Protein AF-0000000085012468 (afdb_homodimer)

Solvent-accessible surface area (backbone atoms only — not comparable to full-atom values): 23285 Å² total; per-residue (Å²): 132,84,69,77,69,71,76,72,49,43,84,66,71,49,46,74,77,49,68,46,74,53,44,24,45,26,25,45,89,86,35,58,26,33,38,34,39,40,40,36,35,51,52,96,79,27,30,40,36,41,38,40,35,39,36,18,78,50,34,50,81,44,56,38,28,36,39,33,33,18,36,71,68,73,31,29,38,39,31,39,37,32,29,61,72,73,77,74,59,50,33,36,38,37,47,39,72,89,80,34,35,30,41,39,36,44,76,94,45,74,49,74,43,79,50,86,68,78,36,31,44,80,63,28,44,58,58,40,53,43,35,55,73,88,53,58,68,52,72,48,36,35,95,93,41,70,35,40,37,34,50,51,71,78,45,65,58,93,84,39,56,19,44,31,34,42,33,35,76,75,62,29,37,41,30,24,30,65,57,84,76,19,47,74,43,35,37,35,40,60,52,94,87,46,49,37,35,32,32,50,52,74,78,75,65,77,68,75,75,75,76,76,76,78,77,78,130,133,83,68,76,70,73,74,71,48,43,84,66,73,50,46,74,77,49,66,44,73,52,43,26,43,26,26,44,88,84,34,57,26,31,38,35,40,41,39,36,35,51,52,97,80,26,30,39,36,41,36,40,35,40,36,19,77,51,34,49,80,43,55,39,29,36,38,33,32,18,37,68,69,74,31,29,37,38,32,40,36,31,28,61,73,70,77,72,60,50,33,37,38,37,47,38,72,90,80,35,34,30,40,40,36,45,77,92,43,75,49,75,42,78,50,86,69,76,36,32,43,81,64,29,43,56,60,41,54,44,34,55,73,87,53,58,66,50,71,46,37,34,93,91,40,70,36,40,36,33,50,51,71,77,45,66,58,94,85,39,56,19,43,31,35,42,34,36,76,76,62,30,37,40,30,24,31,65,56,84,75,20,48,73,44,33,39,37,38,59,52,94,86,46,50,37,34,33,34,50,52,76,77,74,66,76,69,75,75,76,76,76,77,76,78,78,130

Organism: Deinococcus geothermalis (strain DSM 11300 / CIP 105573 / AG-3a) (NCBI:txid319795)

Secondary structure (DSSP, 8-state):
----------TT--TTTS-EEEEEEEEETTEEEEEEEEEEEE-SS-EEEEEEEEE-TTS--EEEEEEEEE-TTT--EEEEEEE-SSSS-SEEEEEETTTTEEEEEETTEEEEEE--S----HHHHHHHHTTTTT-SEEEEEETTEEEEEEE---EEETTEEEEEEEEETTTEEEEEESSTT--EEEEEE--TTS-EEEEEPP---------------/----------TT--TTT--EEEEEEEEETTEEEEEEEEEEEE-SS-EEEEEEEEE-TTS--EEEEEEEEE-TTT--EEEEEEE-SSSS-SEEEEEETTTTEEEEEETTEEEEEE--S----HHHHHHHHTTTTT-SEEEEEETTEEEEEEE-S-EEETTEEEEEEEEETTTEEEEEESSTT--EEEEEE--TTS-EEEEEPP---------------

pLDDT: mean 88.83, std 17.61, range [24.22, 98.81]

Sequence (434 aa):
MNGVALPRPPSGLDFRAQPEAFTLTLTLGGRYAGQQEWAVHAERSAVVARVQTDFGGVLPELRRVQTSRLHPHLLTSLHYAEGDGRGKASFETTFDRKVGLITLRQGKEEATAPLTTEYHDPISLLLWLRGLGDVDRAHAQLTGGRVLIQRLADSEVGGVPARAYFLRPGGAYVYIEQAPPHRLLRLIQPTDFGPIEATLQPSRRPQPERRRRRKEPMNGVALPRPPSGLDFRAQPEAFTLTLTLGGRYAGQQEWAVHAERSAVVARVQTDFGGVLPELRRVQTSRLHPHLLTSLHYAEGDGRGKASFETTFDRKVGLITLRQGKEEATAPLTTEYHDPISLLLWLRGLGDVDRAHAQLTGGRVLIQRLADSEVGGVPARAYFLRPGGAYVYIEQAPPHRLLRLIQPTDFGPIEATLQPSRRPQPERRRRRKEP

Nearest PDB structures (foldseek):
  1pm1-assembly1_X  TM=3.310E-01  e=3.498E-01  Rhodnius prolixus
  2a3f-assembly1_X  TM=3.193E-01  e=4.746E-01  Rhodnius prolixus
  4e1t-assembly1_A  TM=2.655E-01  e=6.348E+00  Yersinia pseudotuberculosis
  6o38-assembly3_K  TM=2.354E-01  e=6.348E+00  Acinetobacter nosocomialis M2
  1pm1-assembly1_X  TM=3.331E-01  e=3.435E-01  Rhodnius prolixus

Foldseek 3Di:
DPPPPLPWQPPQLQLAVDKDKFKWFKDFPNWGFWMKIWTWHDDPFWIKIKIWTATDDVDDGAIKIKIFTAGNTSLFTQKIFMDRPPDHGQWIWGQDPVVQKIWIDGDPDIDIDGNDDTAHDPVSVLSSVLRPAPDQWDWGAYPVGIKIKGWDPWDDDPNFTWTWIFIPPQGKIWTWGNDPPTDGAKIWGQDPRGIMIIGTDPDPPPPPPPPPPPPDD/DPPPPLPWQPPQLQLAVDKDKFKWFKDFPNWGFWMKIWTWHDDPFWIKIKIWTATDDVDDGAIKIKIFTAGNTNLFTQKIFMDRPPDHTQWIWGQDPVVQKIWIDGDPDIDIDGNDDTAHDPVSVLSSVLRPAPDQWDWGAYPVGIKIKGWDPWDDDPNFTWTWIFIPPQGKIWTWGNDPPTDGAKIWGQDPRGIMMIGTDPDPPPPPPPPPPPDDD

Structure (mmCIF, N/CA/C/O backbone):
data_AF-0000000085012468-model_v1
#
loop_
_entity.id
_entity.type
_entity.pdbx_description
1 polymer 'DUF3108 domain-containing protein'
#
loop_
_atom_site.group_PDB
_atom_site.id
_atom_site.type_symbol
_atom_site.label_atom_id
_atom_site.label_alt_id
_atom_site.label_comp_id
_atom_site.label_asym_id
_atom_site.label_entity_id
_atom_site.label_seq_id
_atom_site.pdbx_PDB_ins_code
_atom_site.Cartn_x
_atom_site.Cartn_y
_atom_site.Cartn_z
_atom_site.occupancy
_atom_site.B_iso_or_equiv
_atom_site.auth_seq_id
_atom_site.auth_comp_id
_atom_site.auth_asym_id
_atom_site.auth_atom_id
_atom_site.pdbx_PDB_model_num
ATOM 1 N N . MET A 1 1 ? -27.953 -22.891 -3.949 1 25.39 1 MET A N 1
ATOM 2 C CA . MET A 1 1 ? -26.562 -22.797 -3.482 1 25.39 1 MET A CA 1
ATOM 3 C C . MET A 1 1 ? -25.594 -23.281 -4.559 1 25.39 1 MET A C 1
ATOM 5 O O . MET A 1 1 ? -25.281 -24.469 -4.629 1 25.39 1 MET A O 1
ATOM 9 N N . ASN A 1 2 ? -25.797 -22.781 -5.809 1 28.42 2 ASN A N 1
ATOM 10 C CA . ASN A 1 2 ? -25.047 -23.219 -6.98 1 28.42 2 ASN A CA 1
ATOM 11 C C . ASN A 1 2 ? -23.547 -23.031 -6.793 1 28.42 2 ASN A C 1
ATOM 13 O O . ASN A 1 2 ? -23.062 -21.906 -6.707 1 28.42 2 ASN A O 1
ATOM 17 N N . GLY A 1 3 ? -22.938 -23.875 -5.988 1 30.64 3 GLY A N 1
ATOM 18 C CA . GLY A 1 3 ? -21.5 -23.891 -5.785 1 30.64 3 GLY A CA 1
ATOM 19 C C . GLY A 1 3 ? -20.719 -23.828 -7.082 1 30.64 3 GLY A C 1
ATOM 20 O O . GLY A 1 3 ? -20.828 -24.719 -7.922 1 30.64 3 GLY A O 1
ATOM 21 N N . VAL A 1 4 ? -20.547 -22.688 -7.672 1 33.84 4 VAL A N 1
ATOM 22 C CA . VAL A 1 4 ? -19.688 -22.625 -8.852 1 33.84 4 VAL A CA 1
ATOM 23 C C . VAL A 1 4 ? -18.453 -23.516 -8.648 1 33.84 4 VAL A C 1
ATOM 25 O O . VAL A 1 4 ? -17.719 -23.344 -7.672 1 33.84 4 VAL A O 1
ATOM 28 N N . ALA A 1 5 ? -18.609 -24.719 -9.078 1 38.41 5 ALA A N 1
ATOM 29 C CA . ALA A 1 5 ? -17.516 -25.688 -9.078 1 38.41 5 ALA A CA 1
ATOM 30 C C . ALA A 1 5 ? -16.219 -25.062 -9.562 1 38.41 5 ALA A C 1
ATOM 32 O O . ALA A 1 5 ? -16.188 -24.422 -10.617 1 38.41 5 ALA A O 1
ATOM 33 N N . LEU A 1 6 ? -15.312 -24.703 -8.641 1 46.31 6 LEU A N 1
ATOM 34 C CA . LEU A 1 6 ? -13.992 -24.281 -9.094 1 46.31 6 LEU A CA 1
ATOM 35 C C . LEU A 1 6 ? -13.461 -25.203 -10.18 1 46.31 6 LEU A C 1
ATOM 37 O O . LEU A 1 6 ? -13.555 -26.422 -10.062 1 46.31 6 LEU A O 1
ATOM 41 N N . PRO A 1 7 ? -13.469 -24.75 -11.406 1 45.09 7 PRO A N 1
ATOM 42 C CA . PRO A 1 7 ? -12.938 -25.656 -12.438 1 45.09 7 PRO A CA 1
ATOM 43 C C . PRO A 1 7 ? -11.664 -26.375 -11.992 1 45.09 7 PRO A C 1
ATOM 45 O O . PRO A 1 7 ? -10.906 -25.844 -11.172 1 45.09 7 PRO A O 1
ATOM 48 N N . ARG A 1 8 ? -11.656 -27.703 -12.078 1 47.78 8 ARG A N 1
ATOM 49 C CA . ARG A 1 8 ? -10.484 -28.531 -11.812 1 47.78 8 ARG A CA 1
ATOM 50 C C . ARG A 1 8 ? -9.25 -27.969 -12.516 1 47.78 8 ARG A C 1
ATOM 52 O O . ARG A 1 8 ? -9.352 -27.438 -13.617 1 47.78 8 ARG A O 1
ATOM 59 N N . PRO A 1 9 ? -8.188 -27.656 -11.719 1 50.91 9 PRO A N 1
ATOM 60 C CA . PRO A 1 9 ? -6.957 -27.219 -12.375 1 50.91 9 PRO A CA 1
ATOM 61 C C . PRO A 1 9 ? -6.582 -28.094 -13.57 1 50.91 9 PRO A C 1
ATOM 63 O O . PRO A 1 9 ? -6.922 -29.281 -13.602 1 50.91 9 PRO A O 1
ATOM 66 N N . PRO A 1 10 ? -6.285 -27.5 -14.633 1 47.56 10 PRO A N 1
ATOM 67 C CA . PRO A 1 10 ? -5.934 -28.312 -15.805 1 47.56 10 PRO A CA 1
ATOM 68 C C . PRO A 1 10 ? -4.914 -29.406 -15.484 1 47.56 10 PRO A C 1
ATOM 70 O O . PRO A 1 10 ? -4.137 -29.266 -14.531 1 47.56 10 PRO A O 1
ATOM 73 N N . SER A 1 11 ? -5.062 -30.594 -15.961 1 46.88 11 SER A N 1
ATOM 74 C CA . SER A 1 11 ? -4.289 -31.828 -15.898 1 46.88 11 SER A CA 1
ATOM 75 C C . SER A 1 11 ? -2.793 -31.547 -15.969 1 46.88 11 SER A C 1
ATOM 77 O O . SER A 1 11 ? -1.981 -32.375 -15.516 1 46.88 11 SER A O 1
ATOM 79 N N . GLY A 1 12 ? -2.367 -30.438 -16.469 1 49.78 12 GLY A N 1
ATOM 80 C CA . GLY A 1 12 ? -0.949 -30.328 -16.781 1 49.78 12 GLY A CA 1
ATOM 81 C C . GLY A 1 12 ? -0.124 -29.812 -15.617 1 49.78 12 GLY A C 1
ATOM 82 O O . GLY A 1 12 ? 1.104 -29.766 -15.695 1 49.78 12 GLY A O 1
ATOM 83 N N . LEU A 1 13 ? -0.713 -29.094 -14.68 1 58.72 13 LEU A N 1
ATOM 84 C CA . LEU A 1 13 ? 0.152 -28.656 -13.594 1 58.72 13 LEU A CA 1
ATOM 85 C C . LEU A 1 13 ? 0.348 -29.766 -12.57 1 58.72 13 LEU A C 1
ATOM 87 O O . LEU A 1 13 ? -0.41 -29.875 -11.602 1 58.72 13 LEU A O 1
ATOM 91 N N . ASP A 1 14 ? 1.005 -30.875 -13.031 1 64.19 14 ASP A N 1
ATOM 92 C CA . ASP A 1 14 ? 1.238 -31.984 -12.117 1 64.19 14 ASP A CA 1
ATOM 93 C C . ASP A 1 14 ? 2.486 -31.75 -11.266 1 64.19 14 ASP A C 1
ATOM 95 O O . ASP A 1 14 ? 3.574 -32.219 -11.609 1 64.19 14 ASP A O 1
ATOM 99 N N . PHE A 1 15 ? 2.338 -30.875 -10.281 1 63.84 15 PHE A N 1
ATOM 100 C CA . PHE A 1 15 ? 3.459 -30.625 -9.383 1 63.84 15 PHE A CA 1
ATOM 101 C C . PHE A 1 15 ? 3.881 -31.922 -8.688 1 63.84 15 PHE A C 1
ATOM 103 O O . PHE A 1 15 ? 4.965 -31.984 -8.102 1 63.84 15 PHE A O 1
ATOM 110 N N . ARG A 1 16 ? 3.078 -32.906 -8.773 1 61.41 16 ARG A N 1
ATOM 111 C CA . ARG A 1 16 ? 3.389 -34.219 -8.18 1 61.41 16 ARG A CA 1
ATOM 112 C C . ARG A 1 16 ? 4.473 -34.938 -8.969 1 61.41 16 ARG A C 1
ATOM 114 O O . ARG A 1 16 ? 5.27 -35.688 -8.398 1 61.41 16 ARG A O 1
ATOM 121 N N . ALA A 1 17 ? 4.457 -34.594 -10.18 1 64.25 17 ALA A N 1
ATOM 122 C CA . ALA A 1 17 ? 5.414 -35.344 -11 1 64.25 17 ALA A CA 1
ATOM 123 C C . ALA A 1 17 ? 6.824 -34.812 -10.836 1 64.25 17 ALA A C 1
ATOM 125 O O . ALA A 1 17 ? 7.789 -35.562 -10.719 1 64.25 17 ALA A O 1
ATOM 126 N N . GLN A 1 18 ? 7.055 -33.531 -10.805 1 78.38 18 GLN A N 1
ATOM 127 C CA . GLN A 1 18 ? 8.391 -32.969 -10.664 1 78.38 18 GLN A CA 1
ATOM 128 C C . GLN A 1 18 ? 8.352 -31.656 -9.906 1 78.38 18 GLN A C 1
ATOM 130 O O . GLN A 1 18 ? 7.512 -30.797 -10.188 1 78.38 18 GLN A O 1
ATOM 135 N N . PRO A 1 19 ? 9.312 -31.594 -8.891 1 90 19 PRO A N 1
ATOM 136 C CA . PRO A 1 19 ? 9.484 -30.297 -8.242 1 90 19 PRO A CA 1
ATOM 137 C C . PRO A 1 19 ? 9.875 -29.188 -9.227 1 90 19 PRO A C 1
ATOM 139 O O . PRO A 1 19 ? 10.414 -29.484 -10.297 1 90 19 PRO A O 1
ATOM 142 N N . GLU A 1 20 ? 9.422 -28.062 -8.938 1 93.31 20 GLU A N 1
ATOM 143 C CA . GLU A 1 20 ? 9.742 -26.906 -9.773 1 93.31 20 GLU A CA 1
ATOM 144 C C . GLU A 1 20 ? 10.477 -25.844 -8.977 1 93.31 20 GLU A C 1
ATOM 146 O O . GLU A 1 20 ? 10.133 -25.562 -7.824 1 93.31 20 GLU A O 1
ATOM 151 N N . ALA A 1 21 ? 11.57 -25.359 -9.562 1 95.56 21 ALA A N 1
ATOM 152 C CA . ALA A 1 21 ? 12.297 -24.219 -9.023 1 95.56 21 ALA A CA 1
ATOM 153 C C . ALA A 1 21 ? 12.57 -23.172 -10.109 1 95.56 21 ALA A C 1
ATOM 155 O O . ALA A 1 21 ? 13 -23.531 -11.211 1 95.56 21 ALA A O 1
ATOM 156 N N . PHE A 1 22 ? 12.25 -21.969 -9.805 1 96.75 22 PHE A N 1
ATOM 157 C CA . PHE A 1 22 ? 12.516 -20.922 -10.781 1 96.75 22 PHE A CA 1
ATOM 158 C C . PHE A 1 22 ? 12.703 -19.578 -10.078 1 96.75 22 PHE A C 1
ATOM 160 O O . PHE A 1 22 ? 12.398 -19.438 -8.891 1 96.75 22 PHE A O 1
ATOM 167 N N . THR A 1 23 ? 13.273 -18.609 -10.805 1 98.5 23 THR A N 1
ATOM 168 C CA . THR A 1 23 ? 13.594 -17.297 -10.258 1 98.5 23 THR A CA 1
ATOM 169 C C . THR A 1 23 ? 13.023 -16.188 -11.141 1 98.5 23 THR A C 1
ATOM 171 O O . THR A 1 23 ? 13.078 -16.281 -12.375 1 98.5 23 THR A O 1
ATOM 174 N N . LEU A 1 24 ? 12.477 -15.227 -10.516 1 98.69 24 LEU A N 1
ATOM 175 C CA . LEU A 1 24 ? 12.039 -14.008 -11.195 1 98.69 24 LEU A CA 1
ATOM 176 C C . LEU A 1 24 ? 12.93 -12.828 -10.805 1 98.69 24 LEU A C 1
ATOM 178 O O . LEU A 1 24 ? 13.289 -12.68 -9.633 1 98.69 24 LEU A O 1
ATOM 182 N N . THR A 1 25 ? 13.273 -12 -11.789 1 98.69 25 THR A N 1
ATOM 183 C CA . THR A 1 25 ? 13.945 -10.734 -11.523 1 98.69 25 THR A CA 1
ATOM 184 C C . THR A 1 25 ? 12.938 -9.617 -11.297 1 98.69 25 THR A C 1
ATOM 186 O O . THR A 1 25 ? 11.977 -9.484 -12.062 1 98.69 25 THR A O 1
ATOM 189 N N . LEU A 1 26 ? 13.164 -8.852 -10.273 1 98.81 26 LEU A N 1
ATOM 190 C CA . LEU A 1 26 ? 12.273 -7.734 -9.961 1 98.81 26 LEU A CA 1
ATOM 191 C C . LEU A 1 26 ? 12.852 -6.418 -10.477 1 98.81 26 LEU A C 1
ATOM 193 O O . LEU A 1 26 ? 14.039 -6.145 -10.289 1 98.81 26 LEU A O 1
ATOM 197 N N . THR A 1 27 ? 12.047 -5.598 -11.102 1 98.56 27 THR A N 1
ATOM 198 C CA . THR A 1 27 ? 12.438 -4.254 -11.516 1 98.56 27 THR A CA 1
ATOM 199 C C . THR A 1 27 ? 11.367 -3.236 -11.125 1 98.56 27 THR A C 1
ATOM 201 O O . THR A 1 27 ? 10.195 -3.584 -10.992 1 98.56 27 THR A O 1
ATOM 204 N N . LEU A 1 28 ? 11.695 -2.072 -10.922 1 97.75 28 LEU A N 1
ATOM 205 C CA . LEU A 1 28 ? 10.852 -0.903 -10.719 1 97.75 28 LEU A CA 1
ATOM 206 C C . LEU A 1 28 ? 11.258 0.237 -11.641 1 97.75 28 LEU A C 1
ATOM 208 O O . LEU A 1 28 ? 12.375 0.756 -11.539 1 97.75 28 LEU A O 1
ATOM 212 N N . GLY A 1 29 ? 10.375 0.564 -12.5 1 94.5 29 GLY A N 1
ATOM 213 C CA . GLY A 1 29 ? 10.711 1.591 -13.477 1 94.5 29 GLY A CA 1
ATOM 214 C C . GLY A 1 29 ? 11.906 1.223 -14.336 1 94.5 29 GLY A C 1
ATOM 215 O O . GLY A 1 29 ? 12.75 2.07 -14.633 1 94.5 29 GLY A O 1
ATOM 216 N N . GLY A 1 30 ? 12.086 0.026 -14.547 1 95.94 30 GLY A N 1
ATOM 217 C CA . GLY A 1 30 ? 13.164 -0.447 -15.398 1 95.94 30 GLY A CA 1
ATOM 218 C C . GLY A 1 30 ? 14.469 -0.639 -14.656 1 95.94 30 GLY A C 1
ATOM 219 O O . GLY A 1 30 ? 15.453 -1.115 -15.227 1 95.94 30 GLY A O 1
ATOM 220 N N . ARG A 1 31 ? 14.445 -0.337 -13.422 1 97.44 31 ARG A N 1
ATOM 221 C CA . ARG A 1 31 ? 15.656 -0.476 -12.617 1 97.44 31 ARG A CA 1
ATOM 222 C C . ARG A 1 31 ? 15.586 -1.712 -11.727 1 97.44 31 ARG A C 1
ATOM 224 O O . ARG A 1 31 ? 14.508 -2.084 -11.258 1 97.44 31 ARG A O 1
ATOM 231 N N . TYR A 1 32 ? 16.734 -2.299 -11.469 1 98.12 32 TYR A N 1
ATOM 232 C CA . TYR A 1 32 ? 16.797 -3.514 -10.664 1 98.12 32 TYR A CA 1
ATOM 233 C C . TYR A 1 32 ? 16.234 -3.273 -9.266 1 98.12 32 TYR A C 1
ATOM 235 O O . TYR A 1 32 ? 16.578 -2.297 -8.602 1 98.12 32 TYR A O 1
ATOM 243 N N . ALA A 1 33 ? 15.344 -4.199 -8.836 1 98.38 33 ALA A N 1
ATOM 244 C CA . ALA A 1 33 ? 14.672 -4.035 -7.551 1 98.38 33 ALA A CA 1
ATOM 245 C C . ALA A 1 33 ? 14.727 -5.324 -6.738 1 98.38 33 ALA A C 1
ATOM 247 O O . ALA A 1 33 ? 14.031 -5.453 -5.723 1 98.38 33 ALA A O 1
ATOM 248 N N . GLY A 1 34 ? 15.359 -6.371 -7.184 1 98.44 34 GLY A N 1
ATOM 249 C CA . GLY A 1 34 ? 15.516 -7.578 -6.387 1 98.44 34 GLY A CA 1
ATOM 250 C C . GLY A 1 34 ? 15.258 -8.852 -7.172 1 98.44 34 GLY A C 1
ATOM 251 O O . GLY A 1 34 ? 15.336 -8.852 -8.406 1 98.44 34 GLY A O 1
ATOM 252 N N . GLN A 1 35 ? 15.055 -9.914 -6.395 1 98.56 35 GLN A N 1
ATOM 253 C CA . GLN A 1 35 ? 14.812 -11.227 -6.973 1 98.56 35 GLN A CA 1
ATOM 254 C C . GLN A 1 35 ? 13.82 -12.023 -6.129 1 98.56 35 GLN A C 1
ATOM 256 O O . GLN A 1 35 ? 13.742 -11.828 -4.914 1 98.56 35 GLN A O 1
ATOM 261 N N . GLN A 1 36 ? 13.133 -12.844 -6.789 1 98.81 36 GLN A N 1
ATOM 262 C CA . GLN A 1 36 ? 12.172 -13.734 -6.141 1 98.81 36 GLN A CA 1
ATOM 263 C C . GLN A 1 36 ? 12.414 -15.188 -6.539 1 98.81 36 GLN A C 1
ATOM 265 O O . GLN A 1 36 ? 12.367 -15.523 -7.723 1 98.81 36 GLN A O 1
ATOM 270 N N . GLU A 1 37 ? 12.68 -16.031 -5.602 1 98.62 37 GLU A N 1
ATOM 271 C CA . GLU A 1 37 ? 12.945 -17.438 -5.844 1 98.62 37 GLU A CA 1
ATOM 272 C C . GLU A 1 37 ? 11.75 -18.297 -5.43 1 98.62 37 GLU A C 1
ATOM 274 O O . GLU A 1 37 ? 11.242 -18.172 -4.312 1 98.62 37 GLU A O 1
ATOM 279 N N . TRP A 1 38 ? 11.367 -19.156 -6.324 1 98.12 38 TRP A N 1
ATOM 280 C CA . TRP A 1 38 ? 10.258 -20.078 -6.094 1 98.12 38 TRP A CA 1
ATOM 281 C C . TRP A 1 38 ? 10.766 -21.516 -5.984 1 98.12 38 TRP A C 1
ATOM 283 O O . TRP A 1 38 ? 11.633 -21.938 -6.754 1 98.12 38 TRP A O 1
ATOM 293 N N . ALA A 1 39 ? 10.289 -22.203 -5.012 1 97.56 39 ALA A N 1
ATOM 294 C CA . ALA A 1 39 ? 10.438 -23.656 -4.898 1 97.56 39 ALA A CA 1
ATOM 295 C C . ALA A 1 39 ? 9.094 -24.328 -4.629 1 97.56 39 ALA A C 1
ATOM 297 O O . ALA A 1 39 ? 8.43 -24.016 -3.641 1 97.56 39 ALA A O 1
ATOM 298 N N . VAL A 1 40 ? 8.688 -25.188 -5.52 1 96.94 40 VAL A N 1
ATOM 299 C CA . VAL A 1 40 ? 7.414 -25.891 -5.41 1 96.94 40 VAL A CA 1
ATOM 300 C C . VAL A 1 40 ? 7.645 -27.406 -5.48 1 96.94 40 VAL A C 1
ATOM 302 O O . VAL A 1 40 ? 8.344 -27.891 -6.371 1 96.94 40 VAL A O 1
ATOM 305 N N . HIS A 1 41 ? 7.125 -28.125 -4.555 1 94.81 41 HIS A N 1
ATOM 306 C CA . HIS A 1 41 ? 7.246 -29.578 -4.59 1 94.81 41 HIS A CA 1
ATOM 307 C C . HIS A 1 41 ? 6.02 -30.25 -3.982 1 94.81 41 HIS A C 1
ATOM 309 O O . HIS A 1 41 ? 5.281 -29.625 -3.215 1 94.81 41 HIS A O 1
ATOM 315 N N . ALA A 1 42 ? 5.875 -31.438 -4.328 1 92.19 42 ALA A N 1
ATOM 316 C CA . ALA A 1 42 ? 4.75 -32.219 -3.811 1 92.19 42 ALA A CA 1
ATOM 317 C C . ALA A 1 42 ? 5.148 -33 -2.562 1 92.19 42 ALA A C 1
ATOM 319 O O . ALA A 1 42 ? 6.285 -33.469 -2.453 1 92.19 42 ALA A O 1
ATOM 320 N N . GLU A 1 43 ? 4.297 -33 -1.653 1 89.81 43 GLU A N 1
ATOM 321 C CA . GLU A 1 43 ? 4.312 -33.906 -0.524 1 89.81 43 GLU A CA 1
ATOM 322 C C . GLU A 1 43 ? 3.137 -34.875 -0.589 1 89.81 43 GLU A C 1
ATOM 324 O O . GLU A 1 43 ? 2.35 -34.844 -1.537 1 89.81 43 GLU A O 1
ATOM 329 N N . ARG A 1 44 ? 3.088 -35.844 0.306 1 83.69 44 ARG A N 1
ATOM 330 C CA . ARG A 1 44 ? 2.082 -36.906 0.273 1 83.69 44 ARG A CA 1
ATOM 331 C C . ARG A 1 44 ? 0.677 -36.312 0.164 1 83.69 44 ARG A C 1
ATOM 333 O O . ARG A 1 44 ? -0.104 -36.719 -0.698 1 83.69 44 ARG A O 1
ATOM 340 N N . SER A 1 45 ? 0.342 -35.281 0.885 1 88.56 45 SER A N 1
ATOM 341 C CA . SER A 1 45 ? -1.042 -34.812 0.929 1 88.56 45 SER A CA 1
ATOM 342 C C . SER A 1 45 ? -1.143 -33.344 0.588 1 88.56 45 SER A C 1
ATOM 344 O O . SER A 1 45 ? -2.178 -32.719 0.825 1 88.56 45 SER A O 1
ATOM 346 N N . ALA A 1 46 ? -0.019 -32.844 0.003 1 94.5 46 ALA A N 1
ATOM 347 C CA . ALA A 1 46 ? -0.056 -31.391 -0.265 1 94.5 46 ALA A CA 1
ATOM 348 C C . ALA A 1 46 ? 1.004 -31 -1.29 1 94.5 46 ALA A C 1
ATOM 350 O O . ALA A 1 46 ? 1.909 -31.781 -1.589 1 94.5 46 ALA A O 1
ATOM 351 N N . VAL A 1 47 ? 0.768 -29.953 -1.942 1 95.31 47 VAL A N 1
ATOM 352 C CA . VAL A 1 47 ? 1.818 -29.234 -2.666 1 95.31 47 VAL A CA 1
ATOM 353 C C . VAL A 1 47 ? 2.367 -28.109 -1.804 1 95.31 47 VAL A C 1
ATOM 355 O O . VAL A 1 47 ? 1.602 -27.328 -1.221 1 95.31 47 VAL A O 1
ATOM 358 N N . VAL A 1 48 ? 3.648 -28.078 -1.646 1 97.62 48 VAL A N 1
ATOM 359 C CA . VAL A 1 48 ? 4.273 -27.062 -0.809 1 97.62 48 VAL A CA 1
ATOM 360 C C . VAL A 1 48 ? 5.059 -26.078 -1.683 1 97.62 48 VAL A C 1
ATOM 362 O O . VAL A 1 48 ? 5.836 -26.5 -2.545 1 97.62 48 VAL A O 1
ATOM 365 N N . ALA A 1 49 ? 4.816 -24.797 -1.472 1 97.94 49 ALA A N 1
ATOM 366 C CA . ALA A 1 49 ? 5.531 -23.75 -2.189 1 97.94 49 ALA A CA 1
ATOM 367 C C . ALA A 1 49 ? 6.223 -22.797 -1.221 1 97.94 49 ALA A C 1
ATOM 369 O O . ALA A 1 49 ? 5.625 -22.359 -0.238 1 97.94 49 ALA A O 1
ATOM 370 N N . ARG A 1 50 ? 7.469 -22.562 -1.464 1 98.19 50 ARG A N 1
ATOM 371 C CA . ARG A 1 50 ? 8.242 -21.547 -0.758 1 98.19 50 ARG A CA 1
ATOM 372 C C . ARG A 1 50 ? 8.719 -20.469 -1.715 1 98.19 50 ARG A C 1
ATOM 374 O O . ARG A 1 50 ? 9.328 -20.766 -2.748 1 98.19 50 ARG A O 1
ATOM 381 N N . VAL A 1 51 ? 8.398 -19.234 -1.367 1 98.69 51 VAL A N 1
ATOM 382 C CA . VAL A 1 51 ? 8.781 -18.078 -2.18 1 98.69 51 VAL A CA 1
ATOM 383 C C . VAL A 1 51 ? 9.609 -17.109 -1.339 1 98.69 51 VAL A C 1
ATOM 385 O O . VAL A 1 51 ? 9.125 -16.594 -0.334 1 98.69 51 VAL A O 1
ATOM 388 N N . GLN A 1 52 ? 10.844 -16.953 -1.732 1 98.56 52 GLN A N 1
ATOM 389 C CA . GLN A 1 52 ? 11.703 -15.977 -1.082 1 98.56 52 GLN A CA 1
ATOM 390 C C . GLN A 1 52 ? 11.93 -14.766 -1.98 1 98.56 52 GLN A C 1
ATOM 392 O O . GLN A 1 52 ? 12.422 -14.898 -3.102 1 98.56 52 GLN A O 1
ATOM 397 N N . THR A 1 53 ? 11.531 -13.633 -1.501 1 98.56 53 THR A N 1
ATOM 398 C CA . THR A 1 53 ? 11.766 -12.383 -2.213 1 98.56 53 THR A CA 1
ATOM 399 C C . THR A 1 53 ? 12.82 -11.547 -1.501 1 98.56 53 THR A C 1
ATOM 401 O O . THR A 1 53 ? 12.656 -11.195 -0.332 1 98.56 53 THR A O 1
ATOM 404 N N . ASP A 1 54 ? 13.883 -11.273 -2.191 1 98.38 54 ASP A N 1
ATOM 405 C CA . ASP A 1 54 ? 14.914 -10.359 -1.719 1 98.38 54 ASP A CA 1
ATOM 406 C C . ASP A 1 54 ? 14.875 -9.039 -2.488 1 98.38 54 ASP A C 1
ATOM 408 O O . ASP A 1 54 ? 15.32 -8.969 -3.637 1 98.38 54 ASP A O 1
ATOM 412 N N . PHE A 1 55 ? 14.32 -8.086 -1.835 1 97.81 55 PHE A N 1
ATOM 413 C CA . PHE A 1 55 ? 14.297 -6.758 -2.443 1 97.81 55 PHE A CA 1
ATOM 414 C C . PHE A 1 55 ? 15.664 -6.09 -2.328 1 97.81 55 PHE A C 1
ATOM 416 O O . PHE A 1 55 ? 16.406 -6.336 -1.373 1 97.81 55 PHE A O 1
ATOM 423 N N . GLY A 1 56 ? 15.969 -5.203 -3.26 1 96.69 56 GLY A N 1
ATOM 424 C CA . GLY A 1 56 ? 17.219 -4.469 -3.295 1 96.69 56 GLY A CA 1
ATOM 425 C C . GLY A 1 56 ? 17.328 -3.516 -4.473 1 96.69 56 GLY A C 1
ATOM 426 O O . GLY A 1 56 ? 16.344 -3.297 -5.188 1 96.69 56 GLY A O 1
ATOM 427 N N . GLY A 1 57 ? 18.547 -2.996 -4.648 1 96.38 57 GLY A N 1
ATOM 428 C CA . GLY A 1 57 ? 18.688 -2.002 -5.699 1 96.38 57 GLY A CA 1
ATOM 429 C C . GLY A 1 57 ? 17.984 -0.696 -5.387 1 96.38 57 GLY A C 1
ATOM 430 O O . GLY A 1 57 ? 18.281 -0.058 -4.371 1 96.38 57 GLY A O 1
ATOM 431 N N . VAL A 1 58 ? 16.953 -0.395 -6.219 1 96.06 58 VAL A N 1
ATOM 432 C CA . VAL A 1 58 ? 16.25 0.878 -6.059 1 96.06 58 VAL A CA 1
ATOM 433 C C . VAL A 1 58 ? 15.281 0.794 -4.883 1 96.06 58 VAL A C 1
ATOM 435 O O . VAL A 1 58 ? 14.695 1.802 -4.48 1 96.06 58 VAL A O 1
ATOM 438 N N . LEU A 1 59 ? 15.109 -0.397 -4.344 1 96.81 59 LEU A N 1
ATOM 439 C CA . LEU A 1 59 ? 14.242 -0.596 -3.184 1 96.81 59 LEU A CA 1
ATOM 440 C C . LEU A 1 59 ? 15.07 -0.854 -1.929 1 96.81 59 LEU A C 1
ATOM 442 O O . LEU A 1 59 ? 16.25 -1.218 -2.018 1 96.81 59 LEU A O 1
ATOM 446 N N . PRO A 1 60 ? 14.469 -0.599 -0.81 1 95.5 60 PRO A N 1
ATOM 447 C CA . PRO A 1 60 ? 15.18 -0.965 0.416 1 95.5 60 PRO A CA 1
ATOM 448 C C . PRO A 1 60 ? 15.516 -2.455 0.482 1 95.5 60 PRO A C 1
ATOM 450 O O . PRO A 1 60 ? 14.758 -3.283 -0.023 1 95.5 60 PRO A O 1
ATOM 453 N N . GLU A 1 61 ? 16.656 -2.723 1.171 1 94.62 61 GLU A N 1
ATOM 454 C CA . GLU A 1 61 ? 17 -4.125 1.373 1 94.62 61 GLU A CA 1
ATOM 455 C C . GLU A 1 61 ? 16.047 -4.797 2.357 1 94.62 61 GLU A C 1
ATOM 457 O O . GLU A 1 61 ? 16.016 -4.441 3.535 1 94.62 61 GLU A O 1
ATOM 462 N N . LEU A 1 62 ? 15.281 -5.703 1.839 1 94.81 62 LEU A N 1
ATOM 463 C CA . LEU A 1 62 ? 14.273 -6.41 2.619 1 94.81 62 LEU A CA 1
ATOM 464 C C . LEU A 1 62 ? 14.07 -7.828 2.092 1 94.81 62 LEU A C 1
ATOM 466 O O . LEU A 1 62 ? 14.016 -8.039 0.879 1 94.81 62 LEU A O 1
ATOM 470 N N . ARG A 1 63 ? 14.039 -8.766 3.023 1 96.75 63 ARG A N 1
ATOM 471 C CA . ARG A 1 63 ? 13.758 -10.148 2.66 1 96.75 63 ARG A CA 1
ATOM 472 C C . ARG A 1 63 ? 12.367 -10.57 3.135 1 96.75 63 ARG A C 1
ATOM 474 O O . ARG A 1 63 ? 12 -10.32 4.281 1 96.75 63 ARG A O 1
ATOM 481 N N . ARG A 1 64 ? 11.641 -11.156 2.271 1 97.25 64 ARG A N 1
ATOM 482 C CA . ARG A 1 64 ? 10.344 -11.734 2.588 1 97.25 64 ARG A CA 1
ATOM 483 C C . ARG A 1 64 ? 10.281 -13.203 2.184 1 97.25 64 ARG A C 1
ATOM 485 O O . ARG A 1 64 ? 10.664 -13.562 1.067 1 97.25 64 ARG A O 1
ATOM 492 N N . VAL A 1 65 ? 9.859 -13.984 3.139 1 98.5 65 VAL A N 1
ATOM 493 C CA . VAL A 1 65 ? 9.695 -15.414 2.857 1 98.5 65 VAL A CA 1
ATOM 494 C C . VAL A 1 65 ? 8.234 -15.812 3.053 1 98.5 65 VAL A C 1
ATOM 496 O O . VAL A 1 65 ? 7.66 -15.586 4.117 1 98.5 65 VAL A O 1
ATOM 499 N N . GLN A 1 66 ? 7.664 -16.328 2.021 1 98.5 66 GLN A N 1
ATOM 500 C CA . GLN A 1 66 ? 6.289 -16.812 2.031 1 98.5 66 GLN A CA 1
ATOM 501 C C . GLN A 1 66 ? 6.238 -18.328 1.78 1 98.5 66 GLN A C 1
ATOM 503 O O . GLN A 1 66 ? 6.941 -18.844 0.907 1 98.5 66 GLN A O 1
ATOM 508 N N . THR A 1 67 ? 5.457 -19 2.564 1 98.31 67 THR A N 1
ATOM 509 C CA . THR A 1 67 ? 5.25 -20.438 2.375 1 98.31 67 THR A CA 1
ATOM 510 C C . THR A 1 67 ? 3.76 -20.766 2.287 1 98.31 67 THR A C 1
ATOM 512 O O . THR A 1 67 ? 2.951 -20.188 3.018 1 98.31 67 THR A O 1
ATOM 515 N N . SER A 1 68 ? 3.434 -21.609 1.419 1 98.5 68 SER A N 1
ATOM 516 C CA . SER A 1 68 ? 2.053 -22.047 1.229 1 98.5 68 SER A CA 1
ATOM 517 C C . SER A 1 68 ? 1.962 -23.562 1.082 1 98.5 68 SER A C 1
ATOM 519 O O . SER A 1 68 ? 2.764 -24.172 0.369 1 98.5 68 SER A O 1
ATOM 521 N N . ARG A 1 69 ? 1.082 -24.188 1.795 1 97.88 69 ARG A N 1
ATOM 522 C CA . ARG A 1 69 ? 0.654 -25.562 1.569 1 97.88 69 ARG A CA 1
ATOM 523 C C . ARG A 1 69 ? -0.697 -25.609 0.863 1 97.88 69 ARG A C 1
ATOM 525 O O . ARG A 1 69 ? -1.661 -25 1.316 1 97.88 69 ARG A O 1
ATOM 532 N N . LEU A 1 70 ? -0.668 -26.297 -0.187 1 96.62 70 LEU A N 1
ATOM 533 C CA . LEU A 1 70 ? -1.858 -26.281 -1.03 1 96.62 70 LEU A CA 1
ATOM 534 C C . LEU A 1 70 ? -2.494 -27.672 -1.091 1 96.62 70 LEU A C 1
ATOM 536 O O . LEU A 1 70 ? -1.791 -28.688 -1.038 1 96.62 70 LEU A O 1
ATOM 540 N N . HIS A 1 71 ? -3.836 -27.672 -1.29 1 94 71 HIS A N 1
ATOM 541 C CA . HIS A 1 71 ? -4.52 -28.891 -1.67 1 94 71 HIS A CA 1
ATOM 542 C C . HIS A 1 71 ? -3.963 -29.453 -2.979 1 94 71 HIS A C 1
ATOM 544 O O . HIS A 1 71 ? -3.812 -28.719 -3.955 1 94 71 HIS A O 1
ATOM 550 N N . PRO A 1 72 ? -3.666 -30.734 -3.004 1 89.94 72 PRO A N 1
ATOM 551 C CA . PRO A 1 72 ? -2.93 -31.281 -4.145 1 89.94 72 PRO A CA 1
ATOM 552 C C . PRO A 1 72 ? -3.738 -31.25 -5.441 1 89.94 72 PRO A C 1
ATOM 554 O O . PRO A 1 72 ? -3.162 -31.219 -6.531 1 89.94 72 PRO A O 1
ATOM 557 N N . HIS A 1 73 ? -5.055 -31.203 -5.359 1 87.5 73 HIS A N 1
ATOM 558 C CA . HIS A 1 73 ? -5.875 -31.25 -6.562 1 87.5 73 HIS A CA 1
ATOM 559 C C . HIS A 1 73 ? -6.5 -29.906 -6.863 1 87.5 73 HIS A C 1
ATOM 561 O O . HIS A 1 73 ? -6.477 -29.438 -8.008 1 87.5 73 HIS A O 1
ATOM 567 N N . LEU A 1 74 ? -6.938 -29.219 -5.781 1 90.12 74 LEU A N 1
ATOM 568 C CA . LEU A 1 74 ? -7.676 -27.969 -5.977 1 90.12 74 LEU A CA 1
ATOM 569 C C . LEU A 1 74 ? -6.727 -26.781 -5.996 1 90.12 74 LEU A C 1
ATOM 571 O O . LEU A 1 74 ? -7.105 -25.688 -6.434 1 90.12 74 LEU A O 1
ATOM 575 N N . LEU A 1 75 ? -5.566 -26.938 -5.48 1 94 75 LEU A N 1
ATOM 576 C CA . LEU A 1 75 ? -4.523 -25.922 -5.344 1 94 75 LEU A CA 1
ATOM 577 C C . LEU A 1 75 ? -4.992 -24.766 -4.453 1 94 75 LEU A C 1
ATOM 579 O O . LEU A 1 75 ? -4.465 -23.656 -4.535 1 94 75 LEU A O 1
ATOM 583 N N . THR A 1 76 ? -6.023 -25.047 -3.635 1 96.38 76 THR A N 1
ATOM 584 C CA . THR A 1 76 ? -6.449 -24.078 -2.625 1 96.38 76 THR A CA 1
ATOM 585 C C . THR A 1 76 ? -5.547 -24.156 -1.397 1 96.38 76 THR A C 1
ATOM 587 O O . THR A 1 76 ? -4.836 -25.141 -1.195 1 96.38 76 THR A O 1
ATOM 590 N N . SER A 1 77 ? -5.594 -23.078 -0.625 1 98 77 SER A N 1
ATOM 591 C CA . SER A 1 77 ? -4.652 -22.938 0.479 1 98 77 SER A CA 1
ATOM 592 C C . SER A 1 77 ? -5.07 -23.781 1.678 1 98 77 SER A C 1
ATOM 594 O O . SER A 1 77 ? -6.234 -23.75 2.086 1 98 77 SER A O 1
ATOM 596 N N . LEU A 1 78 ? -4.133 -24.562 2.172 1 97.75 78 LEU A N 1
ATOM 597 C CA . LEU A 1 78 ? -4.301 -25.266 3.436 1 97.75 78 LEU A CA 1
ATOM 598 C C . LEU A 1 78 ? -3.629 -24.516 4.578 1 97.75 78 LEU A C 1
ATOM 600 O O . LEU A 1 78 ? -4.113 -24.531 5.711 1 97.75 78 LEU A O 1
ATOM 604 N N . HIS A 1 79 ? -2.531 -23.938 4.281 1 98.31 79 HIS A N 1
ATOM 605 C CA . HIS A 1 79 ? -1.739 -23.172 5.238 1 98.31 79 HIS A CA 1
ATOM 606 C C . HIS A 1 79 ? -0.869 -22.141 4.531 1 98.31 79 HIS A C 1
ATOM 608 O O . HIS A 1 79 ? -0.267 -22.438 3.498 1 98.31 79 HIS A O 1
ATOM 614 N N . TYR A 1 80 ? -0.757 -20.969 5.121 1 98.62 80 TYR A N 1
ATOM 615 C CA . TYR A 1 80 ? 0.065 -19.875 4.598 1 98.62 80 TYR A CA 1
ATOM 616 C C . TYR A 1 80 ? 0.796 -19.156 5.719 1 98.62 80 TYR A C 1
ATOM 618 O O . TYR A 1 80 ? 0.215 -18.875 6.773 1 98.62 80 TYR A O 1
ATOM 626 N N . ALA A 1 81 ? 2.082 -18.859 5.461 1 98.19 81 ALA A N 1
ATOM 627 C CA . ALA A 1 81 ? 2.869 -18.078 6.418 1 98.19 81 ALA A CA 1
ATOM 628 C C . ALA A 1 81 ? 3.803 -17.109 5.699 1 98.19 81 ALA A C 1
ATOM 630 O O . ALA A 1 81 ? 4.277 -17.406 4.594 1 98.19 81 ALA A O 1
ATOM 631 N N . GLU A 1 82 ? 4.016 -15.984 6.32 1 97.44 82 GLU A N 1
ATOM 632 C CA . GLU A 1 82 ? 4.949 -15.008 5.77 1 97.44 82 GLU A CA 1
ATOM 633 C C . GLU A 1 82 ? 5.781 -14.359 6.871 1 97.44 82 GLU A C 1
ATOM 635 O O . GLU A 1 82 ? 5.297 -14.148 7.984 1 97.44 82 GLU A O 1
ATOM 640 N N . GLY A 1 83 ? 7.016 -14.086 6.57 1 95.81 83 GLY A N 1
ATOM 641 C CA . GLY A 1 83 ? 7.973 -13.438 7.453 1 95.81 83 GLY A CA 1
ATOM 642 C C . GLY A 1 83 ? 9.266 -13.062 6.758 1 95.81 83 GLY A C 1
ATOM 643 O O . GLY A 1 83 ? 9.289 -12.867 5.543 1 95.81 83 GLY A O 1
ATOM 644 N N . ASP A 1 84 ? 10.312 -12.961 7.59 1 94.44 84 ASP A N 1
ATOM 645 C CA . ASP A 1 84 ? 11.602 -12.586 7.02 1 94.44 84 ASP A CA 1
ATOM 646 C C . ASP A 1 84 ? 12.508 -13.797 6.852 1 94.44 84 ASP A C 1
ATOM 648 O O . ASP A 1 84 ? 13.641 -13.672 6.398 1 94.44 84 ASP A O 1
ATOM 652 N N . GLY A 1 85 ? 12.023 -14.859 7.191 1 93.06 85 GLY A N 1
ATOM 653 C CA . GLY A 1 85 ? 12.781 -16.094 7.035 1 93.06 85 GLY A CA 1
ATOM 654 C C . GLY A 1 85 ? 13.641 -16.422 8.234 1 93.06 85 GLY A C 1
ATOM 655 O O . GLY A 1 85 ? 14.289 -17.469 8.273 1 93.06 85 GLY A O 1
ATOM 656 N N . ARG A 1 86 ? 13.703 -15.414 9.18 1 89.38 86 ARG A N 1
ATOM 657 C CA . ARG A 1 86 ? 14.492 -15.617 10.391 1 89.38 86 ARG A CA 1
ATOM 658 C C . ARG A 1 86 ? 13.586 -15.852 11.602 1 89.38 86 ARG A C 1
ATOM 660 O O . ARG A 1 86 ? 12.922 -14.922 12.07 1 89.38 86 ARG A O 1
ATOM 667 N N . GLY A 1 87 ? 13.289 -17.031 11.852 1 86.69 87 GLY A N 1
ATOM 668 C CA . GLY A 1 87 ? 12.484 -17.297 13.039 1 86.69 87 GLY A CA 1
ATOM 669 C C . GLY A 1 87 ? 11.023 -17.531 12.734 1 86.69 87 GLY A C 1
ATOM 670 O O . GLY A 1 87 ? 10.688 -18.156 11.719 1 86.69 87 GLY A O 1
ATOM 671 N N . LYS A 1 88 ? 10.219 -16.953 13.672 1 89.69 88 LYS A N 1
ATOM 672 C CA . LYS A 1 88 ? 8.781 -17.203 13.539 1 89.69 88 LYS A CA 1
ATOM 673 C C . LYS A 1 88 ? 8.156 -16.281 12.492 1 89.69 88 LYS A C 1
ATOM 675 O O . LYS A 1 88 ? 8.547 -15.125 12.359 1 89.69 88 LYS A O 1
ATOM 680 N N . ALA A 1 89 ? 7.148 -16.812 11.812 1 93.38 89 ALA A N 1
ATOM 681 C CA . ALA A 1 89 ? 6.406 -16.031 10.82 1 93.38 89 ALA A CA 1
ATOM 682 C C . ALA A 1 89 ? 5.652 -14.883 11.477 1 93.38 89 ALA A C 1
ATOM 684 O O . ALA A 1 89 ? 5.145 -15.023 12.594 1 93.38 89 ALA A O 1
ATOM 685 N N . SER A 1 90 ? 5.547 -13.75 10.797 1 93.62 90 SER A N 1
ATOM 686 C CA . SER A 1 90 ? 4.828 -12.578 11.289 1 93.62 90 SER A CA 1
ATOM 687 C C . SER A 1 90 ? 3.336 -12.68 11.008 1 93.62 90 SER A C 1
ATOM 689 O O . SER A 1 90 ? 2.531 -11.969 11.617 1 93.62 90 SER A O 1
ATOM 691 N N . PHE A 1 91 ? 2.971 -13.492 10.117 1 96.19 91 PHE A N 1
ATOM 692 C CA . PHE A 1 91 ? 1.59 -13.703 9.703 1 96.19 91 PHE A CA 1
ATOM 693 C C . PHE A 1 91 ? 1.367 -15.148 9.273 1 96.19 91 PHE A C 1
ATOM 695 O O . PHE A 1 91 ? 2.184 -15.719 8.547 1 96.19 91 PHE A O 1
ATOM 702 N N . GLU A 1 92 ? 0.293 -15.695 9.742 1 97.69 92 GLU A N 1
ATOM 703 C CA . GLU A 1 92 ? -0.003 -17.094 9.445 1 97.69 92 GLU A CA 1
ATOM 704 C C . GLU A 1 92 ? -1.508 -17.328 9.352 1 97.69 92 GLU A C 1
ATOM 706 O O . GLU A 1 92 ? -2.279 -16.797 10.148 1 97.69 92 GLU A O 1
ATOM 711 N N . THR A 1 93 ? -1.875 -18.109 8.359 1 98.38 93 THR A N 1
ATOM 712 C CA . THR A 1 93 ? -3.266 -18.531 8.219 1 98.38 93 THR A CA 1
ATOM 713 C C . THR A 1 93 ? -3.361 -20.047 8.055 1 98.38 93 THR A C 1
ATOM 715 O O . THR A 1 93 ? -2.627 -20.641 7.266 1 98.38 93 THR A O 1
ATOM 718 N N . THR A 1 94 ? -4.277 -20.625 8.766 1 98.31 94 THR A N 1
ATOM 719 C CA . THR A 1 94 ? -4.559 -22.047 8.648 1 98.31 94 THR A CA 1
ATOM 720 C C . THR A 1 94 ? -6.008 -22.281 8.242 1 98.31 94 THR A C 1
ATOM 722 O O . THR A 1 94 ? -6.926 -21.719 8.844 1 98.31 94 THR A O 1
ATOM 725 N N . PHE A 1 95 ? -6.172 -23.078 7.285 1 98.06 95 PHE A N 1
ATOM 726 C CA . PHE A 1 95 ? -7.492 -23.484 6.824 1 98.06 95 PHE A CA 1
ATOM 727 C C . PHE A 1 95 ? -7.773 -24.938 7.188 1 98.06 95 PHE A C 1
ATOM 729 O O . PHE A 1 95 ? -7.41 -25.859 6.438 1 98.06 95 PHE A O 1
ATOM 736 N N . ASP A 1 96 ? -8.453 -25.109 8.273 1 96.06 96 ASP A N 1
ATOM 737 C CA . ASP A 1 96 ? -8.688 -26.453 8.805 1 96.06 96 ASP A CA 1
ATOM 738 C C . ASP A 1 96 ? -10.039 -27 8.352 1 96.06 96 ASP A C 1
ATOM 740 O O . ASP A 1 96 ? -11.07 -26.719 8.961 1 96.06 96 ASP A O 1
ATOM 744 N N . ARG A 1 97 ? -9.984 -27.859 7.461 1 92.44 97 ARG A N 1
ATOM 745 C CA . ARG A 1 97 ? -11.203 -28.391 6.859 1 92.44 97 ARG A CA 1
ATOM 746 C C . ARG A 1 97 ? -11.875 -29.406 7.781 1 92.44 97 ARG A C 1
ATOM 748 O O . ARG A 1 97 ? -13.086 -29.594 7.727 1 92.44 97 ARG A O 1
ATOM 755 N N . LYS A 1 98 ? -11.117 -30.047 8.531 1 93.12 98 LYS A N 1
ATOM 756 C CA . LYS A 1 98 ? -11.68 -31.047 9.445 1 93.12 98 LYS A CA 1
ATOM 757 C C . LYS A 1 98 ? -12.578 -30.375 10.484 1 93.12 98 LYS A C 1
ATOM 759 O O . LYS A 1 98 ? -13.695 -30.859 10.734 1 93.12 98 LYS A O 1
ATOM 764 N N . VAL A 1 99 ? -12.117 -29.25 10.984 1 95.19 99 VAL A N 1
ATOM 765 C CA . VAL A 1 99 ? -12.867 -28.578 12.047 1 95.19 99 VAL A CA 1
ATOM 766 C C . VAL A 1 99 ? -13.734 -27.469 11.461 1 95.19 99 VAL A C 1
ATOM 768 O O . VAL A 1 99 ? -14.648 -26.969 12.117 1 95.19 99 VAL A O 1
ATOM 771 N N . GLY A 1 100 ? -13.43 -27.047 10.234 1 96.06 100 GLY A N 1
ATOM 772 C CA . GLY A 1 100 ? -14.211 -26.031 9.555 1 96.06 100 GLY A CA 1
ATOM 773 C C . GLY A 1 100 ? -13.891 -24.625 10.031 1 96.06 100 GLY A C 1
ATOM 774 O O . GLY A 1 100 ? -14.789 -23.797 10.188 1 96.06 100 GLY A O 1
ATOM 775 N N . LEU A 1 101 ? -12.555 -24.391 10.312 1 97.56 101 LEU A N 1
ATOM 776 C CA . LEU A 1 101 ? -12.18 -23.078 10.852 1 97.56 101 LEU A CA 1
ATOM 777 C C . LEU A 1 101 ? -10.977 -22.516 10.109 1 97.56 101 LEU A C 1
ATOM 779 O O . LEU A 1 101 ? -10.07 -23.266 9.719 1 97.56 101 LEU A O 1
ATOM 783 N N . ILE A 1 102 ? -10.977 -21.203 9.938 1 98.25 102 ILE A N 1
ATOM 784 C CA . ILE A 1 102 ? -9.805 -20.438 9.539 1 98.25 102 ILE A CA 1
ATOM 785 C C . ILE A 1 102 ? -9.164 -19.797 10.773 1 98.25 102 ILE A C 1
ATOM 787 O O . ILE A 1 102 ? -9.844 -19.188 11.602 1 98.25 102 ILE A O 1
ATOM 791 N N . THR A 1 103 ? -7.926 -19.984 10.938 1 98.25 103 THR A N 1
ATOM 792 C CA . THR A 1 103 ? -7.188 -19.328 12.008 1 98.25 103 THR A CA 1
ATOM 793 C C . THR A 1 103 ? -6.129 -18.391 11.445 1 98.25 103 THR A C 1
ATOM 795 O O . THR A 1 103 ? -5.293 -18.797 10.641 1 98.25 103 THR A O 1
ATOM 798 N N . LEU A 1 104 ? -6.234 -17.125 11.82 1 97.81 104 LEU A N 1
ATOM 799 C CA . LEU A 1 104 ? -5.254 -16.109 11.445 1 97.81 104 LEU A CA 1
ATOM 800 C C . LEU A 1 104 ? -4.426 -15.688 12.656 1 97.81 104 LEU A C 1
ATOM 802 O O . LEU A 1 104 ? -4.973 -15.422 13.727 1 97.81 104 LEU A O 1
ATOM 806 N N . ARG A 1 105 ? -3.139 -15.695 12.469 1 96.88 105 ARG A N 1
ATOM 807 C CA . ARG A 1 105 ? -2.225 -15.25 13.508 1 96.88 105 ARG A CA 1
ATOM 808 C C . ARG A 1 105 ? -1.307 -14.148 13 1 96.88 105 ARG A C 1
ATOM 810 O O . ARG A 1 105 ? -0.707 -14.273 11.93 1 96.88 105 ARG A O 1
ATOM 817 N N . GLN A 1 106 ? -1.236 -13.094 13.766 1 93.69 106 GLN A N 1
ATOM 818 C CA . GLN A 1 106 ? -0.33 -11.977 13.5 1 93.69 106 GLN A CA 1
ATOM 819 C C . GLN A 1 106 ? 0.306 -11.469 14.789 1 93.69 106 GLN A C 1
ATOM 821 O O . GLN A 1 106 ? -0.368 -10.859 15.625 1 93.69 106 GLN A O 1
ATOM 826 N N . GLY A 1 107 ? 1.542 -11.727 14.852 1 85.69 107 GLY A N 1
ATOM 827 C CA . GLY A 1 107 ? 2.18 -11.414 16.125 1 85.69 107 GLY A CA 1
ATOM 828 C C . GLY A 1 107 ? 1.562 -12.156 17.297 1 85.69 107 GLY A C 1
ATOM 829 O O . GLY A 1 107 ? 1.54 -13.391 17.312 1 85.69 107 GLY A O 1
ATOM 830 N N . LYS A 1 108 ? 1.007 -11.367 18.281 1 88.25 108 LYS A N 1
ATOM 831 C CA . LYS A 1 108 ? 0.402 -11.961 19.469 1 88.25 108 LYS A CA 1
ATOM 832 C C . LYS A 1 108 ? -1.11 -12.094 19.312 1 88.25 108 LYS A C 1
ATOM 834 O O . LYS A 1 108 ? -1.784 -12.656 20.172 1 88.25 108 LYS A O 1
ATOM 839 N N . GLU A 1 109 ? -1.607 -11.641 18.156 1 93.38 109 GLU A N 1
ATOM 840 C CA . GLU A 1 109 ? -3.049 -11.633 17.922 1 93.38 109 GLU A CA 1
ATOM 841 C C . GLU A 1 109 ? -3.492 -12.859 17.125 1 93.38 109 GLU A C 1
ATOM 843 O O . GLU A 1 109 ? -2.76 -13.344 16.266 1 93.38 109 GLU A O 1
ATOM 848 N N . GLU A 1 110 ? -4.668 -13.328 17.516 1 95.81 110 GLU A N 1
ATOM 849 C CA . GLU A 1 110 ? -5.266 -14.461 16.812 1 95.81 110 GLU A CA 1
ATOM 850 C C . GLU A 1 110 ? -6.754 -14.234 16.562 1 95.81 110 GLU A C 1
ATOM 852 O O . GLU A 1 110 ? -7.461 -13.688 17.406 1 95.81 110 GLU A O 1
ATOM 857 N N . ALA A 1 111 ? -7.168 -14.594 15.383 1 96.38 111 ALA A N 1
ATOM 858 C CA . ALA A 1 111 ? -8.578 -14.523 15.023 1 96.38 111 ALA A CA 1
ATOM 859 C C . ALA A 1 111 ? -9.039 -15.805 14.32 1 96.38 111 ALA A C 1
ATOM 861 O O . ALA A 1 111 ? -8.25 -16.453 13.617 1 96.38 111 ALA A O 1
ATOM 862 N N . THR A 1 112 ? -10.305 -16.141 14.539 1 96.62 112 THR A N 1
ATOM 863 C CA . THR A 1 112 ? -10.867 -17.328 13.891 1 96.62 112 THR A CA 1
ATOM 864 C C . THR A 1 112 ? -12.148 -16.969 13.148 1 96.62 112 THR A C 1
ATOM 866 O O . THR A 1 112 ? -12.852 -16.031 13.523 1 96.62 112 THR A O 1
ATOM 869 N N . ALA A 1 113 ? -12.359 -17.688 12.133 1 96.38 113 ALA A N 1
ATOM 870 C CA . ALA A 1 113 ? -13.578 -17.547 11.344 1 96.38 113 ALA A CA 1
ATOM 871 C C . ALA A 1 113 ? -14 -18.875 10.742 1 96.38 113 ALA A C 1
ATOM 873 O O . ALA A 1 113 ? -13.18 -19.781 10.57 1 96.38 113 ALA A O 1
ATOM 874 N N . PRO A 1 114 ? -15.32 -19.031 10.469 1 96.12 114 PRO A N 1
ATOM 875 C CA . PRO A 1 114 ? -15.758 -20.281 9.828 1 96.12 114 PRO A CA 1
ATOM 876 C C . PRO A 1 114 ? -15.195 -20.438 8.414 1 96.12 114 PRO A C 1
ATOM 878 O O . PRO A 1 114 ? -15.094 -19.469 7.672 1 96.12 114 PRO A O 1
ATOM 881 N N . LEU A 1 115 ? -14.773 -21.641 8.148 1 96.38 115 LEU A N 1
ATOM 882 C CA . LEU A 1 115 ? -14.352 -22 6.801 1 96.38 115 LEU A CA 1
ATOM 883 C C . LEU A 1 115 ? -15.539 -22.438 5.953 1 96.38 115 LEU A C 1
ATOM 885 O O . LEU A 1 115 ? -15.969 -23.594 6.035 1 96.38 115 LEU A O 1
ATOM 889 N N . THR A 1 116 ? -16.047 -21.547 5.098 1 93.5 116 THR A N 1
ATOM 890 C CA . THR A 1 116 ? -17.328 -21.812 4.43 1 93.5 116 THR A CA 1
ATOM 891 C C . THR A 1 116 ? -17.109 -22.031 2.934 1 93.5 116 THR A C 1
ATOM 893 O O . THR A 1 116 ? -18.031 -22.422 2.223 1 93.5 116 THR A O 1
ATOM 896 N N . THR A 1 117 ? -15.977 -21.734 2.453 1 94.25 117 THR A N 1
ATOM 897 C CA . THR A 1 117 ? -15.609 -21.906 1.049 1 94.25 117 THR A CA 1
ATOM 898 C C . THR A 1 117 ? -14.133 -22.25 0.909 1 94.25 117 THR A C 1
ATOM 900 O O . THR A 1 117 ? -13.414 -22.344 1.908 1 94.25 117 THR A O 1
ATOM 903 N N . GLU A 1 118 ? -13.75 -22.484 -0.347 1 95 118 GLU A N 1
ATOM 904 C CA . GLU A 1 118 ? -12.328 -22.656 -0.614 1 95 118 GLU A CA 1
ATOM 905 C C . GLU A 1 118 ? -11.602 -21.312 -0.628 1 95 118 GLU A C 1
ATOM 907 O O . GLU A 1 118 ? -12.133 -20.328 -1.126 1 95 118 GLU A O 1
ATOM 912 N N . TYR A 1 119 ? -10.398 -21.344 -0.075 1 97.94 119 TYR A N 1
ATOM 913 C CA . TYR A 1 119 ? -9.617 -20.109 0.009 1 97.94 119 TYR A CA 1
ATOM 914 C C . TYR A 1 119 ? -8.297 -20.266 -0.728 1 97.94 119 TYR A C 1
ATOM 916 O O . TYR A 1 119 ? -7.73 -21.359 -0.791 1 97.94 119 TYR A O 1
ATOM 924 N N . HIS A 1 120 ? -7.93 -19.156 -1.209 1 98 120 HIS A N 1
ATOM 925 C CA . HIS A 1 120 ? -6.562 -19.047 -1.701 1 98 120 HIS A CA 1
ATOM 926 C C . HIS A 1 120 ? -5.742 -18.094 -0.83 1 98 120 HIS A C 1
ATOM 928 O O . HIS A 1 120 ? -6.305 -17.281 -0.096 1 98 120 HIS A O 1
ATOM 934 N N . ASP A 1 121 ? -4.473 -18.328 -0.793 1 98.19 121 ASP A N 1
ATOM 935 C CA . ASP A 1 121 ? -3.486 -17.344 -0.378 1 98.19 121 ASP A CA 1
ATOM 936 C C . ASP A 1 121 ? -2.732 -16.781 -1.582 1 98.19 121 ASP A C 1
ATOM 938 O O . ASP A 1 121 ? -2.961 -17.203 -2.717 1 98.19 121 ASP A O 1
ATOM 942 N N . PRO A 1 122 ? -1.862 -15.75 -1.424 1 97.75 122 PRO A N 1
ATOM 943 C CA . PRO A 1 122 ? -1.227 -15.125 -2.584 1 97.75 122 PRO A CA 1
ATOM 944 C C . PRO A 1 122 ? -0.435 -16.109 -3.434 1 97.75 122 PRO A C 1
ATOM 946 O O . PRO A 1 122 ? -0.423 -16.016 -4.664 1 97.75 122 PRO A O 1
ATOM 949 N N . ILE A 1 123 ? 0.196 -17.078 -2.83 1 98.25 123 ILE A N 1
ATOM 950 C CA . ILE A 1 123 ? 1.025 -18.031 -3.551 1 98.25 123 ILE A CA 1
ATOM 951 C C . ILE A 1 123 ? 0.137 -19.047 -4.266 1 98.25 123 ILE A C 1
ATOM 953 O O . ILE A 1 123 ? 0.311 -19.297 -5.461 1 98.25 123 ILE A O 1
ATOM 957 N N . SER A 1 124 ? -0.816 -19.641 -3.541 1 97.81 124 SER A N 1
ATOM 958 C CA . SER A 1 124 ? -1.687 -20.641 -4.145 1 97.81 124 SER A CA 1
ATOM 959 C C . SER A 1 124 ? -2.516 -20.047 -5.277 1 97.81 124 SER A C 1
ATOM 961 O O . SER A 1 124 ? -2.807 -20.719 -6.262 1 97.81 124 SER A O 1
ATOM 963 N N . LEU A 1 125 ? -2.867 -18.797 -5.156 1 97.94 125 LEU A N 1
ATOM 964 C CA . LEU A 1 125 ? -3.602 -18.109 -6.219 1 97.94 125 LEU A CA 1
ATOM 965 C C . LEU A 1 125 ? -2.791 -18.094 -7.508 1 97.94 125 LEU A C 1
ATOM 967 O O . LEU A 1 125 ? -3.311 -18.422 -8.578 1 97.94 125 LEU A O 1
ATOM 971 N N . LEU A 1 126 ? -1.528 -17.734 -7.41 1 97.88 126 LEU A N 1
ATOM 972 C CA . LEU A 1 126 ? -0.68 -17.641 -8.594 1 97.88 126 LEU A CA 1
ATOM 973 C C . LEU A 1 126 ? -0.49 -19 -9.234 1 97.88 126 LEU A C 1
ATOM 975 O O . LEU A 1 126 ? -0.497 -19.125 -10.461 1 97.88 126 LEU A O 1
ATOM 979 N N . LEU A 1 127 ? -0.35 -19.969 -8.422 1 96.5 127 LEU A N 1
ATOM 980 C CA . LEU A 1 127 ? -0.196 -21.312 -8.961 1 96.5 127 LEU A CA 1
ATOM 981 C C . LEU A 1 127 ? -1.495 -21.797 -9.602 1 96.5 127 LEU A C 1
ATOM 983 O O . LEU A 1 127 ? -1.474 -22.453 -10.648 1 96.5 127 LEU A O 1
ATOM 987 N N . TRP A 1 128 ? -2.58 -21.531 -8.977 1 95.75 128 TRP A N 1
ATOM 988 C CA . TRP A 1 128 ? -3.891 -21.891 -9.5 1 95.75 128 TRP A CA 1
ATOM 989 C C . TRP A 1 128 ? -4.152 -21.203 -10.836 1 95.75 128 TRP A C 1
ATOM 991 O O . TRP A 1 128 ? -4.695 -21.812 -11.758 1 95.75 128 TRP A O 1
ATOM 1001 N N . LEU A 1 129 ? -3.74 -19.969 -10.977 1 96.31 129 LEU A N 1
ATOM 1002 C CA . LEU A 1 129 ? -3.924 -19.203 -12.203 1 96.31 129 LEU A CA 1
ATOM 1003 C C . LEU A 1 129 ? -3.24 -19.875 -13.383 1 96.31 129 LEU A C 1
ATOM 1005 O O . LEU A 1 129 ? -3.691 -19.75 -14.523 1 96.31 129 LEU A O 1
ATOM 1009 N N . ARG A 1 130 ? -2.182 -20.516 -13.094 1 95.19 130 ARG A N 1
ATOM 1010 C CA . ARG A 1 130 ? -1.46 -21.188 -14.164 1 95.19 130 ARG A CA 1
ATOM 1011 C C . ARG A 1 130 ? -2.354 -22.203 -14.867 1 95.19 130 ARG A C 1
ATOM 1013 O O . ARG A 1 130 ? -2.178 -22.469 -16.062 1 95.19 130 ARG A O 1
ATOM 1020 N N . GLY A 1 131 ? -3.328 -22.719 -14.164 1 91.88 131 GLY A N 1
ATOM 1021 C CA . GLY A 1 131 ? -4.203 -23.734 -14.734 1 91.88 131 GLY A CA 1
ATOM 1022 C C . GLY A 1 131 ? -5.551 -23.188 -15.164 1 91.88 131 GLY A C 1
ATOM 1023 O O . GLY A 1 131 ? -6.426 -23.938 -15.594 1 91.88 131 GLY A O 1
ATOM 1024 N N . LEU A 1 132 ? -5.758 -21.938 -15.047 1 91.5 132 LEU A N 1
ATOM 1025 C CA . LEU A 1 132 ? -7.07 -21.344 -15.281 1 91.5 132 LEU A CA 1
ATOM 1026 C C . LEU A 1 132 ? -7.422 -21.375 -16.766 1 91.5 132 LEU A C 1
ATOM 1028 O O . LEU A 1 132 ? -8.594 -21.453 -17.125 1 91.5 132 LEU A O 1
ATOM 1032 N N . GLY A 1 133 ? -6.422 -21.312 -17.609 1 90.19 133 GLY A N 1
ATOM 1033 C CA . GLY A 1 133 ? -6.652 -21.406 -19.047 1 90.19 133 GLY A CA 1
ATOM 1034 C C . GLY A 1 133 ? -7.379 -20.203 -19.609 1 90.19 133 GLY A C 1
ATOM 1035 O O . GLY A 1 133 ? -7.016 -19.062 -19.328 1 90.19 133 GLY A O 1
ATOM 1036 N N . ASP A 1 134 ? -8.438 -20.422 -20.484 1 89.5 134 ASP A N 1
ATOM 1037 C CA . ASP A 1 134 ? -9.016 -19.344 -21.281 1 89.5 134 ASP A CA 1
ATOM 1038 C C . ASP A 1 134 ? -10.344 -18.875 -20.688 1 89.5 134 ASP A C 1
ATOM 1040 O O . ASP A 1 134 ? -11.219 -18.391 -21.406 1 89.5 134 ASP A O 1
ATOM 1044 N N . VAL A 1 135 ? -10.445 -18.969 -19.453 1 91.62 135 VAL A N 1
ATOM 1045 C CA . VAL A 1 135 ? -11.633 -18.469 -18.766 1 91.62 135 VAL A CA 1
ATOM 1046 C C . VAL A 1 135 ? -11.633 -16.938 -18.781 1 91.62 135 VAL A C 1
ATOM 1048 O O . VAL A 1 135 ? -10.648 -16.312 -18.375 1 91.62 135 VAL A O 1
ATOM 1051 N N . ASP A 1 136 ? -12.711 -16.328 -19.203 1 94.75 136 ASP A N 1
ATOM 1052 C CA . ASP A 1 136 ? -12.781 -14.875 -19.344 1 94.75 136 ASP A CA 1
ATOM 1053 C C . ASP A 1 136 ? -12.789 -14.188 -17.984 1 94.75 136 ASP A C 1
ATOM 1055 O O . ASP A 1 136 ? -12.148 -13.148 -17.812 1 94.75 136 ASP A O 1
ATOM 1059 N N . ARG A 1 137 ? -13.602 -14.758 -17.047 1 96.75 137 ARG A N 1
ATOM 1060 C CA . ARG A 1 137 ? -13.719 -14.195 -15.703 1 96.75 137 ARG A CA 1
ATOM 1061 C C . ARG A 1 137 ? -13.766 -15.289 -14.648 1 96.75 137 ARG A C 1
ATOM 1063 O O . ARG A 1 137 ? -14.344 -16.359 -14.875 1 96.75 137 ARG A O 1
ATOM 1070 N N . ALA A 1 138 ? -13.102 -15.031 -13.57 1 96.94 138 ALA A N 1
ATOM 1071 C CA . ALA A 1 138 ? -13.109 -15.914 -12.406 1 96.94 138 ALA A CA 1
ATOM 1072 C C . ALA A 1 138 ? -12.93 -15.125 -11.109 1 96.94 138 ALA A C 1
ATOM 1074 O O . ALA A 1 138 ? -12.797 -13.898 -11.141 1 96.94 138 ALA A O 1
ATOM 1075 N N . HIS A 1 139 ? -13.188 -15.758 -10.062 1 97.62 139 HIS A N 1
ATOM 1076 C CA . HIS A 1 139 ? -12.914 -15.125 -8.773 1 97.62 139 HIS A CA 1
ATOM 1077 C C . HIS A 1 139 ? -12.281 -16.109 -7.797 1 97.62 139 HIS A C 1
ATOM 1079 O O . HIS A 1 139 ? -12.391 -17.328 -7.977 1 97.62 139 HIS A O 1
ATOM 1085 N N . ALA A 1 140 ? -11.609 -15.633 -6.879 1 97.44 140 ALA A N 1
ATOM 1086 C CA . ALA A 1 140 ? -10.984 -16.391 -5.797 1 97.44 140 ALA A CA 1
ATOM 1087 C C . ALA A 1 140 ? -11.188 -15.711 -4.453 1 97.44 140 ALA A C 1
ATOM 1089 O O . ALA A 1 140 ? -11.203 -14.477 -4.371 1 97.44 140 ALA A O 1
ATOM 1090 N N . GLN A 1 141 ? -11.391 -16.562 -3.482 1 97.75 141 GLN A N 1
ATOM 1091 C CA . GLN A 1 141 ? -11.555 -16.031 -2.137 1 97.75 141 GLN A CA 1
ATOM 1092 C C . GLN A 1 141 ? -10.234 -16.047 -1.366 1 97.75 141 GLN A C 1
ATOM 1094 O O . GLN A 1 141 ? -9.578 -17.094 -1.289 1 97.75 141 GLN A O 1
ATOM 1099 N N . LEU A 1 142 ? -9.844 -14.922 -0.853 1 97 142 LEU A N 1
ATOM 1100 C CA . LEU A 1 142 ? -8.75 -14.812 0.106 1 97 142 LEU A CA 1
ATOM 1101 C C . LEU A 1 142 ? -9.258 -14.344 1.463 1 97 142 LEU A C 1
ATOM 1103 O O . LEU A 1 142 ? -10.422 -13.953 1.592 1 97 142 LEU A O 1
ATOM 1107 N N . THR A 1 143 ? -8.391 -14.445 2.449 1 94.44 143 THR A N 1
ATOM 1108 C CA . THR A 1 143 ? -8.82 -13.992 3.768 1 94.44 143 THR A CA 1
ATOM 1109 C C . THR A 1 143 ? -9.109 -12.5 3.758 1 94.44 143 THR A C 1
ATOM 1111 O O . THR A 1 143 ? -9.945 -12.016 4.527 1 94.44 143 THR A O 1
ATOM 1114 N N . GLY A 1 144 ? -8.43 -11.758 2.85 1 91.25 144 GLY A N 1
ATOM 1115 C CA . GLY A 1 144 ? -8.633 -10.32 2.762 1 91.25 144 GLY A CA 1
ATOM 1116 C C . GLY A 1 144 ? -9.812 -9.938 1.883 1 91.25 144 GLY A C 1
ATOM 1117 O O . GLY A 1 144 ? -10.117 -8.758 1.722 1 91.25 144 GLY A O 1
ATOM 1118 N N . GLY A 1 145 ? -10.445 -10.93 1.287 1 94.44 145 GLY A N 1
ATOM 1119 C CA . GLY A 1 145 ? -11.594 -10.656 0.438 1 94.44 145 GLY A CA 1
ATOM 1120 C C . GLY A 1 145 ? -11.539 -11.391 -0.891 1 94.44 145 GLY A C 1
ATOM 1121 O O . GLY A 1 145 ? -10.664 -12.227 -1.11 1 94.44 145 GLY A O 1
ATOM 1122 N N . ARG A 1 146 ? -12.523 -11.023 -1.664 1 97.12 146 ARG A N 1
ATOM 1123 C CA . ARG A 1 146 ? -12.648 -11.656 -2.971 1 97.12 146 ARG A CA 1
ATOM 1124 C C . ARG A 1 146 ? -11.758 -10.969 -4 1 97.12 146 ARG A C 1
ATOM 1126 O O . ARG A 1 146 ? -11.664 -9.742 -4.027 1 97.12 146 ARG A O 1
ATOM 1133 N N . VAL A 1 147 ? -11.094 -11.75 -4.805 1 98.12 147 VAL A N 1
ATOM 1134 C CA . VAL A 1 147 ? -10.312 -11.258 -5.938 1 98.12 147 VAL A CA 1
ATOM 1135 C C . VAL A 1 147 ? -11.031 -11.578 -7.242 1 98.12 147 VAL A C 1
ATOM 1137 O O . VAL A 1 147 ? -11.383 -12.734 -7.496 1 98.12 147 VAL A O 1
ATOM 1140 N N . LEU A 1 148 ? -11.211 -10.539 -8 1 98.5 148 LEU A N 1
ATOM 1141 C CA . LEU A 1 148 ? -11.766 -10.727 -9.336 1 98.5 148 LEU A CA 1
ATOM 1142 C C . LEU A 1 148 ? -10.664 -10.891 -10.367 1 98.5 148 LEU A C 1
ATOM 1144 O O . LEU A 1 148 ? -9.688 -10.133 -10.375 1 98.5 148 LEU A O 1
A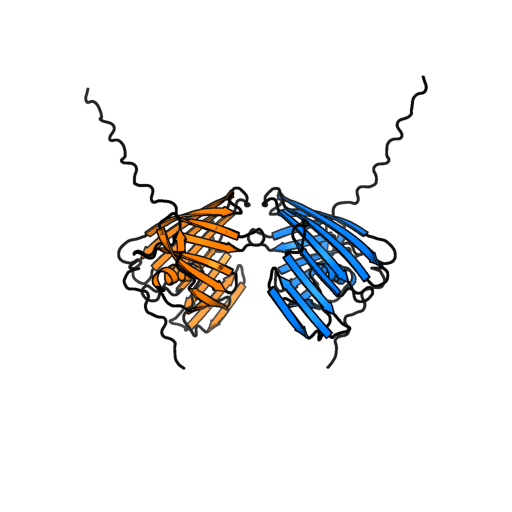TOM 1148 N N . ILE A 1 149 ? -10.828 -11.883 -11.203 1 98.31 149 ILE A N 1
ATOM 1149 C CA . ILE A 1 149 ? -9.836 -12.219 -12.219 1 98.31 149 ILE A CA 1
ATOM 1150 C C . ILE A 1 149 ? -10.445 -12.039 -13.609 1 98.31 149 ILE A C 1
ATOM 1152 O O . ILE A 1 149 ? -11.461 -12.648 -13.93 1 98.31 149 ILE A O 1
ATOM 1156 N N . GLN A 1 150 ? -9.727 -11.219 -14.406 1 98.38 150 GLN A N 1
ATOM 1157 C CA . GLN A 1 150 ? -10.18 -10.969 -15.766 1 98.38 150 GLN A CA 1
ATOM 1158 C C . GLN A 1 150 ? -9.117 -11.367 -16.781 1 98.38 150 GLN A C 1
ATOM 1160 O O . GLN A 1 150 ? -7.977 -10.906 -16.719 1 98.38 150 GLN A O 1
ATOM 1165 N N . ARG A 1 151 ? -9.539 -12.18 -17.688 1 97.75 151 ARG A N 1
ATOM 1166 C CA . ARG A 1 151 ? -8.672 -12.508 -18.812 1 97.75 151 ARG A CA 1
ATOM 1167 C C . ARG A 1 151 ? -8.539 -11.328 -19.766 1 97.75 151 ARG A C 1
ATOM 1169 O O . ARG A 1 151 ? -9.531 -10.688 -20.109 1 97.75 151 ARG A O 1
ATOM 1176 N N . LEU A 1 152 ? -7.281 -11.023 -20.125 1 97.81 152 LEU A N 1
ATOM 1177 C CA . LEU A 1 152 ? -7.004 -9.984 -21.094 1 97.81 152 LEU A CA 1
ATOM 1178 C C . LEU A 1 152 ? -6.645 -10.586 -22.453 1 97.81 152 LEU A C 1
ATOM 1180 O O . LEU A 1 152 ? -6.652 -11.805 -22.609 1 97.81 152 LEU A O 1
ATOM 1184 N N . ALA A 1 153 ? -6.48 -9.711 -23.422 1 96.62 153 ALA A N 1
ATOM 1185 C CA . ALA A 1 153 ? -6.023 -10.172 -24.734 1 96.62 153 ALA A CA 1
ATOM 1186 C C . ALA A 1 153 ? -4.695 -10.914 -24.625 1 96.62 153 ALA A C 1
ATOM 1188 O O . ALA A 1 153 ? -3.877 -10.602 -23.75 1 96.62 153 ALA A O 1
ATOM 1189 N N . ASP A 1 154 ? -4.555 -11.852 -25.484 1 96.5 154 ASP A N 1
ATOM 1190 C CA . ASP A 1 154 ? -3.287 -12.57 -25.516 1 96.5 154 ASP A CA 1
ATOM 1191 C C . ASP A 1 154 ? -2.111 -11.602 -25.625 1 96.5 154 ASP A C 1
ATOM 1193 O O . ASP A 1 154 ? -2.209 -10.562 -26.281 1 96.5 154 ASP A O 1
ATOM 1197 N N . SER A 1 155 ? -1.123 -12.086 -24.969 1 96.94 155 SER A N 1
ATOM 1198 C CA . SER A 1 155 ? 0.077 -11.258 -24.906 1 96.94 155 SER A CA 1
ATOM 1199 C C . SER A 1 155 ? 1.336 -12.094 -25.109 1 96.94 155 SER A C 1
ATOM 1201 O O . SER A 1 155 ? 1.267 -13.219 -25.609 1 96.94 155 SER A O 1
ATOM 1203 N N . GLU A 1 156 ? 2.496 -11.461 -25 1 97.56 156 GLU A N 1
ATOM 1204 C CA . GLU A 1 156 ? 3.795 -12.125 -25.062 1 97.56 156 GLU A CA 1
ATOM 1205 C C . GLU A 1 156 ? 4.773 -11.523 -24.047 1 97.56 156 GLU A C 1
ATOM 1207 O O . GLU A 1 156 ? 4.727 -10.32 -23.781 1 97.56 156 GLU A O 1
ATOM 1212 N N . VAL A 1 157 ? 5.543 -12.375 -23.516 1 97.44 157 VAL A N 1
ATOM 1213 C CA . VAL A 1 157 ? 6.629 -11.953 -22.641 1 97.44 157 VAL A CA 1
ATOM 1214 C C . VAL A 1 157 ? 7.961 -12.453 -23.188 1 97.44 157 VAL A C 1
ATOM 1216 O O . VAL A 1 157 ? 8.211 -13.664 -23.219 1 97.44 157 VAL A O 1
ATOM 1219 N N . GLY A 1 158 ? 8.789 -11.562 -23.641 1 94.81 158 GLY A N 1
ATOM 1220 C CA . GLY A 1 158 ? 10.062 -11.969 -24.203 1 94.81 158 GLY A CA 1
ATOM 1221 C C . GLY A 1 158 ? 9.922 -12.891 -25.391 1 94.81 158 GLY A C 1
ATOM 1222 O O . GLY A 1 158 ? 10.672 -13.859 -25.531 1 94.81 158 GLY A O 1
ATOM 1223 N N . GLY A 1 159 ? 9.016 -12.766 -26.094 1 95.62 159 GLY A N 1
ATOM 1224 C CA . GLY A 1 159 ? 8.805 -13.578 -27.281 1 95.62 159 GLY A CA 1
ATOM 1225 C C . GLY A 1 159 ? 8.016 -14.844 -27 1 95.62 159 GLY A C 1
ATOM 1226 O O . GLY A 1 159 ? 7.695 -15.594 -27.922 1 95.62 159 GLY A O 1
ATOM 1227 N N . VAL A 1 160 ? 7.699 -15.078 -25.781 1 97.31 160 VAL A N 1
ATOM 1228 C CA . VAL A 1 160 ? 6.965 -16.281 -25.406 1 97.31 160 VAL A CA 1
ATOM 1229 C C . VAL A 1 160 ? 5.477 -15.969 -25.297 1 97.31 160 VAL A C 1
ATOM 1231 O O . VAL A 1 160 ? 5.074 -15.094 -24.531 1 97.31 160 VAL A O 1
ATOM 1234 N N . PRO A 1 161 ? 4.645 -16.672 -26.047 1 98.19 161 PRO A N 1
ATOM 1235 C CA . PRO A 1 161 ? 3.203 -16.438 -25.953 1 98.19 161 PRO A CA 1
ATOM 1236 C C . PRO A 1 161 ? 2.674 -16.625 -24.531 1 98.19 161 PRO A C 1
ATOM 1238 O O . PRO A 1 161 ? 3.002 -17.625 -23.875 1 98.19 161 PRO A O 1
ATOM 1241 N N . ALA A 1 162 ? 1.781 -15.656 -24.125 1 98.31 162 ALA A N 1
ATOM 1242 C CA . ALA A 1 162 ? 1.342 -15.656 -22.734 1 98.31 162 ALA A CA 1
ATOM 1243 C C . ALA A 1 162 ? -0.14 -15.312 -22.625 1 98.31 162 ALA A C 1
ATOM 1245 O O . ALA A 1 162 ? -0.657 -14.516 -23.406 1 98.31 162 ALA A O 1
ATOM 1246 N N . ARG A 1 163 ? -0.833 -15.961 -21.719 1 97.94 163 ARG A N 1
ATOM 1247 C CA . ARG A 1 163 ? -2.129 -15.5 -21.234 1 97.94 163 ARG A CA 1
ATOM 1248 C C . ARG A 1 163 ? -1.959 -14.43 -20.156 1 97.94 163 ARG A C 1
ATOM 1250 O O . ARG A 1 163 ? -1.142 -14.578 -19.25 1 97.94 163 ARG A O 1
ATOM 1257 N N . ALA A 1 164 ? -2.74 -13.344 -20.297 1 98.44 164 ALA A N 1
ATOM 1258 C CA . ALA A 1 164 ? -2.65 -12.258 -19.312 1 98.44 164 ALA A CA 1
ATOM 1259 C C . ALA A 1 164 ? -3.918 -12.164 -18.469 1 98.44 164 ALA A C 1
ATOM 1261 O O . ALA A 1 164 ? -5.027 -12.281 -19 1 98.44 164 ALA A O 1
ATOM 1262 N N . TYR A 1 165 ? -3.793 -12.023 -17.203 1 98.5 165 TYR A N 1
ATOM 1263 C CA . TYR A 1 165 ? -4.895 -11.844 -16.25 1 98.5 165 TYR A CA 1
ATOM 1264 C C . TYR A 1 165 ? -4.734 -10.539 -15.477 1 98.5 165 TYR A C 1
ATOM 1266 O O . TYR A 1 165 ? -3.619 -10.164 -15.117 1 98.5 165 TYR A O 1
ATOM 1274 N N . PHE A 1 166 ? -5.801 -9.844 -15.344 1 98.56 166 PHE A N 1
ATOM 1275 C CA . PHE A 1 166 ? -5.871 -8.664 -14.492 1 98.56 166 PHE A CA 1
ATOM 1276 C C . PHE A 1 166 ? -6.625 -8.969 -13.203 1 98.56 166 PHE A C 1
ATOM 1278 O O . PHE A 1 166 ? -7.73 -9.516 -13.234 1 98.56 166 PHE A O 1
ATOM 1285 N N . LEU A 1 167 ? -6.074 -8.648 -12.008 1 98.38 167 LEU A N 1
ATOM 1286 C CA . LEU A 1 167 ? -6.648 -8.977 -10.711 1 98.38 167 LEU A CA 1
ATOM 1287 C C . LEU A 1 167 ? -7.094 -7.715 -9.977 1 98.38 167 LEU A C 1
ATOM 1289 O O . LEU A 1 167 ? -6.336 -6.75 -9.875 1 98.38 167 LEU A O 1
ATOM 1293 N N . ARG A 1 168 ? -8.328 -7.723 -9.43 1 96.94 168 ARG A N 1
ATOM 1294 C CA . ARG A 1 168 ? -8.859 -6.641 -8.609 1 96.94 168 ARG A CA 1
ATOM 1295 C C . ARG A 1 168 ? -9.414 -7.18 -7.293 1 96.94 168 ARG A C 1
ATOM 1297 O O . ARG A 1 168 ? -9.992 -8.266 -7.258 1 96.94 168 ARG A O 1
ATOM 1304 N N . PRO A 1 169 ? -9.359 -6.535 -6.305 1 93.81 169 PRO A N 1
ATOM 1305 C CA . PRO A 1 169 ? -8.664 -5.262 -6.141 1 93.81 169 PRO A CA 1
ATOM 1306 C C . PRO A 1 169 ? -7.145 -5.41 -6.195 1 93.81 169 PRO A C 1
ATOM 1308 O O . PRO A 1 169 ? -6.633 -6.527 -6.32 1 93.81 169 PRO A O 1
ATOM 1311 N N . GLY A 1 170 ? -6.367 -4.344 -6.195 1 91.25 170 GLY A N 1
ATOM 1312 C CA . GLY A 1 170 ? -4.914 -4.312 -6.164 1 91.25 170 GLY A CA 1
ATOM 1313 C C . GLY A 1 170 ? -4.297 -3.975 -7.508 1 91.25 170 GLY A C 1
ATOM 1314 O O . GLY A 1 170 ? -3.15 -3.527 -7.574 1 91.25 170 GLY A O 1
ATOM 1315 N N . GLY A 1 171 ? -4.91 -4.449 -8.602 1 96.81 171 GLY A N 1
ATOM 1316 C CA . GLY A 1 171 ? -4.496 -4.055 -9.938 1 96.81 171 GLY A CA 1
ATOM 1317 C C . GLY A 1 171 ? -3.275 -4.809 -10.43 1 96.81 171 GLY A C 1
ATOM 1318 O O . GLY A 1 171 ? -2.438 -4.246 -11.141 1 96.81 171 GLY A O 1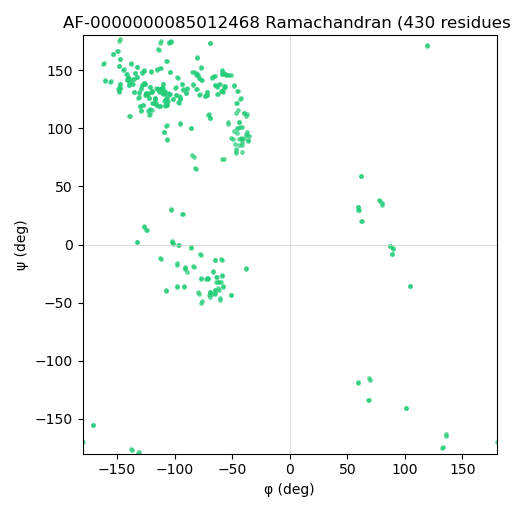
ATOM 1319 N N . ALA A 1 172 ? -3.166 -6.051 -10.039 1 98.31 172 ALA A N 1
ATOM 1320 C CA . ALA A 1 172 ? -2.018 -6.852 -10.461 1 98.31 172 ALA A CA 1
ATOM 1321 C C . ALA A 1 172 ? -2.242 -7.453 -11.844 1 98.31 172 ALA A C 1
ATOM 1323 O O . ALA A 1 172 ? -3.381 -7.746 -12.219 1 98.31 172 ALA A O 1
ATOM 1324 N N . TYR A 1 173 ? -1.175 -7.629 -12.617 1 98.69 173 TYR A N 1
ATOM 1325 C CA . TYR A 1 173 ? -1.167 -8.367 -13.875 1 98.69 173 TYR A CA 1
ATOM 1326 C C . TYR A 1 173 ? -0.324 -9.625 -13.766 1 98.69 173 TYR A C 1
ATOM 1328 O O . TYR A 1 173 ? 0.788 -9.594 -13.234 1 98.69 173 TYR A O 1
ATOM 1336 N N . VAL A 1 174 ? -0.881 -10.648 -14.234 1 98.69 174 VAL A N 1
ATOM 1337 C CA . VAL A 1 174 ? -0.185 -11.93 -14.211 1 98.69 174 VAL A CA 1
ATOM 1338 C C . VAL A 1 174 ? -0.116 -12.508 -15.625 1 98.69 174 VAL A C 1
ATOM 1340 O O . VAL A 1 174 ? -1.133 -12.594 -16.312 1 98.69 174 VAL A O 1
ATOM 1343 N N . TYR A 1 175 ? 1.064 -12.898 -16.047 1 98.69 175 TYR A N 1
ATOM 1344 C CA . TYR A 1 175 ? 1.291 -13.477 -17.359 1 98.69 175 TYR A CA 1
ATOM 1345 C C . TYR A 1 175 ? 1.742 -14.93 -17.25 1 98.69 175 TYR A C 1
ATOM 1347 O O . TYR A 1 175 ? 2.789 -15.219 -16.672 1 98.69 175 TYR A O 1
ATOM 1355 N N . ILE A 1 176 ? 0.948 -15.797 -17.828 1 97.62 176 ILE A N 1
ATOM 1356 C CA . ILE A 1 176 ? 1.186 -17.234 -17.766 1 97.62 176 ILE A CA 1
ATOM 1357 C C . ILE A 1 176 ? 1.505 -17.75 -19.172 1 97.62 176 ILE A C 1
ATOM 1359 O O . ILE A 1 176 ? 0.818 -17.422 -20.141 1 97.62 176 ILE A O 1
ATOM 1363 N N . GLU A 1 177 ? 2.57 -18.578 -19.219 1 96.88 177 GLU A N 1
ATOM 1364 C CA . GLU A 1 177 ? 2.914 -19.188 -20.5 1 96.88 177 GLU A CA 1
ATOM 1365 C C . GLU A 1 177 ? 1.738 -19.984 -21.078 1 96.88 177 GLU A C 1
ATOM 1367 O O . GLU A 1 177 ? 1.082 -20.734 -20.359 1 96.88 177 GLU A O 1
ATOM 1372 N N . GLN A 1 178 ? 1.463 -19.812 -22.391 1 96.12 178 GLN A N 1
ATOM 1373 C CA . GLN A 1 178 ? 0.349 -20.531 -23.016 1 96.12 178 GLN A CA 1
ATOM 1374 C C . GLN A 1 178 ? 0.629 -22.031 -23.078 1 96.12 178 GLN A C 1
ATOM 1376 O O . GLN A 1 178 ? -0.257 -22.844 -22.828 1 96.12 178 GLN A O 1
ATOM 1381 N N . ALA A 1 179 ? 1.854 -22.312 -23.438 1 94 179 ALA A N 1
ATOM 1382 C CA . ALA A 1 179 ? 2.221 -23.719 -23.578 1 94 179 ALA A CA 1
ATOM 1383 C C . ALA A 1 179 ? 2.518 -24.344 -22.219 1 94 179 ALA A C 1
ATOM 1385 O O . ALA A 1 179 ? 2.994 -23.672 -21.312 1 94 179 ALA A O 1
ATOM 1386 N N . PRO A 1 180 ? 2.186 -25.625 -22.047 1 91.62 180 PRO A N 1
ATOM 1387 C CA . PRO A 1 180 ? 2.625 -26.297 -20.828 1 91.62 180 PRO A CA 1
ATOM 1388 C C . PRO A 1 180 ? 4.137 -26.219 -20.609 1 91.62 180 PRO A C 1
ATOM 1390 O O . PRO A 1 180 ? 4.895 -26.188 -21.594 1 91.62 180 PRO A O 1
ATOM 1393 N N . PRO A 1 181 ? 4.613 -26.141 -19.422 1 90.62 181 PRO A N 1
ATOM 1394 C CA . PRO A 1 181 ? 3.848 -26.422 -18.203 1 90.62 181 PRO A CA 1
ATOM 1395 C C . PRO A 1 181 ? 3.229 -25.156 -17.594 1 90.62 181 PRO A C 1
ATOM 1397 O O . PRO A 1 181 ? 3.123 -25.047 -16.359 1 90.62 181 PRO A O 1
ATOM 1400 N N . HIS A 1 182 ? 2.961 -24.109 -18.453 1 94.31 182 HIS A N 1
ATOM 1401 C CA . HIS A 1 182 ? 2.268 -22.891 -18.047 1 94.31 182 HIS A CA 1
ATOM 1402 C C . HIS A 1 182 ? 3.049 -22.156 -16.969 1 94.31 182 HIS A C 1
ATOM 1404 O O . HIS A 1 182 ? 2.494 -21.797 -15.93 1 94.31 182 HIS A O 1
ATOM 1410 N N . ARG A 1 183 ? 4.289 -21.797 -17.328 1 95.19 183 ARG A N 1
ATOM 1411 C CA . ARG A 1 183 ? 5.18 -21.109 -16.406 1 95.19 183 ARG A CA 1
ATOM 1412 C C . ARG A 1 183 ? 4.676 -19.719 -16.094 1 95.19 183 ARG A C 1
ATOM 1414 O O . ARG A 1 183 ? 4.059 -19.062 -16.953 1 95.19 183 ARG A O 1
ATOM 1421 N N . LEU A 1 184 ? 4.875 -19.328 -14.867 1 97.31 184 LEU A N 1
ATOM 1422 C CA . LEU A 1 184 ? 4.688 -17.922 -14.523 1 97.31 184 LEU A CA 1
ATOM 1423 C C . LEU A 1 184 ? 5.773 -17.062 -15.156 1 97.31 184 LEU A C 1
ATOM 1425 O O . LEU A 1 184 ? 6.914 -17.047 -14.695 1 97.31 184 LEU A O 1
ATOM 1429 N N . LEU A 1 185 ? 5.387 -16.281 -16.156 1 98.44 185 LEU A N 1
ATOM 1430 C CA . LEU A 1 185 ? 6.391 -15.562 -16.938 1 98.44 185 LEU A CA 1
ATOM 1431 C C . LEU A 1 185 ? 6.652 -14.172 -16.359 1 98.44 185 LEU A C 1
ATOM 1433 O O . LEU A 1 185 ? 7.773 -13.672 -16.438 1 98.44 185 LEU A O 1
ATOM 1437 N N . ARG A 1 186 ? 5.605 -13.562 -15.852 1 98.75 186 ARG A N 1
ATOM 1438 C CA . ARG A 1 186 ? 5.719 -12.164 -15.43 1 98.75 186 ARG A CA 1
ATOM 1439 C C . ARG A 1 186 ? 4.598 -11.797 -14.461 1 98.75 186 ARG A C 1
ATOM 1441 O O . ARG A 1 186 ? 3.463 -12.25 -14.617 1 98.75 186 ARG A O 1
ATOM 1448 N N . LEU A 1 187 ? 4.875 -11.055 -13.5 1 98.75 187 LEU A N 1
ATOM 1449 C CA . LEU A 1 187 ? 3.943 -10.477 -12.539 1 98.75 187 LEU A CA 1
ATOM 1450 C C . LEU A 1 187 ? 4.191 -8.984 -12.367 1 98.75 187 LEU A C 1
ATOM 1452 O O . LEU A 1 187 ? 5.332 -8.555 -12.164 1 98.75 187 LEU A O 1
ATOM 1456 N N . ILE A 1 188 ? 3.195 -8.156 -12.523 1 98.69 188 ILE A N 1
ATOM 1457 C CA . ILE A 1 188 ? 3.281 -6.73 -12.25 1 98.69 188 ILE A CA 1
ATOM 1458 C C . ILE A 1 188 ? 2.395 -6.379 -11.055 1 98.69 188 ILE A C 1
ATOM 1460 O O . ILE A 1 188 ? 1.186 -6.617 -11.078 1 98.69 188 ILE A O 1
ATOM 1464 N N . GLN A 1 189 ? 2.943 -5.895 -10.047 1 97.88 189 GLN A N 1
ATOM 1465 C CA . GLN A 1 189 ? 2.23 -5.543 -8.82 1 97.88 189 GLN A CA 1
ATOM 1466 C C . GLN A 1 189 ? 2.379 -4.055 -8.508 1 97.88 189 GLN A C 1
ATOM 1468 O O . GLN A 1 189 ? 3.482 -3.582 -8.227 1 97.88 189 GLN A O 1
ATOM 1473 N N . PRO A 1 190 ? 1.283 -3.322 -8.531 1 96.25 190 PRO A N 1
ATOM 1474 C CA . PRO A 1 190 ? 1.357 -1.939 -8.047 1 96.25 190 PRO A CA 1
ATOM 1475 C C . PRO A 1 190 ? 1.77 -1.846 -6.582 1 96.25 190 PRO A C 1
ATOM 1477 O O . PRO A 1 190 ? 1.353 -2.672 -5.766 1 96.25 190 PRO A O 1
ATOM 1480 N N . THR A 1 191 ? 2.648 -0.903 -6.238 1 95.19 191 THR A N 1
ATOM 1481 C CA . THR A 1 191 ? 3.045 -0.594 -4.867 1 95.19 191 THR A CA 1
ATOM 1482 C C . THR A 1 191 ? 2.967 0.907 -4.609 1 95.19 191 THR A C 1
ATOM 1484 O O . THR A 1 191 ? 2.635 1.682 -5.508 1 95.19 191 THR A O 1
ATOM 1487 N N . ASP A 1 192 ? 3.336 1.301 -3.389 1 91.62 192 ASP A N 1
ATOM 1488 C CA . ASP A 1 192 ? 3.326 2.707 -2.996 1 91.62 192 ASP A CA 1
ATOM 1489 C C . ASP A 1 192 ? 4.344 3.51 -3.803 1 91.62 192 ASP A C 1
ATOM 1491 O O . ASP A 1 192 ? 4.234 4.73 -3.91 1 91.62 192 ASP A O 1
ATOM 1495 N N . PHE A 1 193 ? 5.238 2.867 -4.496 1 93.69 193 PHE A N 1
ATOM 1496 C CA . PHE A 1 193 ? 6.324 3.586 -5.156 1 93.69 193 PHE A CA 1
ATOM 1497 C C . PHE A 1 193 ? 6.352 3.275 -6.648 1 93.69 193 PHE A C 1
ATOM 1499 O O . PHE A 1 193 ? 7.344 3.555 -7.328 1 93.69 193 PHE A O 1
ATOM 1506 N N . GLY A 1 194 ? 5.32 2.674 -7.105 1 93.75 194 GLY A N 1
ATOM 1507 C CA . GLY A 1 194 ? 5.234 2.281 -8.508 1 93.75 194 GLY A CA 1
ATOM 1508 C C . GLY A 1 194 ? 5.094 0.784 -8.695 1 93.75 194 GLY A C 1
ATOM 1509 O O . GLY A 1 194 ? 5.223 0.015 -7.742 1 93.75 194 GLY A O 1
ATOM 1510 N N . PRO A 1 195 ? 4.84 0.426 -9.914 1 97.25 195 PRO A N 1
ATOM 1511 C CA . PRO A 1 195 ? 4.664 -1.004 -10.18 1 97.25 195 PRO A CA 1
ATOM 1512 C C . PRO A 1 195 ? 5.98 -1.776 -10.141 1 97.25 195 PRO A C 1
ATOM 1514 O O . PRO A 1 195 ? 6.945 -1.396 -10.805 1 97.25 195 PRO A O 1
ATOM 1517 N N . ILE A 1 196 ? 6 -2.814 -9.367 1 98.25 196 ILE A N 1
ATOM 1518 C CA . ILE A 1 196 ? 7.109 -3.764 -9.398 1 98.25 196 ILE A CA 1
ATOM 1519 C C . ILE A 1 196 ? 6.816 -4.859 -10.422 1 98.25 196 ILE A C 1
ATOM 1521 O O . ILE A 1 196 ? 5.727 -5.441 -10.422 1 98.25 196 ILE A O 1
ATOM 1525 N N . GLU A 1 197 ? 7.785 -5.105 -11.281 1 98.69 197 GLU A N 1
ATOM 1526 C CA . GLU A 1 197 ? 7.672 -6.156 -12.289 1 98.69 197 GLU A CA 1
ATOM 1527 C C . GLU A 1 197 ? 8.586 -7.332 -11.961 1 98.69 197 GLU A C 1
ATOM 1529 O O . GLU A 1 197 ? 9.789 -7.152 -11.75 1 98.69 197 GLU A O 1
ATOM 1534 N N . ALA A 1 198 ? 8.016 -8.453 -11.875 1 98.81 198 ALA A N 1
ATOM 1535 C CA . ALA A 1 198 ? 8.766 -9.703 -11.727 1 98.81 198 ALA A CA 1
ATOM 1536 C C . ALA A 1 198 ? 8.758 -10.508 -13.023 1 98.81 198 ALA A C 1
ATOM 1538 O O . ALA A 1 198 ? 7.691 -10.891 -13.516 1 98.81 198 ALA A O 1
ATOM 1539 N N . THR A 1 199 ? 9.914 -10.812 -13.531 1 98.62 199 THR A N 1
ATOM 1540 C CA . THR A 1 199 ? 10 -11.516 -14.805 1 98.62 199 THR A CA 1
ATOM 1541 C C . THR A 1 199 ? 10.836 -12.781 -14.672 1 98.62 199 THR A C 1
ATOM 1543 O O . THR A 1 199 ? 11.914 -12.758 -14.078 1 98.62 199 THR A O 1
ATOM 1546 N N . LEU A 1 200 ? 10.367 -13.812 -15.289 1 98.38 200 LEU A N 1
ATOM 1547 C CA . LEU A 1 200 ? 11.031 -15.109 -15.219 1 98.38 200 LEU A CA 1
ATOM 1548 C C . LEU A 1 200 ? 12.422 -15.039 -15.828 1 98.38 200 LEU A C 1
ATOM 1550 O O . LEU A 1 200 ? 12.594 -14.531 -16.938 1 98.38 200 LEU A O 1
ATOM 1554 N N . GLN A 1 201 ? 13.359 -15.539 -15.047 1 95.19 201 GLN A N 1
ATOM 1555 C CA . GLN A 1 201 ? 14.711 -15.68 -15.57 1 95.19 201 GLN A CA 1
ATOM 1556 C C . GLN A 1 201 ? 14.836 -16.906 -16.453 1 95.19 201 GLN A C 1
ATOM 1558 O O . GLN A 1 201 ? 14.219 -17.938 -16.188 1 95.19 201 GLN A O 1
ATOM 1563 N N . PRO A 1 202 ? 15.633 -16.75 -17.5 1 86.19 202 PRO A N 1
ATOM 1564 C CA . PRO A 1 202 ? 15.867 -17.938 -18.328 1 86.19 202 PRO A CA 1
ATOM 1565 C C . PRO A 1 202 ? 16.578 -19.062 -17.562 1 86.19 202 PRO A C 1
ATOM 1567 O O . PRO A 1 202 ? 17.359 -18.797 -16.641 1 86.19 202 PRO A O 1
ATOM 1570 N N . SER A 1 203 ? 16.078 -20.25 -17.781 1 73.88 203 SER A N 1
ATOM 1571 C CA . SER A 1 203 ? 16.656 -21.422 -17.141 1 73.88 203 SER A CA 1
ATOM 1572 C C . SER A 1 203 ? 18.141 -21.516 -17.406 1 73.88 203 SER A C 1
ATOM 1574 O O . SER A 1 203 ? 18.609 -21.188 -18.5 1 73.88 203 SER A O 1
ATOM 1576 N N . ARG A 1 204 ? 19 -21.172 -16.438 1 57.06 204 ARG A N 1
ATOM 1577 C CA . ARG A 1 204 ? 20.422 -21.375 -16.672 1 57.06 204 ARG A CA 1
ATOM 1578 C C . ARG A 1 204 ? 20.688 -22.797 -17.188 1 57.06 204 ARG A C 1
ATOM 1580 O O . ARG A 1 204 ? 20.281 -23.766 -16.547 1 57.06 204 ARG A O 1
ATOM 1587 N N . ARG A 1 205 ? 20.688 -22.969 -18.5 1 52.12 205 ARG A N 1
ATOM 1588 C CA . ARG A 1 205 ? 21.25 -24.234 -18.953 1 52.12 205 ARG A CA 1
ATOM 1589 C C . ARG A 1 205 ? 22.484 -24.609 -18.141 1 52.12 205 ARG A C 1
ATOM 1591 O O . ARG A 1 205 ? 23.312 -23.75 -17.828 1 52.12 205 ARG A O 1
ATOM 1598 N N . PRO A 1 206 ? 22.391 -25.672 -17.375 1 49.38 206 PRO A N 1
ATOM 1599 C CA . PRO A 1 206 ? 23.641 -26.094 -16.719 1 49.38 206 PRO A CA 1
ATOM 1600 C C . PRO A 1 206 ? 24.859 -25.891 -17.609 1 49.38 206 PRO A C 1
ATOM 1602 O O . PRO A 1 206 ? 24.844 -26.281 -18.781 1 49.38 206 PRO A O 1
ATOM 1605 N N . GLN A 1 207 ? 25.453 -24.703 -17.531 1 47.81 207 GLN A N 1
ATOM 1606 C CA . GLN A 1 207 ? 26.719 -24.656 -18.281 1 47.81 207 GLN A CA 1
ATOM 1607 C C . GLN A 1 207 ? 27.469 -25.984 -18.172 1 47.81 207 GLN A C 1
ATOM 1609 O O . GLN A 1 207 ? 27.625 -26.531 -17.078 1 47.81 207 GLN A O 1
ATOM 1614 N N . PRO A 1 208 ? 27.594 -26.734 -19.266 1 45.66 208 PRO A N 1
ATOM 1615 C CA . PRO A 1 208 ? 28.406 -27.953 -19.172 1 45.66 208 PRO A CA 1
ATOM 1616 C C . PRO A 1 208 ? 29.734 -27.734 -18.469 1 45.66 208 PRO A C 1
ATOM 1618 O O . PRO A 1 208 ? 30.359 -26.688 -18.625 1 45.66 208 PRO A O 1
ATOM 1621 N N . GLU A 1 209 ? 29.797 -28.094 -17.219 1 46.56 209 GLU A N 1
ATOM 1622 C CA . GLU A 1 209 ? 31.094 -28.062 -16.547 1 46.56 209 GLU A CA 1
ATOM 1623 C C . GLU A 1 209 ? 32.219 -28.438 -17.484 1 46.56 209 GLU A C 1
ATOM 1625 O O . GLU A 1 209 ? 32.156 -29.469 -18.156 1 46.56 209 GLU A O 1
ATOM 1630 N N . ARG A 1 210 ? 32.906 -27.516 -18.156 1 51.44 210 ARG A N 1
ATOM 1631 C CA . ARG A 1 210 ? 34.125 -27.812 -18.938 1 51.44 210 ARG A CA 1
ATOM 1632 C C . ARG A 1 210 ? 34.969 -28.859 -18.234 1 51.44 210 ARG A C 1
ATOM 1634 O O . ARG A 1 210 ? 35.438 -28.641 -17.109 1 51.44 210 ARG A O 1
ATOM 1641 N N . ARG A 1 211 ? 34.938 -30.125 -18.516 1 48.25 211 ARG A N 1
ATOM 1642 C CA . ARG A 1 211 ? 35.875 -31.172 -18.094 1 48.25 211 ARG A CA 1
ATOM 1643 C C . ARG A 1 211 ? 37.312 -30.688 -18.234 1 48.25 211 ARG A C 1
ATOM 1645 O O . ARG A 1 211 ? 37.781 -30.359 -19.328 1 48.25 211 ARG A O 1
ATOM 1652 N N . ARG A 1 212 ? 37.875 -29.984 -17.219 1 48.47 212 ARG A N 1
ATOM 1653 C CA . ARG A 1 212 ? 39.312 -29.75 -17.172 1 48.47 212 ARG A CA 1
ATOM 1654 C C . ARG A 1 212 ? 40.094 -31.016 -17.562 1 48.47 212 ARG A C 1
ATOM 1656 O O . ARG A 1 212 ? 39.969 -32.062 -16.906 1 48.47 212 ARG A O 1
ATOM 1663 N N . ARG A 1 213 ? 40.438 -31.25 -18.734 1 47.31 213 ARG A N 1
ATOM 1664 C CA . ARG A 1 213 ? 41.438 -32.219 -19.188 1 47.31 213 ARG A CA 1
ATOM 1665 C C . ARG A 1 213 ? 42.656 -32.219 -18.297 1 47.31 213 ARG A C 1
ATOM 1667 O O . ARG A 1 213 ? 43.344 -31.219 -18.156 1 47.31 213 ARG A O 1
ATOM 1674 N N . ARG A 1 214 ? 42.625 -32.969 -17.234 1 42 214 ARG A N 1
ATOM 1675 C CA . ARG A 1 214 ? 43.812 -33.312 -16.453 1 42 214 ARG A CA 1
ATOM 1676 C C . ARG A 1 214 ? 44.938 -33.75 -17.359 1 42 214 ARG A C 1
ATOM 1678 O O . ARG A 1 214 ? 44.844 -34.781 -18.031 1 42 214 ARG A O 1
ATOM 1685 N N . LYS A 1 215 ? 45.688 -32.875 -17.953 1 44.69 215 LYS A N 1
ATOM 1686 C CA . LYS A 1 215 ? 46.969 -33.188 -18.562 1 44.69 215 LYS A CA 1
ATOM 1687 C C . LYS A 1 215 ? 47.844 -34 -17.609 1 44.69 215 LYS A C 1
ATOM 1689 O O . LYS A 1 215 ? 48.156 -33.531 -16.5 1 44.69 215 LYS A O 1
ATOM 1694 N N . GLU A 1 216 ? 47.969 -35.344 -17.641 1 41.06 216 GLU A N 1
ATOM 1695 C CA . GLU A 1 216 ? 49 -36.219 -17.094 1 41.06 216 GLU A CA 1
ATOM 1696 C C . GLU A 1 216 ? 50.375 -35.719 -17.406 1 41.06 216 GLU A C 1
ATOM 1698 O O . GLU A 1 216 ? 50.688 -35.375 -18.547 1 41.06 216 GLU A O 1
ATOM 1703 N N . PRO A 1 217 ? 51.125 -35.281 -16.281 1 42.47 217 PRO A N 1
ATOM 1704 C CA . PRO A 1 217 ? 52.562 -35.188 -16.625 1 42.47 217 PRO A CA 1
ATOM 1705 C C . PRO A 1 217 ? 53.156 -36.5 -17.094 1 42.47 217 PRO A C 1
ATOM 1707 O O . PRO A 1 217 ? 52.656 -37.594 -16.75 1 42.47 217 PRO A O 1
ATOM 1710 N N . MET B 1 1 ? -31.359 11.734 12.867 1 24.22 1 MET B N 1
ATOM 1711 C CA . MET B 1 1 ? -30.297 12.211 11.984 1 24.22 1 MET B CA 1
ATOM 1712 C C . MET B 1 1 ? -29.281 13.031 12.758 1 24.22 1 MET B C 1
ATOM 1714 O O . MET B 1 1 ? -29.391 14.258 12.844 1 24.22 1 MET B O 1
ATOM 1718 N N . ASN B 1 2 ? -28.875 12.547 13.953 1 28.64 2 ASN B N 1
ATOM 1719 C CA . ASN B 1 2 ? -28 13.25 14.883 1 28.64 2 ASN B CA 1
ATOM 1720 C C . ASN B 1 2 ? -26.656 13.594 14.25 1 28.64 2 ASN B C 1
ATOM 1722 O O . ASN B 1 2 ? -25.875 12.695 13.938 1 28.64 2 ASN B O 1
ATOM 1726 N N . GLY B 1 3 ? -26.656 14.57 13.375 1 30.97 3 GLY B N 1
ATOM 1727 C CA . GLY B 1 3 ? -25.438 15.086 12.758 1 30.97 3 GLY B CA 1
ATOM 1728 C C . GLY B 1 3 ? -24.328 15.352 13.75 1 30.97 3 GLY B C 1
ATOM 1729 O O . GLY B 1 3 ? -24.469 16.203 14.641 1 30.97 3 GLY B O 1
ATOM 1730 N N . VAL B 1 4 ? -23.625 14.367 14.203 1 33.72 4 VAL B N 1
ATOM 1731 C CA . VAL B 1 4 ? -22.5 14.648 15.07 1 33.72 4 VAL B CA 1
ATOM 1732 C C . VAL B 1 4 ? -21.734 15.867 14.555 1 33.72 4 VAL B C 1
ATOM 1734 O O . VAL B 1 4 ? -21.312 15.891 13.398 1 33.72 4 VAL B O 1
ATOM 1737 N N . ALA B 1 5 ? -22.141 17 15.047 1 38.88 5 ALA B N 1
ATOM 1738 C CA . ALA B 1 5 ? -21.469 18.266 14.766 1 38.88 5 ALA B CA 1
ATOM 1739 C C . ALA B 1 5 ? -19.953 18.109 14.812 1 38.88 5 ALA B C 1
ATOM 1741 O O . ALA B 1 5 ? -19.406 17.578 15.781 1 38.88 5 ALA B O 1
ATOM 1742 N N . LEU B 1 6 ? -19.312 18.016 13.648 1 46.22 6 LEU B N 1
ATOM 1743 C CA . LEU B 1 6 ? -17.859 18.062 13.656 1 46.22 6 LEU B CA 1
ATOM 1744 C C . LEU B 1 6 ? -17.359 19.156 14.586 1 46.22 6 LEU B C 1
ATOM 1746 O O . LEU B 1 6 ? -17.859 20.281 14.562 1 46.22 6 LEU B O 1
ATOM 1750 N N . PRO B 1 7 ? -16.844 18.812 15.742 1 45.03 7 PRO B N 1
ATOM 1751 C CA . PRO B 1 7 ? -16.359 19.875 16.609 1 45.03 7 PRO B CA 1
ATOM 1752 C C . PRO B 1 7 ? -15.57 20.938 15.836 1 45.03 7 PRO B C 1
ATOM 1754 O O . PRO B 1 7 ? -14.961 20.641 14.812 1 45.03 7 PRO B O 1
ATOM 1757 N N . ARG B 1 8 ? -15.984 22.219 15.961 1 47.72 8 ARG B N 1
ATOM 1758 C CA . ARG B 1 8 ? -15.266 23.359 15.398 1 47.72 8 ARG B CA 1
ATOM 1759 C C . ARG B 1 8 ? -13.773 23.266 15.688 1 47.72 8 ARG B C 1
ATOM 1761 O O . ARG B 1 8 ? -13.367 22.766 16.734 1 47.72 8 ARG B O 1
ATOM 1768 N N . PRO B 1 9 ? -12.938 23.266 14.609 1 50.44 9 PRO B N 1
ATOM 1769 C CA . PRO B 1 9 ? -11.5 23.281 14.875 1 50.44 9 PRO B CA 1
ATOM 1770 C C . PRO B 1 9 ? -11.109 24.297 15.945 1 50.44 9 PRO B C 1
ATOM 1772 O O . PRO B 1 9 ? -11.789 25.312 16.125 1 50.44 9 PRO B O 1
ATOM 1775 N N . PRO B 1 10 ? -10.344 23.891 16.844 1 47.47 10 PRO B N 1
ATOM 1776 C CA . PRO B 1 10 ? -9.961 24.844 17.891 1 47.47 10 PRO B CA 1
ATOM 1777 C C . PRO B 1 10 ? -9.484 26.188 17.344 1 47.47 10 PRO B C 1
ATOM 1779 O O . PRO B 1 10 ? -9.008 26.25 16.203 1 47.47 10 PRO B O 1
ATOM 1782 N N . SER B 1 11 ? -9.883 27.281 17.891 1 46.62 11 SER B N 1
ATOM 1783 C CA . SER B 1 11 ? -9.609 28.703 17.672 1 46.62 11 SER B CA 1
ATOM 1784 C C . SER B 1 11 ? -8.148 28.938 17.312 1 46.62 11 SER B C 1
ATOM 1786 O O . SER B 1 11 ? -7.809 29.938 16.688 1 46.62 11 SER B O 1
ATOM 1788 N N . GLY B 1 12 ? -7.254 28.031 17.609 1 49.91 12 GLY B N 1
ATOM 1789 C CA . GLY B 1 12 ? -5.855 28.422 17.484 1 49.91 12 GLY B CA 1
ATOM 1790 C C . GLY B 1 12 ? -5.27 28.141 16.125 1 49.91 12 GLY B C 1
ATOM 1791 O O . GLY B 1 12 ? -4.125 28.5 15.844 1 49.91 12 GLY B O 1
ATOM 1792 N N . LEU B 1 13 ? -5.84 27.25 15.352 1 58.88 13 LEU B N 1
ATOM 1793 C CA . LEU B 1 13 ? -5.234 27.062 14.039 1 58.88 13 LEU B CA 1
ATOM 1794 C C . LEU B 1 13 ? -5.727 28.125 13.062 1 58.88 13 LEU B C 1
ATOM 1796 O O . LEU B 1 13 ? -6.742 27.922 12.383 1 58.88 13 LEU B O 1
ATOM 1800 N N . ASP B 1 14 ? -5.34 29.406 13.359 1 64.25 14 ASP B N 1
ATOM 1801 C CA . ASP B 1 14 ? -5.762 30.484 12.469 1 64.25 14 ASP B CA 1
ATOM 1802 C C . ASP B 1 14 ? -4.809 30.625 11.289 1 64.25 14 ASP B C 1
ATOM 1804 O O . ASP B 1 14 ? -3.871 31.438 11.336 1 64.25 14 ASP B O 1
ATOM 1808 N N . PHE B 1 15 ? -4.953 29.719 10.328 1 65.06 15 PHE B N 1
ATOM 1809 C CA . PHE B 1 15 ? -4.125 29.812 9.133 1 65.06 15 PHE B CA 1
ATOM 1810 C C . PHE B 1 15 ? -4.359 31.141 8.414 1 65.06 15 PHE B C 1
ATOM 1812 O O . PHE B 1 15 ? -3.578 31.531 7.547 1 65.06 15 PHE B O 1
ATOM 1819 N N . ARG B 1 16 ? -5.379 31.844 8.781 1 62 16 ARG B N 1
ATOM 1820 C CA . ARG B 1 16 ? -5.684 33.156 8.195 1 62 16 ARG B CA 1
ATOM 1821 C C . ARG B 1 16 ? -4.699 34.219 8.672 1 62 16 ARG B C 1
ATOM 1823 O O . ARG B 1 16 ? -4.371 35.156 7.934 1 62 16 ARG B O 1
ATOM 1830 N N . ALA B 1 17 ? -4.273 33.938 9.828 1 64.69 17 ALA B N 1
ATOM 1831 C CA . ALA B 1 17 ? -3.416 35 10.375 1 64.69 17 ALA B CA 1
ATOM 1832 C C . ALA B 1 17 ? -2.008 34.906 9.797 1 64.69 17 ALA B C 1
ATOM 1834 O O . ALA B 1 17 ? -1.409 35.938 9.453 1 64.69 17 ALA B O 1
ATOM 1835 N N . GLN B 1 18 ? -1.412 33.781 9.633 1 78.62 18 GLN B N 1
ATOM 1836 C CA . GLN B 1 18 ? -0.062 33.656 9.094 1 78.62 18 GLN B CA 1
ATOM 1837 C C . GLN B 1 18 ? 0.107 32.375 8.312 1 78.62 18 GLN B C 1
ATOM 1839 O O . GLN B 1 18 ? -0.295 31.297 8.781 1 78.62 18 GLN B O 1
ATOM 1844 N N . PRO B 1 19 ? 0.691 32.562 7.055 1 90 19 PRO B N 1
ATOM 1845 C CA . PRO B 1 19 ? 1.077 31.359 6.324 1 90 19 PRO B CA 1
ATOM 1846 C C . PRO B 1 19 ? 2.076 30.5 7.098 1 90 19 PRO B C 1
ATOM 1848 O O . PRO B 1 19 ? 2.775 31 7.98 1 90 19 PRO B O 1
ATOM 1851 N N . GLU B 1 20 ? 1.947 29.281 6.895 1 93.38 20 GLU B N 1
ATOM 1852 C CA . GLU B 1 20 ? 2.852 28.344 7.547 1 93.38 20 GLU B CA 1
ATOM 1853 C C . GLU B 1 20 ? 3.637 27.531 6.52 1 93.38 20 GLU B C 1
ATOM 1855 O O . GLU B 1 20 ? 3.084 27.094 5.508 1 93.38 20 GLU B O 1
ATOM 1860 N N . ALA B 1 21 ? 4.941 27.469 6.75 1 95.62 21 ALA B N 1
ATOM 1861 C CA . ALA B 1 21 ? 5.82 26.594 5.973 1 95.62 21 ALA B CA 1
ATOM 1862 C C . ALA B 1 21 ? 6.719 25.766 6.883 1 95.62 21 ALA B C 1
ATOM 1864 O O . ALA B 1 21 ? 7.312 26.281 7.828 1 95.62 21 ALA B O 1
ATOM 1865 N N . PHE B 1 22 ? 6.742 24.5 6.613 1 96.75 22 PHE B N 1
ATOM 1866 C CA . PHE B 1 22 ? 7.605 23.641 7.414 1 96.75 22 PHE B CA 1
ATOM 1867 C C . PHE B 1 22 ? 8.016 22.406 6.625 1 96.75 22 PHE B C 1
ATOM 1869 O O . PHE B 1 22 ? 7.438 22.109 5.574 1 96.75 22 PHE B O 1
ATOM 1876 N N . THR B 1 23 ? 9.055 21.719 7.117 1 98.5 23 THR B N 1
ATOM 1877 C CA . THR B 1 23 ? 9.609 20.547 6.441 1 98.5 23 THR B CA 1
ATOM 1878 C C . THR B 1 23 ? 9.711 19.359 7.398 1 98.5 23 THR B C 1
ATOM 1880 O O . THR B 1 23 ? 10.086 19.531 8.555 1 98.5 23 THR B O 1
ATOM 1883 N N . LEU B 1 24 ? 9.352 18.25 6.902 1 98.69 24 LEU B N 1
ATOM 1884 C CA . LEU B 1 24 ? 9.555 16.984 7.613 1 98.69 24 LEU B CA 1
ATOM 1885 C C . LEU B 1 24 ? 10.625 16.141 6.926 1 98.69 24 LEU B C 1
ATOM 1887 O O . LEU B 1 24 ? 10.656 16.062 5.695 1 98.69 24 LEU B O 1
ATOM 1891 N N . THR B 1 25 ? 11.492 15.523 7.738 1 98.69 25 THR B N 1
ATOM 1892 C CA . THR B 1 25 ? 12.438 14.539 7.223 1 98.69 25 THR B CA 1
ATOM 1893 C C . THR B 1 25 ? 11.828 13.141 7.246 1 98.69 25 THR B C 1
ATOM 1895 O O . THR B 1 25 ? 11.219 12.742 8.242 1 98.69 25 THR B O 1
ATOM 1898 N N . LEU B 1 26 ? 11.992 12.43 6.164 1 98.75 26 LEU B N 1
ATOM 1899 C CA . LEU B 1 26 ? 11.469 11.07 6.066 1 98.75 26 LEU B CA 1
ATOM 1900 C C . LEU B 1 26 ? 12.562 10.047 6.32 1 98.75 26 LEU B C 1
ATOM 1902 O O . LEU B 1 26 ? 13.672 10.164 5.789 1 98.75 26 LEU B O 1
ATOM 1906 N N . THR B 1 27 ? 12.289 9.047 7.105 1 98.62 27 THR B N 1
ATOM 1907 C CA . THR B 1 27 ? 13.195 7.93 7.324 1 98.62 27 THR B CA 1
ATOM 1908 C C . THR B 1 27 ? 12.461 6.602 7.207 1 98.62 27 THR B C 1
ATOM 1910 O O . THR B 1 27 ? 11.25 6.539 7.434 1 98.62 27 THR B O 1
ATOM 1913 N N . LEU B 1 28 ? 13.086 5.598 6.863 1 97.81 28 LEU B N 1
ATOM 1914 C CA . LEU B 1 28 ? 12.641 4.207 6.852 1 97.81 28 LEU B CA 1
ATOM 1915 C C . LEU B 1 28 ? 13.648 3.311 7.566 1 97.81 28 LEU B C 1
ATOM 1917 O O . LEU B 1 28 ? 14.797 3.182 7.125 1 97.81 28 LEU B O 1
ATOM 1921 N N . GLY B 1 29 ? 13.211 2.754 8.625 1 94.56 29 GLY B N 1
ATOM 1922 C CA . GLY B 1 29 ? 14.133 1.942 9.406 1 94.56 29 GLY B CA 1
ATOM 1923 C C . GLY B 1 29 ? 15.336 2.719 9.906 1 94.56 29 GLY B C 1
ATOM 1924 O O . GLY B 1 29 ? 16.453 2.209 9.898 1 94.56 29 GLY B O 1
ATOM 1925 N N . GLY B 1 30 ? 15.164 3.924 10.117 1 95.94 30 GLY B N 1
ATOM 1926 C CA . GLY B 1 30 ? 16.219 4.766 10.648 1 95.94 30 GLY B CA 1
ATOM 1927 C C . GLY B 1 30 ? 17.125 5.336 9.57 1 95.94 30 GLY B C 1
ATOM 1928 O O . GLY B 1 30 ? 18.016 6.133 9.859 1 95.94 30 GLY B O 1
ATOM 1929 N N . ARG B 1 31 ? 16.844 4.977 8.375 1 97.38 31 ARG B N 1
ATOM 1930 C CA . ARG B 1 31 ? 17.656 5.469 7.262 1 97.38 31 ARG B CA 1
ATOM 1931 C C . ARG B 1 31 ? 16.922 6.57 6.496 1 97.38 31 ARG B C 1
ATOM 1933 O O . ARG B 1 31 ? 15.703 6.543 6.375 1 97.38 31 ARG B O 1
ATOM 1940 N N . TYR B 1 32 ? 17.688 7.488 5.953 1 98.12 32 TYR B N 1
ATOM 1941 C CA . TYR B 1 32 ? 17.125 8.617 5.227 1 98.12 32 TYR B CA 1
ATOM 1942 C C . TYR B 1 32 ? 16.281 8.133 4.047 1 98.12 32 TYR B C 1
ATOM 1944 O O . TYR B 1 32 ? 16.734 7.301 3.258 1 98.12 32 TYR B O 1
ATOM 1952 N N . ALA B 1 33 ? 15.062 8.688 3.928 1 98.38 33 ALA B N 1
ATOM 1953 C CA . ALA B 1 33 ? 14.148 8.25 2.883 1 98.38 33 ALA B CA 1
ATOM 1954 C C . ALA B 1 33 ? 13.539 9.438 2.15 1 98.38 33 ALA B C 1
ATOM 1956 O O . ALA B 1 33 ? 12.586 9.289 1.383 1 98.38 33 ALA B O 1
ATOM 1957 N N . GLY B 1 34 ? 13.883 10.664 2.441 1 98.44 34 GLY B N 1
ATOM 1958 C CA . GLY B 1 34 ? 13.391 11.82 1.695 1 98.44 34 GLY B CA 1
ATOM 1959 C C . GLY B 1 34 ? 12.969 12.969 2.586 1 98.44 34 GLY B C 1
ATOM 1960 O O . GLY B 1 34 ? 13.391 13.055 3.742 1 98.44 34 GLY B O 1
ATOM 1961 N N . GLN B 1 35 ? 12.227 13.875 1.957 1 98.56 35 GLN B N 1
ATOM 1962 C CA . GLN B 1 35 ? 11.742 15.062 2.646 1 98.56 35 GLN B CA 1
ATOM 1963 C C . GLN B 1 35 ? 10.352 15.445 2.166 1 98.56 35 GLN B C 1
ATOM 1965 O O . GLN B 1 35 ? 9.984 15.172 1.021 1 98.56 35 GLN B O 1
ATOM 1970 N N . GLN B 1 36 ? 9.648 16.031 3.039 1 98.81 36 GLN B N 1
ATOM 1971 C CA . GLN B 1 36 ? 8.312 16.516 2.736 1 98.81 36 GLN B CA 1
ATOM 1972 C C . GLN B 1 36 ? 8.164 18 3.121 1 98.81 36 GLN B C 1
ATOM 1974 O O . GLN B 1 36 ? 8.352 18.359 4.281 1 98.81 36 GLN B O 1
ATOM 1979 N N . GLU B 1 37 ? 7.863 18.828 2.18 1 98.62 37 GLU B N 1
ATOM 1980 C CA . GLU B 1 37 ? 7.711 20.266 2.402 1 98.62 37 GLU B CA 1
ATOM 1981 C C . GLU B 1 37 ? 6.242 20.672 2.393 1 98.62 37 GLU B C 1
ATOM 1983 O O . GLU B 1 37 ? 5.508 20.344 1.46 1 98.62 37 GLU B O 1
ATOM 1988 N N . TRP B 1 38 ? 5.863 21.375 3.402 1 98.12 38 TRP B N 1
ATOM 1989 C CA . TRP B 1 38 ? 4.5 21.875 3.545 1 98.12 38 TRP B CA 1
ATOM 1990 C C . TRP B 1 38 ? 4.453 23.391 3.363 1 98.12 38 TRP B C 1
ATOM 1992 O O . TRP B 1 38 ? 5.32 24.109 3.865 1 98.12 38 TRP B O 1
ATOM 2002 N N . ALA B 1 39 ? 3.514 23.844 2.607 1 97.56 39 ALA B N 1
ATOM 2003 C CA . ALA B 1 39 ? 3.145 25.25 2.523 1 97.56 39 ALA B CA 1
ATOM 2004 C C . ALA B 1 39 ? 1.638 25.438 2.686 1 97.56 39 ALA B C 1
ATOM 2006 O O . ALA B 1 39 ? 0.852 24.891 1.913 1 97.56 39 ALA B O 1
ATOM 2007 N N . VAL B 1 40 ? 1.237 26.172 3.703 1 96.88 40 VAL B N 1
ATOM 2008 C CA . VAL B 1 40 ? -0.171 26.406 4 1 96.88 40 VAL B CA 1
ATOM 2009 C C . VAL B 1 40 ? -0.44 27.906 4.078 1 96.88 40 VAL B C 1
ATOM 2011 O O . VAL B 1 40 ? 0.286 28.641 4.754 1 96.88 40 VAL B O 1
ATOM 2014 N N . HIS B 1 41 ? -1.409 28.375 3.383 1 94.75 41 HIS B N 1
ATOM 2015 C CA . HIS B 1 41 ? -1.766 29.797 3.455 1 94.75 41 HIS B CA 1
ATOM 2016 C C . HIS B 1 41 ? -3.266 30 3.264 1 94.75 41 HIS B C 1
ATOM 2018 O O . HIS B 1 41 ? -3.947 29.125 2.715 1 94.75 41 HIS B O 1
ATOM 2024 N N . ALA B 1 42 ? -3.688 31.078 3.701 1 92.12 42 ALA B N 1
ATOM 2025 C CA . ALA B 1 42 ? -5.102 31.406 3.574 1 92.12 42 ALA B CA 1
ATOM 2026 C C . ALA B 1 42 ? -5.359 32.219 2.309 1 92.12 42 ALA B C 1
ATOM 2028 O O . ALA B 1 42 ? -4.523 33.031 1.903 1 92.12 42 ALA B O 1
ATOM 2029 N N . GLU B 1 43 ? -6.383 31.891 1.684 1 89.94 43 GLU B N 1
ATOM 2030 C CA . GLU B 1 43 ? -6.996 32.719 0.646 1 89.94 43 GLU B CA 1
ATOM 2031 C C . GLU B 1 43 ? -8.352 33.25 1.097 1 89.94 43 GLU B C 1
ATOM 2033 O O . GLU B 1 43 ? -8.773 33.031 2.232 1 89.94 43 GLU B O 1
ATOM 2038 N N . ARG B 1 44 ? -8.977 34.094 0.307 1 83.88 44 ARG B N 1
ATOM 2039 C CA . ARG B 1 44 ? -10.219 34.75 0.681 1 83.88 44 ARG B CA 1
ATOM 2040 C C . ARG B 1 44 ? -11.258 33.75 1.162 1 83.88 44 ARG B C 1
ATOM 2042 O O . ARG B 1 44 ? -11.852 33.938 2.23 1 83.88 44 ARG B O 1
ATOM 2049 N N . SER B 1 45 ? -11.438 32.625 0.511 1 88.62 45 SER B N 1
ATOM 2050 C CA . SER B 1 45 ? -12.539 31.75 0.847 1 88.62 45 SER B CA 1
ATOM 2051 C C . SER B 1 45 ? -12.047 30.328 1.123 1 88.62 45 SER B C 1
ATOM 2053 O O . SER B 1 45 ? -12.844 29.391 1.164 1 88.62 45 SER B O 1
ATOM 2055 N N . ALA B 1 46 ? -10.695 30.234 1.333 1 94.56 46 ALA B N 1
ATOM 2056 C CA . ALA B 1 46 ? -10.18 28.891 1.524 1 94.56 46 ALA B CA 1
ATOM 2057 C C . ALA B 1 46 ? -8.805 28.922 2.178 1 94.56 46 ALA B C 1
ATOM 2059 O O . ALA B 1 46 ? -8.156 29.969 2.23 1 94.56 46 ALA B O 1
ATOM 2060 N N . VAL B 1 47 ? -8.477 27.875 2.809 1 95.31 47 VAL B N 1
ATOM 2061 C CA . VAL B 1 47 ? -7.094 27.578 3.162 1 95.31 47 VAL B CA 1
ATOM 2062 C C . VAL B 1 47 ? -6.477 26.656 2.123 1 95.31 47 VAL B C 1
ATOM 2064 O O . VAL B 1 47 ? -7.082 25.641 1.75 1 95.31 47 VAL B O 1
ATOM 2067 N N . VAL B 1 48 ? -5.355 27.031 1.605 1 97.69 48 VAL B N 1
ATOM 2068 C CA . VAL B 1 48 ? -4.703 26.234 0.574 1 97.69 48 VAL B CA 1
ATOM 2069 C C . VAL B 1 48 ? -3.422 25.625 1.134 1 97.69 48 VAL B C 1
ATOM 2071 O O . VAL B 1 48 ? -2.611 26.312 1.753 1 97.69 48 VAL B O 1
ATOM 2074 N N . ALA B 1 49 ? -3.287 24.328 0.929 1 97.94 49 ALA B N 1
ATOM 2075 C CA . ALA B 1 49 ? -2.094 23.609 1.359 1 97.94 49 ALA B CA 1
ATOM 2076 C C . ALA B 1 49 ? -1.437 22.875 0.186 1 97.94 49 ALA B C 1
ATOM 2078 O O . ALA B 1 49 ? -2.115 22.219 -0.604 1 97.94 49 ALA B O 1
ATOM 2079 N N . ARG B 1 50 ? -0.175 23.078 0.05 1 98.19 50 ARG B N 1
ATOM 2080 C CA . ARG B 1 50 ? 0.649 22.344 -0.9 1 98.19 50 ARG B CA 1
ATOM 2081 C C . ARG B 1 50 ? 1.714 21.516 -0.179 1 98.19 50 ARG B C 1
ATOM 2083 O O . ARG B 1 50 ? 2.457 22.047 0.649 1 98.19 50 ARG B O 1
ATOM 2090 N N . VAL B 1 51 ? 1.733 20.234 -0.487 1 98.69 51 VAL B N 1
ATOM 2091 C CA . VAL B 1 51 ? 2.695 19.312 0.121 1 98.69 51 VAL B CA 1
ATOM 2092 C C . VAL B 1 51 ? 3.514 18.625 -0.969 1 98.69 51 VAL B C 1
ATOM 2094 O O . VAL B 1 51 ? 2.961 17.922 -1.815 1 98.69 51 VAL B O 1
ATOM 2097 N N . GLN B 1 52 ? 4.789 18.922 -0.947 1 98.56 52 GLN B N 1
ATOM 2098 C CA . GLN B 1 52 ? 5.699 18.234 -1.864 1 98.56 52 GLN B CA 1
ATOM 2099 C C . GLN B 1 52 ? 6.555 17.219 -1.13 1 98.56 52 GLN B C 1
ATOM 2101 O O . GLN B 1 52 ? 7.277 17.562 -0.191 1 98.56 52 GLN B O 1
ATOM 2106 N N . THR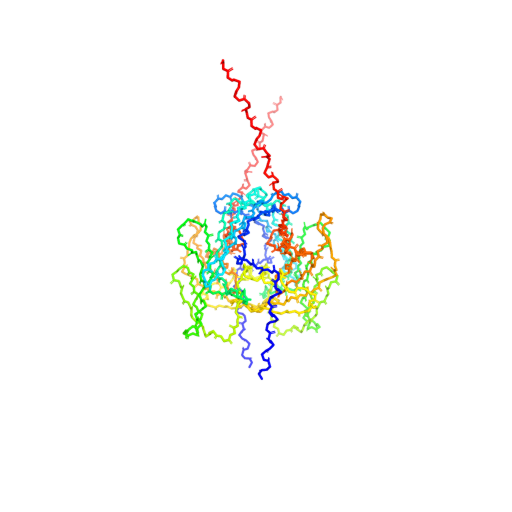 B 1 53 ? 6.426 15.984 -1.533 1 98.56 53 THR B N 1
ATOM 2107 C CA . THR B 1 53 ? 7.246 14.914 -0.983 1 98.56 53 THR B CA 1
ATOM 2108 C C . THR B 1 53 ? 8.266 14.43 -2.01 1 98.56 53 THR B C 1
ATOM 2110 O O . THR B 1 53 ? 7.902 13.984 -3.1 1 98.56 53 THR B O 1
ATOM 2113 N N . ASP B 1 54 ? 9.516 14.562 -1.657 1 98.31 54 ASP B N 1
ATOM 2114 C CA . ASP B 1 54 ? 10.609 14.016 -2.453 1 98.31 54 ASP B CA 1
ATOM 2115 C C . ASP B 1 54 ? 11.219 12.789 -1.771 1 98.31 54 ASP B C 1
ATOM 2117 O O . ASP B 1 54 ? 11.977 12.922 -0.803 1 98.31 54 ASP B O 1
ATOM 2121 N N . PHE B 1 55 ? 10.844 11.672 -2.293 1 97.81 55 PHE B N 1
ATOM 2122 C CA . PHE B 1 55 ? 11.438 10.445 -1.774 1 97.81 55 PHE B CA 1
ATOM 2123 C C . PHE B 1 55 ? 12.852 10.258 -2.312 1 97.81 55 PHE B C 1
ATOM 2125 O O . PHE B 1 55 ? 13.164 10.68 -3.426 1 97.81 55 PHE B O 1
ATOM 2132 N N . GLY B 1 56 ? 13.688 9.578 -1.547 1 96.69 56 GLY B N 1
ATOM 2133 C CA . GLY B 1 56 ? 15.062 9.297 -1.911 1 96.69 56 GLY B CA 1
ATOM 2134 C C . GLY B 1 56 ? 15.812 8.492 -0.861 1 96.69 56 GLY B C 1
ATOM 2135 O O . GLY B 1 56 ? 15.203 8.008 0.096 1 96.69 56 GLY B O 1
ATOM 2136 N N . GLY B 1 57 ? 17.141 8.398 -1.079 1 96.38 57 GLY B N 1
ATOM 2137 C CA . GLY B 1 57 ? 17.891 7.562 -0.16 1 96.38 57 GLY B CA 1
ATOM 2138 C C . GLY B 1 57 ? 17.594 6.082 -0.322 1 96.38 57 GLY B C 1
ATOM 2139 O O . GLY B 1 57 ? 17.781 5.523 -1.406 1 96.38 57 GLY B O 1
ATOM 2140 N N . VAL B 1 58 ? 17.016 5.508 0.771 1 96.06 58 VAL B N 1
ATOM 2141 C CA . VAL B 1 58 ? 16.75 4.07 0.758 1 96.06 58 VAL B CA 1
ATOM 2142 C C . VAL B 1 58 ? 15.516 3.771 -0.088 1 96.06 58 VAL B C 1
ATOM 2144 O O . VAL B 1 58 ? 15.211 2.609 -0.362 1 96.06 58 VAL B O 1
ATOM 2147 N N . LEU B 1 59 ? 14.812 4.805 -0.501 1 96.88 59 LEU B N 1
ATOM 2148 C CA . LEU B 1 59 ? 13.633 4.652 -1.354 1 96.88 59 LEU B CA 1
ATOM 2149 C C . LEU B 1 59 ? 13.938 5.109 -2.777 1 96.88 59 LEU B C 1
ATOM 2151 O O . LEU B 1 59 ? 14.898 5.84 -3.01 1 96.88 59 LEU B O 1
ATOM 2155 N N . PRO B 1 60 ? 13.156 4.625 -3.693 1 95.56 60 PRO B N 1
ATOM 2156 C CA . PRO B 1 60 ? 13.328 5.148 -5.051 1 95.56 60 PRO B CA 1
ATOM 2157 C C . PRO B 1 60 ? 13.117 6.656 -5.133 1 95.56 60 PRO B C 1
ATOM 2159 O O . PRO B 1 60 ? 12.305 7.215 -4.387 1 95.56 60 PRO B O 1
ATOM 2162 N N . GLU B 1 61 ? 13.844 7.246 -6.105 1 94.69 61 GLU B N 1
ATOM 2163 C CA . GLU B 1 61 ? 13.641 8.672 -6.328 1 94.69 61 GLU B CA 1
ATOM 2164 C C . GLU B 1 61 ? 12.281 8.953 -6.961 1 94.69 61 GLU B C 1
ATOM 2166 O O . GLU B 1 61 ? 12.039 8.562 -8.109 1 94.69 61 GLU B O 1
ATOM 2171 N N . LEU B 1 62 ? 11.438 9.562 -6.188 1 94.81 62 LEU B N 1
ATOM 2172 C CA . LEU B 1 62 ? 10.078 9.867 -6.605 1 94.81 62 LEU B CA 1
ATOM 2173 C C . LEU B 1 62 ? 9.586 11.164 -5.977 1 94.81 62 LEU B C 1
ATOM 2175 O O . LEU B 1 62 ? 9.82 11.414 -4.793 1 94.81 62 LEU B O 1
ATOM 2179 N N . ARG B 1 63 ? 8.977 11.984 -6.812 1 96.75 63 ARG B N 1
ATOM 2180 C CA . ARG B 1 63 ? 8.375 13.227 -6.32 1 96.75 63 ARG B CA 1
ATOM 2181 C C . ARG B 1 63 ? 6.855 13.148 -6.355 1 96.75 63 ARG B C 1
ATOM 2183 O O . ARG B 1 63 ? 6.273 12.727 -7.355 1 96.75 63 ARG B O 1
ATOM 2190 N N . ARG B 1 64 ? 6.254 13.5 -5.289 1 97.25 64 ARG B N 1
ATOM 2191 C CA . ARG B 1 64 ? 4.805 13.609 -5.191 1 97.25 64 ARG B CA 1
ATOM 2192 C C . ARG B 1 64 ? 4.387 14.992 -4.715 1 97.25 64 ARG B C 1
ATOM 2194 O O . ARG B 1 64 ? 4.934 15.508 -3.736 1 97.25 64 ARG B O 1
ATOM 2201 N N . VAL B 1 65 ? 3.467 15.547 -5.465 1 98.5 65 VAL B N 1
ATOM 2202 C CA . VAL B 1 65 ? 2.938 16.844 -5.074 1 98.5 65 VAL B CA 1
ATOM 2203 C C . VAL B 1 65 ? 1.436 16.75 -4.82 1 98.5 65 VAL B C 1
ATOM 2205 O O . VAL B 1 65 ? 0.685 16.281 -5.688 1 98.5 65 VAL B O 1
ATOM 2208 N N . GLN B 1 66 ? 1.05 17.094 -3.641 1 98.5 66 GLN B N 1
ATOM 2209 C CA . GLN B 1 66 ? -0.349 17.109 -3.227 1 98.5 66 GLN B CA 1
ATOM 2210 C C . GLN B 1 66 ? -0.817 18.516 -2.9 1 98.5 66 GLN B C 1
ATOM 2212 O O . GLN B 1 66 ? -0.103 19.281 -2.24 1 98.5 66 GLN B O 1
ATOM 2217 N N . THR B 1 67 ? -1.968 18.875 -3.395 1 98.31 67 THR B N 1
ATOM 2218 C CA . THR B 1 67 ? -2.57 20.156 -3.082 1 98.31 67 THR B CA 1
ATOM 2219 C C . THR B 1 67 ? -3.99 19.984 -2.551 1 98.31 67 THR B C 1
ATOM 2221 O O . THR B 1 67 ? -4.738 19.141 -3.043 1 98.31 67 THR B O 1
ATOM 2224 N N . SER B 1 68 ? -4.32 20.719 -1.585 1 98.5 68 SER B N 1
ATOM 2225 C CA . SER B 1 68 ? -5.648 20.688 -0.983 1 98.5 68 SER B CA 1
ATOM 2226 C C . SER B 1 68 ? -6.184 22.094 -0.743 1 98.5 68 SER B C 1
ATOM 2228 O O . SER B 1 68 ? -5.461 22.969 -0.26 1 98.5 68 SER B O 1
ATOM 2230 N N . ARG B 1 69 ? -7.391 22.359 -1.147 1 97.88 69 ARG B N 1
ATOM 2231 C CA . ARG B 1 69 ? -8.164 23.531 -0.741 1 97.88 69 ARG B CA 1
ATOM 2232 C C . ARG B 1 69 ? -9.188 23.172 0.326 1 97.88 69 ARG B C 1
ATOM 2234 O O . ARG B 1 69 ? -9.984 22.25 0.14 1 97.88 69 ARG B O 1
ATOM 2241 N N . LEU B 1 70 ? -9.078 23.875 1.356 1 96.69 70 LEU B N 1
ATOM 2242 C CA . LEU B 1 70 ? -9.898 23.516 2.506 1 96.69 70 LEU B CA 1
ATOM 2243 C C . LEU B 1 70 ? -10.906 24.625 2.82 1 96.69 70 LEU B C 1
ATOM 2245 O O . LEU B 1 70 ? -10.617 25.797 2.621 1 96.69 70 LEU B O 1
ATOM 2249 N N . HIS B 1 71 ? -12.062 24.188 3.389 1 93.94 71 HIS B N 1
ATOM 2250 C CA . HIS B 1 71 ? -12.969 25.141 4.012 1 93.94 71 HIS B CA 1
ATOM 2251 C C . HIS B 1 71 ? -12.273 25.922 5.129 1 93.94 71 HIS B C 1
ATOM 2253 O O . HIS B 1 71 ? -11.617 25.328 5.984 1 93.94 71 HIS B O 1
ATOM 2259 N N . PRO B 1 72 ? -12.414 27.219 5.125 1 90 72 PRO B N 1
ATOM 2260 C CA . PRO B 1 72 ? -11.602 28.031 6.027 1 90 72 PRO B CA 1
ATOM 2261 C C . PRO B 1 72 ? -11.938 27.797 7.5 1 90 72 PRO B C 1
ATOM 2263 O O . PRO B 1 72 ? -11.094 28 8.375 1 90 72 PRO B O 1
ATOM 2266 N N . HIS B 1 73 ? -13.133 27.328 7.809 1 87.44 73 HIS B N 1
ATOM 2267 C CA . HIS B 1 73 ? -13.539 27.172 9.203 1 87.44 73 HIS B CA 1
ATOM 2268 C C . HIS B 1 73 ? -13.57 25.688 9.602 1 87.44 73 HIS B C 1
ATOM 2270 O O . HIS B 1 73 ? -13.078 25.328 10.672 1 87.44 73 HIS B O 1
ATOM 2276 N N . LEU B 1 74 ? -14.055 24.859 8.664 1 90.12 74 LEU B N 1
ATOM 2277 C CA . LEU B 1 74 ? -14.25 23.453 9.008 1 90.12 74 LEU B CA 1
ATOM 2278 C C . LEU B 1 74 ? -13 22.641 8.688 1 90.12 74 LEU B C 1
ATOM 2280 O O . LEU B 1 74 ? -12.859 21.516 9.164 1 90.12 74 LEU B O 1
ATOM 2284 N N . LEU B 1 75 ? -12.164 23.125 7.863 1 93.94 75 LEU B N 1
ATOM 2285 C CA . LEU B 1 75 ? -10.93 22.516 7.383 1 93.94 75 LEU B CA 1
ATOM 2286 C C . LEU B 1 75 ? -11.234 21.234 6.613 1 93.94 75 LEU B C 1
ATOM 2288 O O . LEU B 1 75 ? -10.375 20.359 6.477 1 93.94 75 LEU B O 1
ATOM 2292 N N . THR B 1 76 ? -12.484 21.125 6.148 1 96.31 76 THR B N 1
ATOM 2293 C CA . THR B 1 76 ? -12.844 20.016 5.258 1 96.31 76 THR B CA 1
ATOM 2294 C C . THR B 1 76 ? -12.406 20.328 3.824 1 96.31 76 THR B C 1
ATOM 2296 O O . THR B 1 76 ? -12.148 21.484 3.479 1 96.31 76 THR B O 1
ATOM 2299 N N . SER B 1 77 ? -12.328 19.266 3.045 1 98 77 SER B N 1
ATOM 2300 C CA . SER B 1 77 ? -11.75 19.375 1.709 1 98 77 SER B CA 1
ATOM 2301 C C . SER B 1 77 ? -12.75 19.984 0.727 1 98 77 SER B C 1
ATOM 2303 O O . SER B 1 77 ? -13.906 19.547 0.672 1 98 77 SER B O 1
ATOM 2305 N N . LEU B 1 78 ? -12.305 21 0.025 1 97.75 78 LEU B N 1
ATOM 2306 C CA . LEU B 1 78 ? -13.055 21.547 -1.101 1 97.75 78 LEU B CA 1
ATOM 2307 C C . LEU B 1 78 ? -12.531 21 -2.422 1 97.75 78 LEU B C 1
ATOM 2309 O O . LEU B 1 78 ? -13.297 20.797 -3.367 1 97.75 78 LEU B O 1
ATOM 2313 N N . HIS B 1 79 ? -11.266 20.812 -2.484 1 98.31 79 HIS B N 1
ATOM 2314 C CA . HIS B 1 79 ? -10.578 20.312 -3.666 1 98.31 79 HIS B CA 1
ATOM 2315 C C . HIS B 1 79 ? -9.258 19.656 -3.297 1 98.31 79 HIS B C 1
ATOM 2317 O O . HIS B 1 79 ? -8.508 20.172 -2.467 1 98.31 79 HIS B O 1
ATOM 2323 N N . TYR B 1 80 ? -8.945 18.547 -3.953 1 98.56 80 TYR B N 1
ATOM 2324 C CA . TYR B 1 80 ? -7.699 17.828 -3.742 1 98.56 80 TYR B CA 1
ATOM 2325 C C . TYR B 1 80 ? -7.129 17.328 -5.066 1 98.56 80 TYR B C 1
ATOM 2327 O O . TYR B 1 80 ? -7.867 16.828 -5.918 1 98.56 80 TYR B O 1
ATOM 2335 N N . ALA B 1 81 ? -5.801 17.484 -5.207 1 98.19 81 ALA B N 1
ATOM 2336 C CA . ALA B 1 81 ? -5.113 16.969 -6.391 1 98.19 81 ALA B CA 1
ATOM 2337 C C . ALA B 1 81 ? -3.75 16.391 -6.023 1 98.19 81 ALA B C 1
ATOM 2339 O O . ALA B 1 81 ? -3.098 16.875 -5.09 1 98.19 81 ALA B O 1
ATOM 2340 N N . GLU B 1 82 ? -3.365 15.367 -6.734 1 97.38 82 GLU B N 1
ATOM 2341 C CA . GLU B 1 82 ? -2.047 14.773 -6.523 1 97.38 82 GLU B CA 1
ATOM 2342 C C . GLU B 1 82 ? -1.401 14.383 -7.852 1 97.38 82 GLU B C 1
ATOM 2344 O O . GLU B 1 82 ? -2.092 13.977 -8.789 1 97.38 82 GLU B O 1
ATOM 2349 N N . GLY B 1 83 ? -0.114 14.555 -7.934 1 95.81 83 GLY B N 1
ATOM 2350 C CA . GLY B 1 83 ? 0.706 14.211 -9.086 1 95.81 83 GLY B CA 1
ATOM 2351 C C . GLY B 1 83 ? 2.193 14.312 -8.812 1 95.81 83 GLY B C 1
ATOM 2352 O O . GLY B 1 83 ? 2.629 14.188 -7.664 1 95.81 83 GLY B O 1
ATOM 2353 N N . ASP B 1 84 ? 2.924 14.523 -9.914 1 94.44 84 ASP B N 1
ATOM 2354 C CA . ASP B 1 84 ? 4.371 14.617 -9.758 1 94.44 84 ASP B CA 1
ATOM 2355 C C . ASP B 1 84 ? 4.836 16.078 -9.789 1 94.44 84 ASP B C 1
ATOM 2357 O O . ASP B 1 84 ? 6.031 16.344 -9.688 1 94.44 84 ASP B O 1
ATOM 2361 N N . GLY B 1 85 ? 3.959 16.906 -9.922 1 92.88 85 GLY B N 1
ATOM 2362 C CA . GLY B 1 85 ? 4.273 18.312 -9.922 1 92.88 85 GLY B CA 1
ATOM 2363 C C . GLY B 1 85 ? 4.605 18.859 -11.305 1 92.88 85 GLY B C 1
ATOM 2364 O O . GLY B 1 85 ? 4.844 20.047 -11.469 1 92.88 85 GLY B O 1
ATOM 2365 N N . ARG B 1 86 ? 4.723 17.875 -12.281 1 89.38 86 ARG B N 1
ATOM 236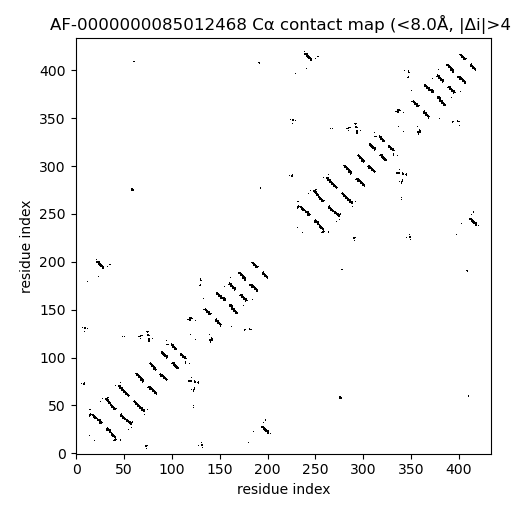6 C CA . ARG B 1 86 ? 5.023 18.266 -13.648 1 89.38 86 ARG B CA 1
ATOM 2367 C C . ARG B 1 86 ? 3.789 18.125 -14.539 1 89.38 86 ARG B C 1
ATOM 2369 O O . ARG B 1 86 ? 3.363 17.016 -14.859 1 89.38 86 ARG B O 1
ATOM 2376 N N . GLY B 1 87 ? 3.059 19.141 -14.617 1 86.75 87 GLY B N 1
ATOM 2377 C CA . GLY B 1 87 ? 1.91 19.078 -15.508 1 86.75 87 GLY B CA 1
ATOM 2378 C C . GLY B 1 87 ? 0.603 18.828 -14.781 1 86.75 87 GLY B C 1
ATOM 2379 O O . GLY B 1 87 ? 0.391 19.344 -13.68 1 86.75 87 GLY B O 1
ATOM 2380 N N . LYS B 1 88 ? -0.205 17.969 -15.477 1 89.62 88 LYS B N 1
ATOM 2381 C CA . LYS B 1 88 ? -1.538 17.75 -14.93 1 89.62 88 LYS B CA 1
ATOM 2382 C C . LYS B 1 88 ? -1.5 16.719 -13.797 1 89.62 88 LYS B C 1
ATOM 2384 O O . LYS B 1 88 ? -0.733 15.758 -13.844 1 89.62 88 LYS B O 1
ATOM 2389 N N . ALA B 1 89 ? -2.385 16.922 -12.844 1 93.38 89 ALA B N 1
ATOM 2390 C CA . ALA B 1 89 ? -2.512 15.992 -11.727 1 93.38 89 ALA B CA 1
ATOM 2391 C C . ALA B 1 89 ? -3.004 14.625 -12.195 1 93.38 89 ALA B C 1
ATOM 2393 O O . ALA B 1 89 ? -3.83 14.539 -13.109 1 93.38 89 ALA B O 1
ATOM 2394 N N . SER B 1 90 ? -2.525 13.562 -11.562 1 93.62 90 SER B N 1
ATOM 2395 C CA . SER B 1 90 ? -2.928 12.195 -11.898 1 93.62 90 SER B CA 1
ATOM 2396 C C . SER B 1 90 ? -4.227 11.82 -11.195 1 93.62 90 SER B C 1
ATOM 2398 O O . SER B 1 90 ? -4.891 10.859 -11.578 1 93.62 90 SER B O 1
ATOM 2400 N N . PHE B 1 91 ? -4.57 12.508 -10.203 1 96.25 91 PHE B N 1
ATOM 2401 C CA . PHE B 1 91 ? -5.766 12.266 -9.398 1 96.25 91 PHE B CA 1
ATOM 2402 C C . PHE B 1 91 ? -6.316 13.578 -8.852 1 96.25 91 PHE B C 1
ATOM 2404 O O . PHE B 1 91 ? -5.562 14.422 -8.367 1 96.25 91 PHE B O 1
ATOM 2411 N N . GLU B 1 92 ? -7.598 13.719 -8.953 1 97.69 92 GLU B N 1
ATOM 2412 C CA . GLU B 1 92 ? -8.242 14.953 -8.508 1 97.69 92 GLU B CA 1
ATOM 2413 C C . GLU B 1 92 ? -9.641 14.68 -7.973 1 97.69 92 GLU B C 1
ATOM 2415 O O . GLU B 1 92 ? -10.383 13.883 -8.539 1 97.69 92 GLU B O 1
ATOM 2420 N N . THR B 1 93 ? -9.953 15.344 -6.871 1 98.38 93 THR B N 1
ATOM 2421 C CA . THR B 1 93 ? -11.297 15.289 -6.309 1 98.38 93 THR B CA 1
ATOM 2422 C C . THR B 1 93 ? -11.836 16.688 -6.047 1 98.38 93 THR B C 1
ATOM 2424 O O . THR B 1 93 ? -11.148 17.531 -5.469 1 98.38 93 THR B O 1
ATOM 2427 N N . THR B 1 94 ? -13.047 16.906 -6.449 1 98.25 94 THR B N 1
ATOM 2428 C CA . THR B 1 94 ? -13.727 18.156 -6.18 1 98.25 94 THR B CA 1
ATOM 2429 C C . THR B 1 94 ? -14.992 17.922 -5.355 1 98.25 94 THR B C 1
ATOM 2431 O O . THR B 1 94 ? -15.805 17.062 -5.691 1 98.25 94 THR B O 1
ATOM 2434 N N . PHE B 1 95 ? -15.133 18.672 -4.348 1 98.06 95 PHE B N 1
ATOM 2435 C CA . PHE B 1 95 ? -16.328 18.641 -3.506 1 98.06 95 PHE B CA 1
ATOM 2436 C C . PHE B 1 95 ? -17.156 19.906 -3.699 1 98.06 95 PHE B C 1
ATOM 2438 O O . PHE B 1 95 ? -16.922 20.906 -3.037 1 98.06 95 PHE B O 1
ATOM 2445 N N . ASP B 1 96 ? -18.141 19.781 -4.547 1 95.94 96 ASP B N 1
ATOM 2446 C CA . ASP B 1 96 ? -18.938 20.938 -4.926 1 95.94 96 ASP B CA 1
ATOM 2447 C C . ASP B 1 96 ? -20.203 21.047 -4.07 1 95.94 96 ASP B C 1
ATOM 2449 O O . ASP B 1 96 ? -21.203 20.406 -4.375 1 95.94 96 ASP B O 1
ATOM 2453 N N . ARG B 1 97 ? -20.172 21.906 -3.188 1 92.31 97 ARG B N 1
ATOM 2454 C CA . ARG B 1 97 ? -21.266 22.031 -2.236 1 92.31 97 ARG B CA 1
ATOM 2455 C C . ARG B 1 97 ? -22.469 22.734 -2.875 1 92.31 97 ARG B C 1
ATOM 2457 O O . ARG B 1 97 ? -23.609 22.5 -2.463 1 92.31 97 ARG B O 1
ATOM 2464 N N . LYS B 1 98 ? -22.219 23.547 -3.779 1 93.12 98 LYS B N 1
ATOM 2465 C CA . LYS B 1 98 ? -23.312 24.25 -4.445 1 93.12 98 LYS B CA 1
ATOM 2466 C C . LYS B 1 98 ? -24.203 23.281 -5.211 1 93.12 98 LYS B C 1
ATOM 2468 O O . LYS B 1 98 ? -25.438 23.359 -5.109 1 93.12 98 LYS B O 1
ATOM 2473 N N . VAL B 1 99 ? -23.562 22.344 -5.887 1 95.12 99 VAL B N 1
ATOM 2474 C CA . VAL B 1 99 ? -24.328 21.422 -6.719 1 95.12 99 VAL B CA 1
ATOM 2475 C C . VAL B 1 99 ? -24.562 20.125 -5.961 1 95.12 99 VAL B C 1
ATOM 2477 O O . VAL B 1 99 ? -25.422 19.312 -6.352 1 95.12 99 VAL B O 1
ATOM 2480 N N . GLY B 1 100 ? -23.812 19.891 -4.891 1 96.12 100 GLY B N 1
ATOM 2481 C CA . GLY B 1 100 ? -23.969 18.703 -4.07 1 96.12 100 GLY B CA 1
ATOM 2482 C C . GLY B 1 100 ? -23.359 17.453 -4.688 1 96.12 100 GLY B C 1
ATOM 2483 O O . GLY B 1 100 ? -23.953 16.375 -4.625 1 96.12 100 GLY B O 1
ATOM 2484 N N . LEU B 1 101 ? -22.172 17.656 -5.348 1 97.5 101 LEU B N 1
ATOM 2485 C CA . LEU B 1 101 ? -21.562 16.531 -6.035 1 97.5 101 LEU B CA 1
ATOM 2486 C C . LEU B 1 101 ? -20.078 16.422 -5.695 1 97.5 101 LEU B C 1
ATOM 2488 O O . LEU B 1 101 ? -19.391 17.438 -5.547 1 97.5 101 LEU B O 1
ATOM 2492 N N . ILE B 1 102 ? -19.594 15.195 -5.598 1 98.25 102 ILE B N 1
ATOM 2493 C CA . ILE B 1 102 ? -18.172 14.867 -5.594 1 98.25 102 ILE B CA 1
ATOM 2494 C C . ILE B 1 102 ? -17.75 14.422 -6.988 1 98.25 102 ILE B C 1
ATOM 2496 O O . ILE B 1 102 ? -18.406 13.586 -7.609 1 98.25 102 ILE B O 1
ATOM 2500 N N . THR B 1 103 ? -16.734 14.992 -7.5 1 98.25 103 THR B N 1
ATOM 2501 C CA . THR B 1 103 ? -16.172 14.562 -8.773 1 98.25 103 THR B CA 1
ATOM 2502 C C . THR B 1 103 ? -14.75 14.055 -8.586 1 98.25 103 THR B C 1
ATOM 2504 O O . THR B 1 103 ? -13.898 14.758 -8.039 1 98.25 103 THR B O 1
ATOM 2507 N N . LEU B 1 104 ? -14.539 12.805 -8.969 1 97.75 104 LEU B N 1
ATOM 2508 C CA . LEU B 1 104 ? -13.211 12.195 -8.953 1 97.75 104 LEU B CA 1
ATOM 2509 C C . LEU B 1 104 ? -12.68 12.008 -10.367 1 97.75 104 LEU B C 1
ATOM 2511 O O . LEU B 1 104 ? -13.391 11.523 -11.25 1 97.75 104 LEU B O 1
ATOM 2515 N N . ARG B 1 105 ? -11.469 12.477 -10.57 1 96.88 105 ARG B N 1
ATOM 2516 C CA . ARG B 1 105 ? -10.805 12.305 -11.859 1 96.88 105 ARG B CA 1
ATOM 2517 C C . ARG B 1 105 ? -9.469 11.586 -11.695 1 96.88 105 ARG B C 1
ATOM 2519 O O . ARG B 1 105 ? -8.664 11.961 -10.844 1 96.88 105 ARG B O 1
ATOM 2526 N N . GLN B 1 106 ? -9.281 10.562 -12.492 1 93.62 106 GLN B N 1
ATOM 2527 C CA . GLN B 1 106 ? -8.023 9.82 -12.562 1 93.62 106 GLN B CA 1
ATOM 2528 C C . GLN B 1 106 ? -7.66 9.484 -14 1 93.62 106 GLN B C 1
ATOM 2530 O O . GLN B 1 106 ? -8.312 8.648 -14.633 1 93.62 106 GLN B O 1
ATOM 2535 N N . GLY B 1 107 ? -6.641 10.133 -14.398 1 85.75 107 GLY B N 1
ATOM 2536 C CA . GLY B 1 107 ? -6.336 9.984 -15.812 1 85.75 107 GLY B CA 1
ATOM 2537 C C . GLY B 1 107 ? -7.473 10.422 -16.719 1 85.75 107 GLY B C 1
ATOM 2538 O O . GLY B 1 107 ? -7.906 11.578 -16.656 1 85.75 107 GLY B O 1
ATOM 2539 N N . LYS B 1 108 ? -8 9.445 -17.531 1 88.38 108 LYS B N 1
ATOM 2540 C CA . LYS B 1 108 ? -9.078 9.75 -18.469 1 88.38 108 LYS B CA 1
ATOM 2541 C C . LYS B 1 108 ? -10.438 9.383 -17.875 1 88.38 108 LYS B C 1
ATOM 2543 O O . LYS B 1 108 ? -11.477 9.648 -18.484 1 88.38 108 LYS B O 1
ATOM 2548 N N . GLU B 1 109 ? -10.414 8.867 -16.656 1 93.5 109 GLU B N 1
ATOM 2549 C CA . GLU B 1 109 ? -11.641 8.398 -16.016 1 93.5 109 GLU B CA 1
ATOM 2550 C C . GLU B 1 109 ? -12.211 9.453 -15.07 1 93.5 109 GLU B C 1
ATOM 2552 O O . GLU B 1 109 ? -11.461 10.188 -14.43 1 93.5 109 GLU B O 1
ATOM 2557 N N . GLU B 1 110 ? -13.523 9.477 -15.062 1 95.81 110 GLU B N 1
ATOM 2558 C CA . GLU B 1 110 ? -14.234 10.383 -14.172 1 95.81 110 GLU B CA 1
ATOM 2559 C C . GLU B 1 110 ? -15.422 9.695 -13.508 1 95.81 110 GLU B C 1
ATOM 2561 O O . GLU B 1 110 ? -16.125 8.914 -14.141 1 95.81 110 GLU B O 1
ATOM 2566 N N . ALA B 1 111 ? -15.578 9.961 -12.242 1 96.38 111 ALA B N 1
ATOM 2567 C CA . ALA B 1 111 ? -16.719 9.445 -11.492 1 96.38 111 ALA B CA 1
ATOM 2568 C C . ALA B 1 111 ? -17.344 10.539 -10.633 1 96.38 111 ALA B C 1
ATOM 2570 O O . ALA B 1 111 ? -16.656 11.438 -10.156 1 96.38 111 ALA B O 1
ATOM 2571 N N . THR B 1 112 ? -18.656 10.438 -10.453 1 96.62 112 THR B N 1
ATOM 2572 C CA . THR B 1 112 ? -19.375 11.398 -9.609 1 96.62 112 THR B CA 1
ATOM 2573 C C . THR B 1 112 ? -20.188 10.68 -8.547 1 96.62 112 THR B C 1
ATOM 2575 O O . THR B 1 112 ? -20.625 9.547 -8.758 1 96.62 112 THR B O 1
ATOM 2578 N N . ALA B 1 113 ? -20.328 11.328 -7.484 1 96.38 113 ALA B N 1
ATOM 2579 C CA . ALA B 1 113 ? -21.156 10.828 -6.387 1 96.38 113 ALA B CA 1
ATOM 2580 C C . ALA B 1 113 ? -21.797 11.984 -5.621 1 96.38 113 ALA B C 1
ATOM 2582 O O . ALA B 1 113 ? -21.297 13.109 -5.652 1 96.38 113 ALA B O 1
ATOM 2583 N N . PRO B 1 114 ? -22.969 11.703 -4.98 1 96.06 114 PRO B N 1
ATOM 2584 C CA . PRO B 1 114 ? -23.578 12.766 -4.176 1 96.06 114 PRO B CA 1
ATOM 2585 C C . PRO B 1 114 ? -22.719 13.164 -2.979 1 96.06 114 PRO B C 1
ATOM 2587 O O . PRO B 1 114 ? -22.094 12.312 -2.352 1 96.06 114 PRO B O 1
ATOM 2590 N N . LEU B 1 115 ? -22.641 14.43 -2.775 1 96.31 115 LEU B N 1
ATOM 2591 C CA . LEU B 1 115 ? -21.984 14.977 -1.592 1 96.31 115 LEU B CA 1
ATOM 2592 C C . LEU B 1 115 ? -22.953 15.047 -0.416 1 96.31 115 LEU B C 1
ATOM 2594 O O . LEU B 1 115 ? -23.75 15.992 -0.312 1 96.31 115 LEU B O 1
ATOM 2598 N N . THR B 1 116 ? -22.891 14.109 0.504 1 93.5 116 THR B N 1
ATOM 2599 C CA . THR B 1 116 ? -23.922 13.977 1.522 1 93.5 116 THR B CA 1
ATOM 2600 C C . THR B 1 116 ? -23.375 14.312 2.902 1 93.5 116 THR B C 1
ATOM 2602 O O . THR B 1 116 ? -24.141 14.43 3.869 1 93.5 116 THR B O 1
ATOM 2605 N N . THR B 1 117 ? -22.125 14.43 3.02 1 94.06 117 THR B N 1
ATOM 2606 C CA . THR B 1 117 ? -21.438 14.773 4.266 1 94.06 117 THR B CA 1
ATOM 2607 C C . THR B 1 117 ? -20.172 15.578 3.988 1 94.06 117 THR B C 1
ATOM 2609 O O . THR B 1 117 ? -19.844 15.852 2.832 1 94.06 117 THR B O 1
ATOM 2612 N N . GLU B 1 118 ? -19.562 16 5.098 1 94.94 118 GLU B N 1
ATOM 2613 C CA . GLU B 1 118 ? -18.25 16.641 4.949 1 94.94 118 GLU B CA 1
ATOM 2614 C C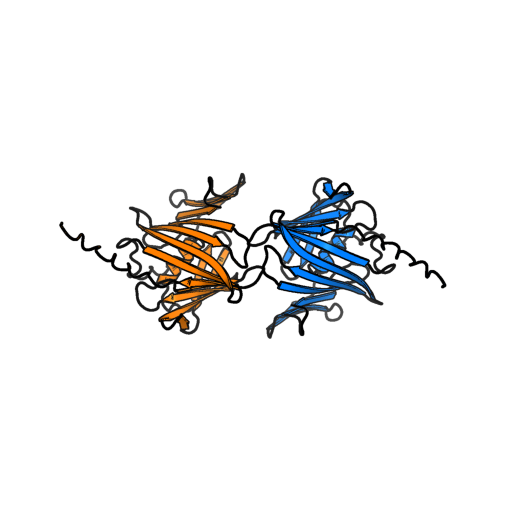 . GLU B 1 118 ? -17.156 15.617 4.684 1 94.94 118 GLU B C 1
ATOM 2616 O O . GLU B 1 118 ? -17.172 14.531 5.266 1 94.94 118 GLU B O 1
ATOM 2621 N N . TYR B 1 119 ? -16.25 16.016 3.812 1 97.94 119 TYR B N 1
ATOM 2622 C CA . TYR B 1 119 ? -15.164 15.109 3.443 1 97.94 119 TYR B CA 1
ATOM 2623 C C . TYR B 1 119 ? -13.805 15.719 3.771 1 97.94 119 TYR B C 1
ATOM 2625 O O . TYR B 1 119 ? -13.633 16.938 3.723 1 97.94 119 TYR B O 1
ATOM 2633 N N . HIS B 1 120 ? -12.977 14.812 4.074 1 98 120 HIS B N 1
ATOM 2634 C CA . HIS B 1 120 ? -11.562 15.172 4.145 1 98 120 HIS B CA 1
ATOM 2635 C C . HIS B 1 120 ? -10.773 14.508 3.025 1 98 120 HIS B C 1
ATOM 2637 O O . HIS B 1 120 ? -11.219 13.516 2.443 1 98 120 HIS B O 1
ATOM 2643 N N . ASP B 1 121 ? -9.719 15.133 2.633 1 98.25 121 ASP B N 1
ATOM 2644 C CA . ASP B 1 121 ? -8.633 14.5 1.901 1 98.25 121 ASP B CA 1
ATOM 2645 C C . ASP B 1 121 ? -7.422 14.273 2.805 1 98.25 121 ASP B C 1
ATOM 2647 O O . ASP B 1 121 ? -7.434 14.664 3.977 1 98.25 121 ASP B O 1
ATOM 2651 N N . PRO B 1 122 ? -6.348 13.594 2.348 1 97.75 122 PRO B N 1
ATOM 2652 C CA . PRO B 1 122 ? -5.234 13.266 3.242 1 97.75 122 PRO B CA 1
ATOM 2653 C C . PRO B 1 122 ? -4.602 14.5 3.877 1 97.75 122 PRO B C 1
ATOM 2655 O O . PRO B 1 122 ? -4.199 14.461 5.043 1 97.75 122 PRO B O 1
ATOM 2658 N N . ILE B 1 123 ? -4.516 15.586 3.168 1 98.31 123 ILE B N 1
ATOM 2659 C CA . ILE B 1 123 ? -3.873 16.797 3.668 1 98.31 123 ILE B CA 1
ATOM 2660 C C . ILE B 1 123 ? -4.801 17.5 4.66 1 98.31 123 ILE B C 1
ATOM 2662 O O . ILE B 1 123 ? -4.383 17.859 5.762 1 98.31 123 ILE B O 1
ATOM 2666 N N . SER B 1 124 ? -6.059 17.688 4.277 1 97.88 124 SER B N 1
ATOM 2667 C CA . SER B 1 124 ? -6.996 18.391 5.156 1 97.88 124 SER B CA 1
ATOM 2668 C C . SER B 1 124 ? -7.223 17.609 6.449 1 97.88 124 SER B C 1
ATOM 2670 O O . SER B 1 124 ? -7.422 18.203 7.508 1 97.88 124 SER B O 1
ATOM 2672 N N . LEU B 1 125 ? -7.164 16.312 6.367 1 98 125 LEU B N 1
ATOM 2673 C CA . LEU B 1 125 ? -7.297 15.492 7.562 1 98 125 LEU B CA 1
ATOM 2674 C C . LEU B 1 125 ? -6.191 15.797 8.562 1 98 125 LEU B C 1
ATOM 2676 O O . LEU B 1 125 ? -6.457 15.984 9.75 1 98 125 LEU B O 1
ATOM 2680 N N . LEU B 1 126 ? -4.965 15.875 8.086 1 97.88 126 LEU B N 1
ATOM 2681 C CA . LEU B 1 126 ? -3.83 16.125 8.969 1 97.88 126 LEU B CA 1
ATOM 2682 C C . LEU B 1 126 ? -3.92 17.5 9.594 1 97.88 126 LEU B C 1
ATOM 2684 O O . LEU B 1 126 ? -3.613 17.672 10.773 1 97.88 126 LEU B O 1
ATOM 2688 N N . LEU B 1 127 ? -4.34 18.422 8.82 1 96.56 127 LEU B N 1
ATOM 2689 C CA . LEU B 1 127 ? -4.484 19.766 9.352 1 96.56 127 LEU B CA 1
ATOM 2690 C C . LEU B 1 127 ? -5.633 19.828 10.359 1 96.56 127 LEU B C 1
ATOM 2692 O O . LEU B 1 127 ? -5.523 20.516 11.383 1 96.56 127 LEU B O 1
ATOM 2696 N N . TRP B 1 128 ? -6.695 19.172 10.07 1 95.75 128 TRP B N 1
ATOM 2697 C CA . TRP B 1 128 ? -7.844 19.109 10.969 1 95.75 128 TRP B CA 1
ATOM 2698 C C . TRP B 1 128 ? -7.473 18.438 12.281 1 95.75 128 TRP B C 1
ATOM 2700 O O . TRP B 1 128 ? -7.898 18.891 13.352 1 95.75 128 TRP B O 1
ATOM 2710 N N . LEU B 1 129 ? -6.648 17.438 12.242 1 96.38 129 LEU B N 1
ATOM 2711 C CA . LEU B 1 129 ? -6.211 16.703 13.43 1 96.38 129 LEU B CA 1
ATOM 2712 C C . LEU B 1 129 ? -5.477 17.625 14.398 1 96.38 129 LEU B C 1
ATOM 2714 O O . LEU B 1 129 ? -5.512 17.406 15.609 1 96.38 129 LEU B O 1
ATOM 2718 N N . ARG B 1 130 ? -4.824 18.562 13.844 1 95.19 130 ARG B N 1
ATOM 2719 C CA . ARG B 1 130 ? -4.09 19.484 14.695 1 95.19 130 ARG B CA 1
ATOM 2720 C C . ARG B 1 130 ? -5.023 20.188 15.68 1 95.19 130 ARG B C 1
ATOM 2722 O O . ARG B 1 130 ? -4.609 20.547 16.781 1 95.19 130 ARG B O 1
ATOM 2729 N N . GLY B 1 131 ? -6.27 20.312 15.32 1 91.94 131 GLY B N 1
ATOM 2730 C CA . GLY B 1 131 ? -7.227 21.016 16.156 1 91.94 131 GLY B CA 1
ATOM 2731 C C . GLY B 1 131 ? -8.133 20.078 16.938 1 91.94 131 GLY B C 1
ATOM 2732 O O . GLY B 1 131 ? -9.047 20.531 17.641 1 91.94 131 GLY B O 1
ATOM 2733 N N . LEU B 1 132 ? -7.941 18.812 16.828 1 91.44 132 LEU B N 1
ATOM 2734 C CA . LEU B 1 132 ? -8.859 17.844 17.391 1 91.44 132 LEU B CA 1
ATOM 2735 C C . LEU B 1 132 ? -8.758 17.828 18.922 1 91.44 132 LEU B C 1
ATOM 2737 O O . LEU B 1 132 ? -9.742 17.531 19.609 1 91.44 132 LEU B O 1
ATOM 2741 N N . GLY B 1 133 ? -7.605 18.156 19.438 1 90.12 133 GLY B N 1
ATOM 2742 C CA . GLY B 1 133 ? -7.43 18.234 20.875 1 90.12 133 GLY B CA 1
ATOM 2743 C C . GLY B 1 133 ? -7.52 16.891 21.562 1 90.12 133 GLY B C 1
ATOM 2744 O O . GLY B 1 133 ? -6.887 15.93 21.141 1 90.12 133 GLY B O 1
ATOM 2745 N N . ASP B 1 134 ? -8.305 16.781 22.719 1 89.38 134 ASP B N 1
ATOM 2746 C CA . ASP B 1 134 ? -8.242 15.609 23.594 1 89.38 134 ASP B CA 1
ATOM 2747 C C . ASP B 1 134 ? -9.445 14.703 23.375 1 89.38 134 ASP B C 1
ATOM 2749 O O . ASP B 1 134 ? -9.852 13.977 24.281 1 89.38 134 ASP B O 1
ATOM 2753 N N . VAL B 1 135 ? -9.93 14.711 22.234 1 91.69 135 VAL B N 1
ATOM 2754 C CA . VAL B 1 135 ? -11.031 13.82 21.906 1 91.69 135 VAL B CA 1
ATOM 2755 C C . VAL B 1 135 ? -10.531 12.375 21.828 1 91.69 135 VAL B C 1
ATOM 2757 O O . VAL B 1 135 ? -9.555 12.086 21.141 1 91.69 135 VAL B O 1
ATOM 2760 N N . ASP B 1 136 ? -11.172 11.477 22.516 1 94.62 136 ASP B N 1
ATOM 2761 C CA . ASP B 1 136 ? -10.727 10.094 22.609 1 94.62 136 ASP B CA 1
ATOM 2762 C C . ASP B 1 136 ? -10.891 9.375 21.281 1 94.62 136 ASP B C 1
ATOM 2764 O O . ASP B 1 136 ? -10.023 8.602 20.859 1 94.62 136 ASP B O 1
ATOM 2768 N N . ARG B 1 137 ? -12.086 9.57 20.641 1 96.69 137 ARG B N 1
ATOM 2769 C CA . ARG B 1 137 ? -12.391 8.938 19.359 1 96.69 137 ARG B CA 1
ATOM 2770 C C . ARG B 1 137 ? -13.086 9.906 18.422 1 96.69 137 ARG B C 1
ATOM 2772 O O . ARG B 1 137 ? -13.891 10.734 18.859 1 96.69 137 ARG B O 1
ATOM 2779 N N . ALA B 1 138 ? -12.734 9.836 17.188 1 96.88 138 ALA B N 1
ATOM 2780 C CA . ALA B 1 138 ? -13.359 10.617 16.125 1 96.88 138 ALA B CA 1
ATOM 2781 C C . ALA B 1 138 ? -13.312 9.867 14.789 1 96.88 138 ALA B C 1
ATOM 2783 O O . ALA B 1 138 ? -12.773 8.758 14.719 1 96.88 138 ALA B O 1
ATOM 2784 N N . HIS B 1 139 ? -14.039 10.312 13.883 1 97.62 139 HIS B N 1
ATOM 2785 C CA . HIS B 1 139 ? -13.961 9.742 12.547 1 97.62 139 HIS B CA 1
ATOM 2786 C C . HIS B 1 139 ? -13.992 10.828 11.477 1 97.62 139 HIS B C 1
ATOM 2788 O O . HIS B 1 139 ? -14.445 11.945 11.734 1 97.62 139 HIS B O 1
ATOM 2794 N N . ALA B 1 140 ? -13.484 10.57 10.383 1 97.44 140 ALA B N 1
ATOM 2795 C CA . ALA B 1 140 ? -13.484 11.438 9.211 1 97.44 140 ALA B CA 1
ATOM 2796 C C . ALA B 1 140 ? -13.836 10.656 7.945 1 97.44 140 ALA B C 1
ATOM 2798 O O . ALA B 1 140 ? -13.469 9.484 7.809 1 97.44 140 ALA B O 1
ATOM 2799 N N . GLN B 1 141 ? -14.586 11.344 7.117 1 97.75 141 GLN B N 1
ATOM 2800 C CA . GLN B 1 141 ? -14.953 10.719 5.848 1 97.75 141 GLN B CA 1
ATOM 2801 C C . GLN B 1 141 ? -14 11.133 4.734 1 97.75 141 GLN B C 1
ATOM 2803 O O . GLN B 1 141 ? -13.766 12.328 4.52 1 97.75 141 GLN B O 1
ATOM 2808 N N . LEU B 1 142 ? -13.414 10.172 4.082 1 96.94 142 LEU B N 1
ATOM 2809 C CA . LEU B 1 142 ? -12.664 10.375 2.844 1 96.94 142 LEU B CA 1
ATOM 2810 C C . LEU B 1 142 ? -13.367 9.695 1.67 1 96.94 142 LEU B C 1
ATOM 2812 O O . LEU B 1 142 ? -14.32 8.938 1.864 1 96.94 142 LEU B O 1
ATOM 2816 N N . THR B 1 143 ? -12.906 10.047 0.477 1 94.44 143 THR B N 1
ATOM 2817 C CA . THR B 1 143 ? -13.523 9.414 -0.685 1 94.44 143 THR B CA 1
ATOM 2818 C C . THR B 1 143 ? -13.289 7.906 -0.665 1 94.44 143 THR B C 1
ATOM 2820 O O . THR B 1 143 ? -14.102 7.141 -1.186 1 94.44 143 THR B O 1
ATOM 2823 N N . GLY B 1 144 ? -12.172 7.48 -0.037 1 91.25 144 GLY B N 1
ATOM 2824 C CA . GLY B 1 144 ? -11.859 6.062 0.03 1 91.25 144 GLY B CA 1
ATOM 2825 C C . GLY B 1 144 ? -12.531 5.355 1.192 1 91.25 144 GLY B C 1
ATOM 2826 O O . GLY B 1 144 ? -12.367 4.148 1.374 1 91.25 144 GLY B O 1
ATOM 2827 N N . GLY B 1 145 ? -13.258 6.109 1.992 1 94.44 145 GLY B N 1
ATOM 2828 C CA . GLY B 1 145 ? -13.945 5.512 3.125 1 94.44 145 GLY B CA 1
ATOM 2829 C C . GLY B 1 145 ? -13.75 6.281 4.418 1 94.44 145 GLY B C 1
ATOM 2830 O O . GLY B 1 145 ? -13.164 7.367 4.418 1 94.44 145 GLY B O 1
ATOM 2831 N N . ARG B 1 146 ? -14.305 5.648 5.418 1 97.19 146 ARG B N 1
ATOM 2832 C CA . ARG B 1 146 ? -14.242 6.277 6.734 1 97.19 146 ARG B CA 1
ATOM 2833 C C . ARG B 1 146 ? -12.922 5.973 7.43 1 97.19 146 ARG B C 1
ATOM 2835 O O . ARG B 1 146 ? -12.422 4.844 7.359 1 97.19 146 ARG B O 1
ATOM 2842 N N . VAL B 1 147 ? -12.352 6.957 8.062 1 98.12 147 VAL B N 1
ATOM 2843 C CA . VAL B 1 147 ? -11.156 6.809 8.891 1 98.12 147 VAL B CA 1
ATOM 2844 C C . VAL B 1 147 ? -11.539 6.941 10.367 1 98.12 147 VAL B C 1
ATOM 2846 O O . VAL B 1 147 ? -12.148 7.93 10.766 1 98.12 147 VAL B O 1
ATOM 2849 N N . LEU B 1 148 ? -11.148 5.953 11.086 1 98.5 148 LEU B N 1
ATOM 2850 C CA . LEU B 1 148 ? -11.328 6.008 12.531 1 98.5 148 LEU B CA 1
ATOM 2851 C C . LEU B 1 148 ? -10.086 6.578 13.211 1 98.5 148 LEU B C 1
ATOM 2853 O O . LEU B 1 148 ? -8.961 6.176 12.898 1 98.5 148 LEU B O 1
ATOM 2857 N N . ILE B 1 149 ? -10.32 7.484 14.109 1 98.31 149 ILE B N 1
ATOM 2858 C CA . ILE B 1 149 ? -9.25 8.18 14.82 1 98.31 149 ILE B CA 1
ATOM 2859 C C . ILE B 1 149 ? -9.328 7.875 16.312 1 98.31 149 ILE B C 1
ATOM 2861 O O . ILE B 1 149 ? -10.359 8.133 16.953 1 98.31 149 ILE B O 1
ATOM 2865 N N . GLN B 1 150 ? -8.195 7.395 16.828 1 98.38 150 GLN B N 1
ATOM 2866 C CA . GLN B 1 150 ? -8.125 7.074 18.25 1 98.38 150 GLN B CA 1
ATOM 2867 C C . GLN B 1 150 ? -7.008 7.852 18.938 1 98.38 150 GLN B C 1
ATOM 2869 O O . GLN B 1 150 ? -5.852 7.789 18.516 1 98.38 150 GLN B O 1
ATOM 2874 N N . ARG B 1 151 ? -7.398 8.523 19.953 1 97.75 151 ARG B N 1
ATOM 2875 C CA . ARG B 1 151 ? -6.398 9.18 20.797 1 97.75 151 ARG B CA 1
ATOM 2876 C C . ARG B 1 151 ? -5.617 8.156 21.609 1 97.75 151 ARG B C 1
ATOM 2878 O O . ARG B 1 151 ? -6.207 7.242 22.203 1 97.75 151 ARG B O 1
ATOM 2885 N N . LEU B 1 152 ? -4.289 8.297 21.578 1 97.88 152 LEU B N 1
ATOM 2886 C CA . LEU B 1 152 ? -3.414 7.445 22.391 1 97.88 152 LEU B CA 1
ATOM 2887 C C . LEU B 1 152 ? -2.898 8.203 23.609 1 97.88 152 LEU B C 1
ATOM 2889 O O . LEU B 1 152 ? -3.254 9.367 23.812 1 97.88 152 LEU B O 1
ATOM 2893 N N . ALA B 1 153 ? -2.195 7.477 24.453 1 96.62 153 ALA B N 1
ATOM 2894 C CA . ALA B 1 153 ? -1.556 8.125 25.594 1 96.62 153 ALA B CA 1
ATOM 2895 C C . ALA B 1 153 ? -0.632 9.25 25.141 1 96.62 153 ALA B C 1
ATOM 2897 O O . ALA B 1 153 ? -0.049 9.18 24.062 1 96.62 153 ALA B O 1
ATOM 2898 N N . ASP B 1 154 ? -0.568 10.227 25.953 1 96.5 154 ASP B N 1
ATOM 2899 C CA . ASP B 1 154 ? 0.352 11.328 25.656 1 96.5 154 ASP B CA 1
ATOM 2900 C C . ASP B 1 154 ? 1.756 10.805 25.359 1 96.5 154 ASP B C 1
ATOM 2902 O O . ASP B 1 154 ? 2.195 9.82 25.969 1 96.5 154 ASP B O 1
ATOM 2906 N N . SER B 1 155 ? 2.299 11.547 24.484 1 96.94 155 SER B N 1
ATOM 2907 C CA . SER B 1 155 ? 3.633 11.156 24.047 1 96.94 155 SER B CA 1
ATOM 2908 C C . SER B 1 155 ? 4.551 12.367 23.922 1 96.94 155 SER B C 1
ATOM 2910 O O . SER B 1 155 ? 4.266 13.43 24.484 1 96.94 155 SER B O 1
ATOM 2912 N N . GLU B 1 156 ? 5.785 12.148 23.438 1 97.56 156 GLU B N 1
ATOM 2913 C CA . GLU B 1 156 ? 6.754 13.203 23.156 1 97.56 156 GLU B CA 1
ATOM 2914 C C . GLU B 1 156 ? 7.539 12.914 21.891 1 97.56 156 GLU B C 1
ATOM 2916 O O . GLU B 1 156 ? 7.82 11.75 21.578 1 97.56 156 GLU B O 1
ATOM 2921 N N . VAL B 1 157 ? 7.793 13.938 21.188 1 97.44 157 VAL B N 1
ATOM 2922 C CA . VAL B 1 157 ? 8.656 13.852 20.016 1 97.44 157 VAL B CA 1
ATOM 2923 C C . VAL B 1 157 ? 9.852 14.797 20.188 1 97.44 157 VAL B C 1
ATOM 2925 O O . VAL B 1 157 ? 9.688 16.016 20.203 1 97.44 157 VAL B O 1
ATOM 2928 N N . GLY B 1 158 ? 11.016 14.25 20.328 1 94.81 158 GLY B N 1
ATOM 2929 C CA . GLY B 1 158 ? 12.195 15.078 20.531 1 94.81 158 GLY B CA 1
ATOM 2930 C C . GLY B 1 158 ? 12.109 15.961 21.766 1 94.81 158 GLY B C 1
ATOM 2931 O O . GLY B 1 158 ? 12.5 17.125 21.719 1 94.81 158 GLY B O 1
ATOM 2932 N N . GLY B 1 159 ? 11.531 15.578 22.672 1 95.62 159 GLY B N 1
ATOM 2933 C CA . GLY B 1 159 ? 11.414 16.328 23.922 1 95.62 159 GLY B CA 1
ATOM 2934 C C . GLY B 1 159 ? 10.211 17.25 23.938 1 95.62 159 GLY B C 1
ATOM 2935 O O . GLY B 1 159 ? 9.953 17.922 24.953 1 95.62 159 GLY B O 1
ATOM 2936 N N . VAL B 1 160 ? 9.5 17.312 22.875 1 97.31 160 VAL B N 1
ATOM 2937 C CA . VAL B 1 160 ? 8.336 18.188 22.781 1 97.31 160 VAL B CA 1
ATOM 2938 C C . VAL B 1 160 ? 7.066 17.406 23.094 1 97.31 160 VAL B C 1
ATOM 2940 O O . VAL B 1 160 ? 6.773 16.406 22.422 1 97.31 160 VAL B O 1
ATOM 2943 N N . PRO B 1 161 ? 6.309 17.828 24.094 1 98.19 161 PRO B N 1
ATOM 2944 C CA . PRO B 1 161 ? 5.055 17.125 24.406 1 98.19 161 PRO B CA 1
ATOM 2945 C C . PRO B 1 161 ? 4.109 17.062 23.203 1 98.19 161 PRO B C 1
ATOM 2947 O O . PRO B 1 161 ? 3.889 18.078 22.531 1 98.19 161 PRO B O 1
ATOM 2950 N N . ALA B 1 162 ? 3.512 15.828 23.031 1 98.25 162 ALA B N 1
ATOM 2951 C CA . ALA B 1 162 ? 2.715 15.617 21.828 1 98.25 162 ALA B CA 1
ATOM 2952 C C . ALA B 1 162 ? 1.463 14.805 22.125 1 98.25 162 ALA B C 1
ATOM 2954 O O . ALA B 1 162 ? 1.483 13.922 22.984 1 98.25 162 ALA B O 1
ATOM 2955 N N . ARG B 1 163 ? 0.366 15.141 21.5 1 98 163 ARG B N 1
ATOM 2956 C CA . ARG B 1 163 ? -0.787 14.25 21.375 1 98 163 ARG B CA 1
ATOM 2957 C C . ARG B 1 163 ? -0.593 13.242 20.25 1 98 163 ARG B C 1
ATOM 2959 O O . ARG B 1 163 ? -0.167 13.609 19.156 1 98 163 ARG B O 1
ATOM 2966 N N . ALA B 1 164 ? -0.905 11.969 20.547 1 98.38 164 ALA B N 1
ATOM 2967 C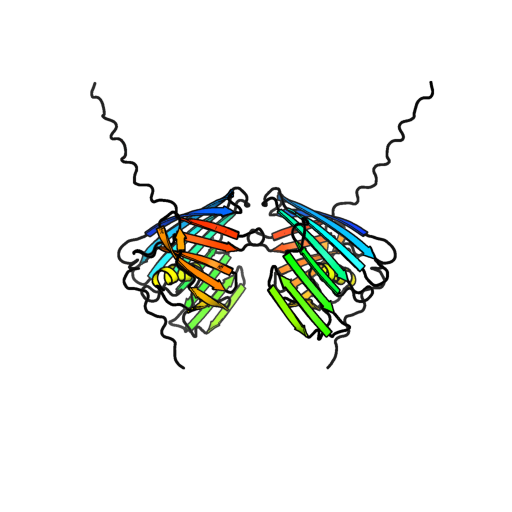 CA . ALA B 1 164 ? -0.748 10.922 19.531 1 98.38 164 ALA B CA 1
ATOM 2968 C C . ALA B 1 164 ? -2.104 10.383 19.094 1 98.38 164 ALA B C 1
ATOM 2970 O O . ALA B 1 164 ? -2.992 10.164 19.922 1 98.38 164 ALA B O 1
ATOM 2971 N N . TYR B 1 165 ? -2.305 10.234 17.828 1 98.5 165 TYR B N 1
ATOM 2972 C CA . TYR B 1 165 ? -3.506 9.656 17.234 1 98.5 165 TYR B CA 1
ATOM 2973 C C . TYR B 1 165 ? -3.162 8.438 16.375 1 98.5 165 TYR B C 1
ATOM 2975 O O . TYR B 1 165 ? -2.139 8.422 15.688 1 98.5 165 TYR B O 1
ATOM 2983 N N . PHE B 1 166 ? -3.922 7.422 16.516 1 98.56 166 PHE B N 1
ATOM 2984 C CA . PHE B 1 166 ? -3.848 6.242 15.664 1 98.56 166 PHE B CA 1
ATOM 2985 C C . PHE B 1 166 ? -5 6.223 14.664 1 98.56 166 PHE B C 1
ATOM 2987 O O . PHE B 1 166 ? -6.16 6.371 15.047 1 98.56 166 PHE B O 1
ATOM 2994 N N . LEU B 1 167 ? -4.754 6.035 13.352 1 98.38 167 LEU B N 1
ATOM 2995 C CA . LEU B 1 167 ? -5.75 6.094 12.289 1 98.38 167 LEU B CA 1
ATOM 2996 C C . LEU B 1 167 ? -5.949 4.723 11.656 1 98.38 167 LEU B C 1
ATOM 2998 O O . LEU B 1 167 ? -4.977 4.059 11.289 1 98.38 167 LEU B O 1
ATOM 3002 N N . ARG B 1 168 ? -7.215 4.297 11.5 1 96.88 168 ARG B N 1
ATOM 3003 C CA . ARG B 1 168 ? -7.574 3.066 10.797 1 96.88 168 ARG B CA 1
ATOM 3004 C C . ARG B 1 168 ? -8.633 3.332 9.734 1 96.88 168 ARG B C 1
ATOM 3006 O O . ARG B 1 168 ? -9.516 4.168 9.922 1 96.88 168 ARG B O 1
ATOM 3013 N N . PRO B 1 169 ? -8.656 2.682 8.734 1 93.75 169 PRO B N 1
ATOM 3014 C CA . PRO B 1 169 ? -7.66 1.697 8.312 1 93.75 169 PRO B CA 1
ATOM 3015 C C . PRO B 1 169 ? -6.324 2.336 7.93 1 93.75 169 PRO B C 1
ATOM 3017 O O . PRO B 1 169 ? -6.199 3.562 7.945 1 93.75 169 PRO B O 1
ATOM 3020 N N . GLY B 1 170 ? -5.277 1.579 7.656 1 91.06 170 GLY B N 1
ATOM 3021 C CA . GLY B 1 170 ? -3.965 2.02 7.207 1 91.06 170 GLY B CA 1
ATOM 3022 C C . GLY B 1 170 ? -2.912 1.971 8.297 1 91.06 170 GLY B C 1
ATOM 3023 O O . GLY B 1 170 ? -1.715 1.924 8.016 1 91.06 170 GLY B O 1
ATOM 3024 N N . GLY B 1 171 ? -3.309 2.279 9.547 1 96.81 171 GLY B N 1
ATOM 3025 C CA . GLY B 1 171 ? -2.424 2.113 10.688 1 96.81 171 GLY B CA 1
ATOM 3026 C C . GLY B 1 171 ? -1.424 3.246 10.836 1 96.81 171 GLY B C 1
ATOM 3027 O O . GLY B 1 171 ? -0.277 3.02 11.227 1 96.81 171 GLY B O 1
ATOM 3028 N N . ALA B 1 172 ? -1.846 4.434 10.508 1 98.31 172 ALA B N 1
ATOM 3029 C CA . ALA B 1 172 ? -0.951 5.582 10.609 1 98.31 172 ALA B CA 1
ATOM 3030 C C . ALA B 1 172 ? -0.951 6.148 12.031 1 98.31 172 ALA B C 1
ATOM 3032 O O . ALA B 1 172 ? -1.961 6.074 12.734 1 98.31 172 ALA B O 1
ATOM 3033 N N . TYR B 1 173 ? 0.16 6.707 12.469 1 98.69 173 TYR B N 1
ATOM 3034 C CA . TYR B 1 173 ? 0.292 7.465 13.711 1 98.69 173 TYR B CA 1
ATOM 3035 C C . TYR B 1 173 ? 0.603 8.93 13.422 1 98.69 173 TYR B C 1
ATOM 3037 O O . TYR B 1 173 ? 1.46 9.234 12.594 1 98.69 173 TYR B O 1
ATOM 3045 N N . VAL B 1 174 ? -0.086 9.727 14.078 1 98.69 174 VAL B N 1
ATOM 3046 C CA . VAL B 1 174 ? 0.114 11.164 13.922 1 98.69 174 VAL B CA 1
ATOM 3047 C C . VAL B 1 174 ? 0.395 11.797 15.281 1 98.69 174 VAL B C 1
ATOM 3049 O O . VAL B 1 174 ? -0.351 11.586 16.25 1 98.69 174 VAL B O 1
ATOM 3052 N N . TYR B 1 175 ? 1.436 12.578 15.359 1 98.69 175 TYR B N 1
ATOM 3053 C CA . TYR B 1 175 ? 1.83 13.266 16.594 1 98.69 175 TYR B CA 1
ATOM 3054 C C . TYR B 1 175 ? 1.732 14.781 16.422 1 98.69 175 TYR B C 1
ATOM 3056 O O . TYR B 1 175 ? 2.412 15.359 15.57 1 98.69 175 TYR B O 1
ATOM 3064 N N . ILE B 1 176 ? 0.91 15.375 17.234 1 97.69 176 ILE B N 1
ATOM 3065 C CA . ILE B 1 176 ? 0.638 16.812 17.188 1 97.69 176 ILE B CA 1
ATOM 3066 C C . ILE B 1 176 ? 1.158 17.469 18.469 1 97.69 176 ILE B C 1
ATOM 3068 O O . ILE B 1 176 ? 0.927 16.984 19.562 1 97.69 176 ILE B O 1
ATOM 3072 N N . GLU B 1 177 ? 1.853 18.594 18.234 1 97 177 GLU B N 1
ATOM 3073 C CA . GLU B 1 177 ? 2.33 19.359 19.391 1 97 177 GLU B CA 1
ATOM 3074 C C . GLU B 1 177 ? 1.176 19.734 20.312 1 97 177 GLU B C 1
ATOM 3076 O O . GLU B 1 177 ? 0.133 20.203 19.844 1 97 177 GLU B O 1
ATOM 3081 N N . GLN B 1 178 ? 1.358 19.562 21.656 1 96.19 178 GLN B N 1
ATOM 3082 C CA . GLN B 1 178 ? 0.298 19.891 22.609 1 96.19 178 GLN B CA 1
ATOM 3083 C C . GLN B 1 178 ? 0.082 21.406 22.672 1 96.19 178 GLN B C 1
ATOM 3085 O O . GLN B 1 178 ? -1.058 21.875 22.703 1 96.19 178 GLN B O 1
ATOM 3090 N N . ALA B 1 179 ? 1.196 22.094 22.656 1 94.12 179 ALA B N 1
ATOM 3091 C CA . ALA B 1 179 ? 1.107 23.547 22.766 1 94.12 179 ALA B CA 1
ATOM 3092 C C . ALA B 1 179 ? 0.775 24.172 21.406 1 94.12 179 ALA B C 1
ATOM 3094 O O . ALA B 1 179 ? 1.163 23.641 20.359 1 94.12 179 ALA B O 1
ATOM 3095 N N . PRO B 1 180 ? 0.015 25.25 21.391 1 91.69 180 PRO B N 1
ATOM 3096 C CA . PRO B 1 180 ? -0.165 25.984 20.141 1 91.69 180 PRO B CA 1
ATOM 3097 C C . PRO B 1 180 ? 1.16 26.391 19.5 1 91.69 180 PRO B C 1
ATOM 3099 O O . PRO B 1 180 ? 2.139 26.641 20.203 1 91.69 180 PRO B O 1
ATOM 3102 N N . PRO B 1 181 ? 1.268 26.422 18.203 1 90.69 181 PRO B N 1
ATOM 3103 C CA . PRO B 1 181 ? 0.135 26.359 17.266 1 90.69 181 PRO B CA 1
ATOM 3104 C C . PRO B 1 181 ? -0.182 24.938 16.812 1 90.69 181 PRO B C 1
ATOM 3106 O O . PRO B 1 181 ? -0.588 24.734 15.656 1 90.69 181 PRO B O 1
ATOM 3109 N N . HIS B 1 182 ? 0.169 23.906 17.656 1 94.44 182 HIS B N 1
ATOM 3110 C CA . HIS B 1 182 ? -0.17 22.516 17.406 1 94.44 182 HIS B CA 1
ATOM 3111 C C . HIS B 1 182 ? 0.469 22.016 16.109 1 94.44 182 HIS B C 1
ATOM 3113 O O . HIS B 1 182 ? -0.215 21.438 15.258 1 94.44 182 HIS B O 1
ATOM 3119 N N . ARG B 1 183 ? 1.797 22.109 16.109 1 95.38 183 ARG B N 1
ATOM 3120 C CA . ARG B 1 183 ? 2.555 21.703 14.922 1 95.38 183 ARG B CA 1
ATOM 3121 C C . ARG B 1 183 ? 2.471 20.203 14.703 1 95.38 183 ARG B C 1
ATOM 3123 O O . ARG B 1 183 ? 2.373 19.438 15.664 1 95.38 183 ARG B O 1
ATOM 3130 N N . LEU B 1 184 ? 2.426 19.844 13.453 1 97.31 184 LEU B N 1
ATOM 3131 C CA . LEU B 1 184 ? 2.617 18.438 13.102 1 97.31 184 LEU B CA 1
ATOM 3132 C C . LEU B 1 184 ? 4.059 18 13.352 1 97.31 184 LEU B C 1
ATOM 3134 O O . LEU B 1 184 ? 4.953 18.344 12.578 1 97.31 184 LEU B O 1
ATOM 3138 N N . LEU B 1 185 ? 4.262 17.188 14.375 1 98.44 185 LEU B N 1
ATOM 3139 C CA . LEU B 1 185 ? 5.625 16.891 14.805 1 98.44 185 LEU B CA 1
ATOM 3140 C C . LEU B 1 185 ? 6.145 15.633 14.102 1 98.44 185 LEU B C 1
ATOM 3142 O O . LEU B 1 185 ? 7.34 15.523 13.82 1 98.44 185 LEU B O 1
ATOM 3146 N N . ARG B 1 186 ? 5.254 14.688 13.898 1 98.75 186 ARG B N 1
ATOM 3147 C CA . ARG B 1 186 ? 5.691 13.383 13.391 1 98.75 186 ARG B CA 1
ATOM 3148 C C . ARG B 1 186 ? 4.523 12.625 12.773 1 98.75 186 ARG B C 1
ATOM 3150 O O . ARG B 1 186 ? 3.398 12.688 13.273 1 98.75 186 ARG B O 1
ATOM 3157 N N . LEU B 1 187 ? 4.738 11.961 11.734 1 98.75 187 LEU B N 1
ATOM 3158 C CA . LEU B 1 187 ? 3.811 11.062 11.055 1 98.75 187 LEU B CA 1
ATOM 3159 C C . LEU B 1 187 ? 4.473 9.727 10.742 1 98.75 187 LEU B C 1
ATOM 3161 O O . LEU B 1 187 ? 5.582 9.688 10.203 1 98.75 187 LEU B O 1
ATOM 3165 N N . ILE B 1 188 ? 3.896 8.641 11.141 1 98.69 188 ILE B N 1
ATOM 3166 C CA . ILE B 1 188 ? 4.363 7.305 10.789 1 98.69 188 ILE B CA 1
ATOM 3167 C C . ILE B 1 188 ? 3.338 6.625 9.883 1 98.69 188 ILE B C 1
ATOM 3169 O O . ILE B 1 188 ? 2.18 6.449 10.266 1 98.69 188 ILE B O 1
ATOM 3173 N N . GLN B 1 189 ? 3.705 6.281 8.742 1 97.88 189 GLN B N 1
ATOM 3174 C CA . GLN B 1 189 ? 2.826 5.656 7.762 1 97.88 189 GLN B CA 1
ATOM 3175 C C . GLN B 1 189 ? 3.357 4.285 7.34 1 97.88 189 GLN B C 1
ATOM 3177 O O . GLN B 1 189 ? 4.426 4.191 6.734 1 97.88 189 GLN B O 1
ATOM 3182 N N . PRO B 1 190 ? 2.611 3.244 7.633 1 96.19 190 PRO B N 1
ATOM 3183 C CA . PRO B 1 190 ? 2.992 1.941 7.082 1 96.19 190 PRO B CA 1
ATOM 3184 C C . PRO B 1 190 ? 2.969 1.916 5.555 1 96.19 190 PRO B C 1
ATOM 3186 O O . PRO B 1 190 ? 2.088 2.52 4.938 1 96.19 190 PRO B O 1
ATOM 3189 N N . THR B 1 191 ? 3.965 1.288 4.926 1 95.12 191 THR B N 1
ATOM 3190 C CA . THR B 1 191 ? 4.027 1.054 3.488 1 95.12 191 THR B CA 1
ATOM 3191 C C . THR B 1 191 ? 4.375 -0.403 3.191 1 95.12 191 THR B C 1
ATOM 3193 O O . THR B 1 191 ? 4.59 -1.194 4.113 1 95.12 191 THR B O 1
ATOM 3196 N N . ASP B 1 192 ? 4.477 -0.714 1.894 1 91.56 192 ASP B N 1
ATOM 3197 C CA . ASP B 1 192 ? 4.816 -2.064 1.455 1 91.56 192 ASP B CA 1
ATOM 3198 C C . ASP B 1 192 ? 6.23 -2.445 1.896 1 91.56 192 ASP B C 1
ATOM 3200 O O . ASP B 1 192 ? 6.562 -3.629 1.97 1 91.56 192 ASP B O 1
ATOM 3204 N N . PHE B 1 193 ? 7.023 -1.511 2.332 1 93.62 193 PHE B N 1
ATOM 3205 C CA . PHE B 1 193 ? 8.422 -1.794 2.609 1 93.62 193 PHE B CA 1
ATOM 3206 C C . PHE B 1 193 ? 8.781 -1.415 4.043 1 93.62 193 PHE B C 1
ATOM 3208 O O . PHE B 1 193 ? 9.961 -1.314 4.387 1 93.62 193 PHE B O 1
ATOM 3215 N N . GLY B 1 194 ? 7.781 -1.16 4.816 1 93.69 194 GLY B N 1
ATOM 3216 C CA . GLY B 1 194 ? 7.988 -0.75 6.195 1 93.69 194 GLY B CA 1
ATOM 3217 C C . GLY B 1 194 ? 7.426 0.625 6.5 1 93.69 194 GLY B C 1
ATOM 3218 O O . GLY B 1 194 ? 7.012 1.348 5.59 1 93.69 194 GLY B O 1
ATOM 3219 N N . PRO B 1 195 ? 7.434 0.939 7.754 1 97.25 195 PRO B N 1
ATOM 3220 C CA . PRO B 1 195 ? 6.887 2.244 8.133 1 97.25 195 PRO B CA 1
ATOM 3221 C C . PRO B 1 195 ? 7.809 3.402 7.75 1 97.25 195 PRO B C 1
ATOM 3223 O O . PRO B 1 195 ? 8.992 3.389 8.094 1 97.25 195 PRO B O 1
ATOM 3226 N N . ILE B 1 196 ? 7.27 4.355 7.059 1 98.25 196 ILE B N 1
ATOM 3227 C CA . ILE B 1 196 ? 7.969 5.613 6.816 1 98.25 196 ILE B CA 1
ATOM 3228 C C . ILE B 1 196 ? 7.637 6.609 7.93 1 98.25 196 ILE B C 1
ATOM 3230 O O . ILE B 1 196 ? 6.469 6.801 8.273 1 98.25 196 ILE B O 1
ATOM 3234 N N . GLU B 1 197 ? 8.664 7.203 8.484 1 98.69 197 GLU B N 1
ATOM 3235 C CA . GLU B 1 197 ? 8.508 8.203 9.531 1 98.69 197 GLU B CA 1
ATOM 3236 C C . GLU B 1 197 ? 8.859 9.602 9.016 1 98.69 197 GLU B C 1
ATOM 3238 O O . GLU B 1 197 ? 9.938 9.812 8.461 1 98.69 197 GLU B O 1
ATOM 3243 N N . ALA B 1 198 ? 7.957 10.461 9.148 1 98.81 198 ALA B N 1
ATOM 3244 C CA . ALA B 1 198 ? 8.18 11.875 8.852 1 98.81 198 ALA B CA 1
ATOM 3245 C C . ALA B 1 198 ? 8.281 12.695 10.133 1 98.81 198 ALA B C 1
ATOM 3247 O O . ALA B 1 198 ? 7.34 12.727 10.93 1 98.81 198 ALA B O 1
ATOM 3248 N N . THR B 1 199 ? 9.359 13.398 10.305 1 98.62 199 THR B N 1
ATOM 3249 C CA . THR B 1 199 ? 9.57 14.156 11.531 1 98.62 199 THR B CA 1
ATOM 3250 C C . THR B 1 199 ? 9.867 15.617 11.227 1 98.62 199 THR B C 1
ATOM 3252 O O . THR B 1 199 ? 10.672 15.922 10.344 1 98.62 199 THR B O 1
ATOM 3255 N N . LEU B 1 200 ? 9.289 16.469 11.992 1 98.44 200 LEU B N 1
ATOM 3256 C CA . LEU B 1 200 ? 9.445 17.906 11.797 1 98.44 200 LEU B CA 1
ATOM 3257 C C . LEU B 1 200 ? 10.898 18.328 11.977 1 98.44 200 LEU B C 1
ATOM 3259 O O . LEU B 1 200 ? 11.539 17.953 12.969 1 98.44 200 LEU B O 1
ATOM 3263 N N . GLN B 1 201 ? 11.359 19.062 10.977 1 95.19 201 GLN B N 1
ATOM 3264 C CA . GLN B 1 201 ? 12.68 19.672 11.094 1 95.19 201 GLN B CA 1
ATOM 3265 C C . GLN B 1 201 ? 12.641 20.922 11.961 1 95.19 201 GLN B C 1
ATOM 3267 O O . GLN B 1 201 ? 11.672 21.672 11.914 1 95.19 201 GLN B O 1
ATOM 3272 N N . PRO B 1 202 ? 13.688 21.094 12.719 1 86.19 202 PRO B N 1
ATOM 3273 C CA . PRO B 1 202 ? 13.75 22.344 13.492 1 86.19 202 PRO B CA 1
ATOM 3274 C C . PRO B 1 202 ? 13.805 23.578 12.602 1 86.19 202 PRO B C 1
ATOM 3276 O O . PRO B 1 202 ? 14.328 23.531 11.492 1 86.19 202 PRO B O 1
ATOM 3279 N N . SER B 1 203 ? 13.016 24.547 12.992 1 73.75 203 SER B N 1
ATOM 3280 C CA . SER B 1 203 ? 12.969 25.812 12.258 1 73.75 203 SER B CA 1
ATOM 3281 C C . SER B 1 203 ? 14.359 26.406 12.094 1 73.75 203 SER B C 1
ATOM 3283 O O . SER B 1 203 ? 15.195 26.312 13 1 73.75 203 SER B O 1
ATOM 3285 N N . ARG B 1 204 ? 14.938 26.328 10.883 1 57.12 204 ARG B N 1
ATOM 3286 C CA . ARG B 1 204 ? 16.219 27.016 10.703 1 57.12 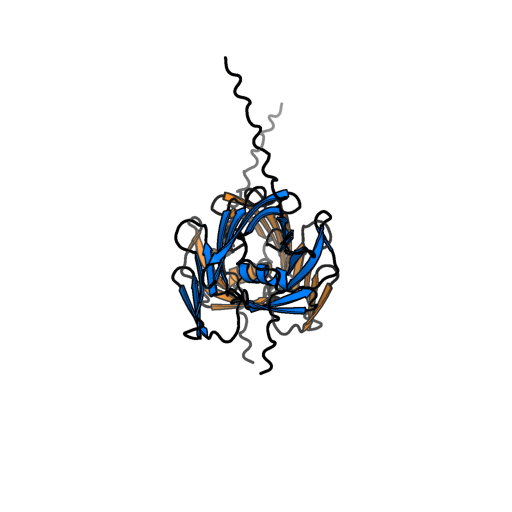204 ARG B CA 1
ATOM 3287 C C . ARG B 1 204 ? 16.125 28.469 11.172 1 57.12 204 ARG B C 1
ATOM 3289 O O . ARG B 1 204 ? 15.258 29.219 10.727 1 57.12 204 ARG B O 1
ATOM 3296 N N . ARG B 1 205 ? 16.453 28.703 12.43 1 52.19 205 ARG B N 1
ATOM 3297 C CA . ARG B 1 205 ? 16.656 30.109 12.758 1 52.19 205 ARG B CA 1
ATOM 3298 C C . ARG B 1 205 ? 17.391 30.828 11.625 1 52.19 205 ARG B C 1
ATOM 3300 O O . ARG B 1 205 ? 18.344 30.297 11.047 1 52.19 205 ARG B O 1
ATOM 3307 N N . PRO B 1 206 ? 16.688 31.75 10.961 1 49.59 206 PRO B N 1
ATOM 3308 C CA . PRO B 1 206 ? 17.469 32.531 9.984 1 49.59 206 PRO B CA 1
ATOM 3309 C C . PRO B 1 206 ? 18.891 32.812 10.453 1 49.59 206 PRO B C 1
ATOM 3311 O O . PRO B 1 206 ? 19.094 33.25 11.594 1 49.59 206 PRO B O 1
ATOM 3314 N N . GLN B 1 207 ? 19.781 31.922 10.133 1 47.78 207 GLN B N 1
ATOM 3315 C CA . GLN B 1 207 ? 21.141 32.344 10.453 1 47.78 207 GLN B CA 1
ATOM 3316 C C . GLN B 1 207 ? 21.328 33.844 10.188 1 47.78 207 GLN B C 1
ATOM 3318 O O . GLN B 1 207 ? 20.953 34.344 9.117 1 47.78 207 GLN B O 1
ATOM 3323 N N . PRO B 1 208 ? 21.484 34.688 11.195 1 45.88 208 PRO B N 1
ATOM 3324 C CA . PRO B 1 208 ? 21.75 36.125 10.93 1 45.88 208 PRO B CA 1
ATOM 3325 C C . PRO B 1 208 ? 22.797 36.312 9.836 1 45.88 208 PRO B C 1
ATOM 3327 O O . PRO B 1 208 ? 23.781 35.594 9.766 1 45.88 208 PRO B O 1
ATOM 3330 N N . GLU B 1 209 ? 22.328 36.594 8.648 1 46.84 209 GLU B N 1
ATOM 3331 C CA . GLU B 1 209 ? 23.281 36.969 7.609 1 46.84 209 GLU B CA 1
ATOM 3332 C C . GLU B 1 209 ? 24.422 37.812 8.18 1 46.84 209 GLU B C 1
ATOM 3334 O O . GLU B 1 209 ? 24.156 38.812 8.875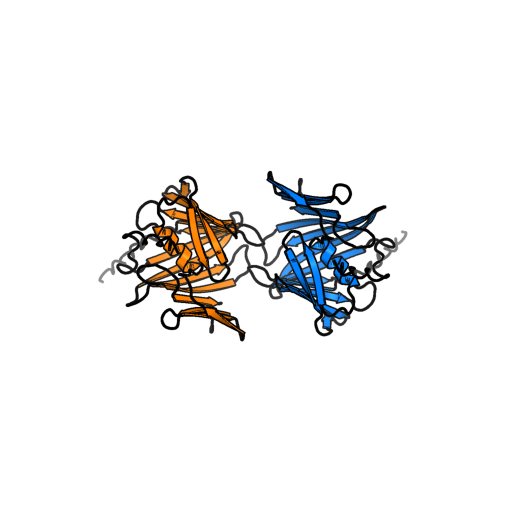 1 46.84 209 GLU B O 1
ATOM 3339 N N . ARG B 1 210 ? 25.562 37.312 8.57 1 51.44 210 ARG B N 1
ATOM 3340 C CA . ARG B 1 210 ? 26.734 38.094 8.969 1 51.44 210 ARG B CA 1
ATOM 3341 C C . ARG B 1 210 ? 26.891 39.312 8.102 1 51.44 210 ARG B C 1
ATOM 3343 O O . ARG B 1 210 ? 27.031 39.219 6.879 1 51.44 210 ARG B O 1
ATOM 3350 N N . ARG B 1 211 ? 26.422 40.5 8.43 1 49.03 211 ARG B N 1
ATOM 3351 C CA . ARG B 1 211 ? 26.703 41.812 7.816 1 49.03 211 ARG B CA 1
ATOM 3352 C C . ARG B 1 211 ? 28.188 41.938 7.477 1 49.03 211 ARG B C 1
ATOM 3354 O O . ARG B 1 211 ? 29.047 41.875 8.359 1 49.03 211 ARG B O 1
ATOM 3361 N N . ARG B 1 212 ? 28.625 41.5 6.285 1 48.66 212 ARG B N 1
ATOM 3362 C CA . ARG B 1 212 ? 29.953 41.844 5.793 1 48.66 212 ARG B CA 1
ATOM 3363 C C . ARG B 1 212 ? 30.25 43.312 6.02 1 48.66 212 ARG B C 1
ATOM 3365 O O . ARG B 1 212 ? 29.531 44.188 5.508 1 48.66 212 ARG B O 1
ATOM 3372 N N . ARG B 1 213 ? 30.797 43.75 7.047 1 47.38 213 ARG B N 1
ATOM 3373 C CA . ARG B 1 213 ? 31.391 45.062 7.273 1 47.38 213 ARG B CA 1
ATOM 3374 C C . ARG B 1 213 ? 32.188 45.531 6.059 1 47.38 213 ARG B C 1
ATOM 3376 O O . ARG B 1 213 ? 33.188 44.906 5.688 1 47.38 213 ARG B O 1
ATOM 3383 N N . ARG B 1 214 ? 31.516 46.031 5.062 1 41.91 214 ARG B N 1
ATOM 3384 C CA . ARG B 1 214 ? 32.188 46.75 3.988 1 41.91 214 ARG B CA 1
ATOM 3385 C C . ARG B 1 214 ? 33.188 47.781 4.547 1 41.91 214 ARG B C 1
ATOM 3387 O O . ARG B 1 214 ? 32.781 48.719 5.223 1 41.91 214 ARG B O 1
ATOM 3394 N N . LYS B 1 215 ? 34.375 47.438 4.836 1 45.81 215 LYS B N 1
ATOM 3395 C CA . LYS B 1 215 ? 35.5 48.344 5.086 1 45.81 215 LYS B CA 1
ATOM 3396 C C . LYS B 1 215 ? 35.562 49.438 4.02 1 45.81 215 LYS B C 1
ATOM 3398 O O . LYS B 1 215 ? 35.656 49.125 2.826 1 45.81 215 LYS B O 1
ATOM 3403 N N . GLU B 1 216 ? 35.031 50.656 4.176 1 41.12 216 GLU B N 1
ATOM 3404 C CA . GLU B 1 216 ? 35.281 51.906 3.439 1 41.12 216 GLU B CA 1
ATOM 3405 C C . GLU B 1 216 ? 36.781 52.125 3.246 1 41.12 216 GLU B C 1
ATOM 3407 O O . GLU B 1 216 ? 37.562 52.031 4.199 1 41.12 216 GLU B O 1
ATOM 3412 N N . PRO B 1 217 ? 37.188 52.094 1.928 1 43 217 PRO B N 1
ATOM 3413 C CA . PRO B 1 217 ? 38.562 52.594 1.765 1 43 217 PRO B CA 1
ATOM 3414 C C . PRO B 1 217 ? 38.719 54.031 2.244 1 43 217 PRO B C 1
ATOM 3416 O O . PRO B 1 217 ? 37.75 54.781 2.248 1 43 217 PRO B O 1
#

Radius of gyration: 26.58 Å; Cα contacts (8 Å, |Δi|>4): 989; chains: 2; bounding box: 83×90×53 Å